Protein AF-A0A7S9H962-F1 (afdb_monomer_lite)

Foldseek 3Di:
DDPPQDFQDWDPFAWKAALVRHTDGDDIPPNQFLFKEKEWEAALPDPLCVPAVLVVVLVCCLLPVLPRYGYEYEHWPLDDDVRRDPSVQVVSCVVSVPSGMYTYFYADVPGNTTPNCVRVVADHPRWMWIAGSVRTTPDIGHDPDDDCLQWWFWKAFPPPRDIDTGHDDPQPLAQDQQLLLLVLLVQLCCCLQWFAALAKKWKKKKFAALQVLLVCQVDVVLVVVLVVLLCVLVQCVQQVQLVHDPVFKWKKKKWFFAQADLQLFGTTMITIIIGQHIWGQDPVRATDTGHGDFDDLVNQQVSQVVSVVVSQVVCVVVVQWDDDPPDIDGPDDCPPDDLLSQLNSCRSVQAQRDDPRGRPHFDFDQPDAAAPDPPPPPFSWHDDPRMIIGTPDMDGSPRSVSSSVVSSVSSGRNDDPVQWDADPVRWIKGAGPDADNNRTGITIGHPVSVVSSSSNSRGDPPNDRIAIDILSHQAHPNVLNRTNLSRHDDDDDDDPDPDPCVVDDPSRNVVPDDPQNVCCSSVVDHQQADPPPRGGMDRDDITRDSVVSVVVVVVVVVVSVVVSVVSVVPDDPDDDDDPDDDPDDPDDDDDDD

Sequence (593 aa):
MNEIERQAPELRVQKWIGKDGESIAPFKLSDIGPGPKILFAFQHWCQGCHLHGFPTLQKLHAALSSKDVGFAVIQTVFEGTHENTFEKLRVNQLKYELPIVFGHDEQPTGSPFPTFMEDYRTRGTPWFTVIDAGGSIVFSDFHLDAELEYGFLRVRCEDCHHERLVAFSCKRRGFCPSCGARRMVESAALLVDEVFPAEPIRQWVLSFPFQLRFLLARYPELMGKVLSIVYRILSTHLIKKAGFTKATAQSGSVTLIQRFGSALNLNVHYHMLFLDGIYTEDGHGKQRFHRVKAPTHDELNTLVHTLSHRIARCLEKRGVLERDAENTWLTLEEEEGDVLTQLQGASVTYRIATGPQQGRKVFTLQTLPGRENQADTNSRVANYAGFSLHAGVMAEAHQRDKLERLCRYISRPAISEKRLALTANGQIRYELKTPYRNGTTHVIFEPLDFIAKLAALVPKPRVNLTRFHGLFAPNSKHRVQVTPAKRGKKPDQSEGLDTGWCDKSPAERHRAMTWMQRLKRVFNIDIEVCEHCGGQVKVIASIEDPKVIELILNYLRQKAAKVDAAKQHELPPERAPPLTPSLFDPSQTCLFN

Structure (mmCIF, N/CA/C/O backbone):
data_AF-A0A7S9H962-F1
#
_entry.id   AF-A0A7S9H962-F1
#
loop_
_atom_site.group_PDB
_atom_site.id
_atom_site.type_symbol
_atom_site.label_atom_id
_atom_site.label_alt_id
_atom_site.label_comp_id
_atom_site.label_asym_id
_atom_site.label_entity_id
_atom_site.label_seq_id
_atom_site.pdbx_PDB_ins_code
_atom_site.Cartn_x
_atom_site.Cartn_y
_atom_site.Cartn_z
_atom_site.occupancy
_atom_site.B_iso_or_equiv
_atom_site.auth_seq_id
_atom_site.auth_comp_id
_atom_site.auth_asym_id
_atom_site.auth_atom_id
_atom_site.pdbx_PDB_model_num
ATOM 1 N N . MET A 1 1 ? -13.307 -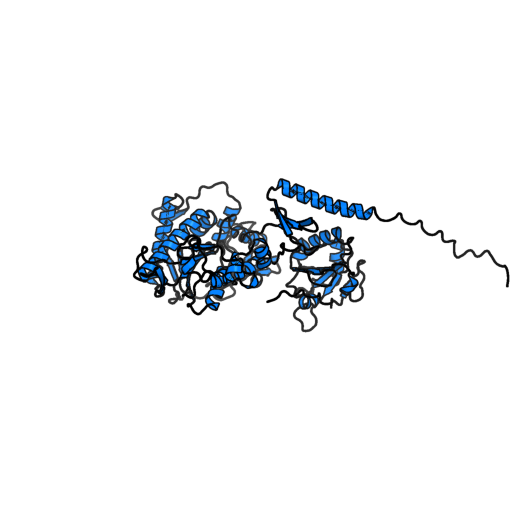18.268 -8.021 1.00 27.59 1 MET A N 1
ATOM 2 C CA . MET A 1 1 ? -13.499 -18.116 -9.475 1.00 27.59 1 MET A CA 1
ATOM 3 C C . MET A 1 1 ? -12.206 -18.595 -10.105 1.00 27.59 1 MET A C 1
ATOM 5 O O . MET A 1 1 ? -11.168 -18.034 -9.783 1.00 27.59 1 MET A O 1
ATOM 9 N N . ASN A 1 2 ? -12.277 -19.732 -10.791 1.00 24.64 2 ASN A N 1
ATOM 10 C CA . ASN A 1 2 ? -11.167 -20.635 -11.096 1.00 24.64 2 ASN A CA 1
ATOM 11 C C . ASN A 1 2 ? -10.160 -20.013 -12.079 1.00 24.64 2 ASN A C 1
ATOM 13 O O . ASN A 1 2 ? -10.564 -19.578 -13.155 1.00 24.64 2 ASN A O 1
ATOM 17 N N . GLU A 1 3 ? -8.870 -20.002 -11.731 1.00 37.34 3 GLU A N 1
ATOM 18 C CA . GLU A 1 3 ? -7.785 -19.905 -12.719 1.00 37.34 3 GLU A CA 1
ATOM 19 C C . GLU A 1 3 ? -7.685 -21.277 -13.391 1.00 37.34 3 GLU A C 1
ATOM 21 O O . GLU A 1 3 ? -7.011 -22.180 -12.911 1.00 37.34 3 GLU A O 1
ATOM 26 N N . ILE A 1 4 ? -8.491 -21.459 -14.434 1.00 37.78 4 ILE A N 1
ATOM 27 C CA . ILE A 1 4 ? -8.397 -22.591 -15.352 1.00 37.78 4 ILE A CA 1
ATOM 28 C C . ILE A 1 4 ? -7.075 -22.435 -16.111 1.00 37.78 4 ILE A C 1
ATOM 30 O O . ILE A 1 4 ? -6.820 -21.356 -16.652 1.00 37.78 4 ILE A O 1
ATOM 34 N N . GLU A 1 5 ? -6.271 -23.500 -16.137 1.00 47.91 5 GLU A N 1
ATOM 35 C CA . GLU A 1 5 ? -5.205 -23.747 -17.115 1.00 47.91 5 GLU A CA 1
ATOM 36 C C . GLU A 1 5 ? -5.690 -23.306 -18.501 1.00 47.91 5 GLU A C 1
ATOM 38 O O . GLU A 1 5 ? -6.543 -23.943 -19.120 1.00 47.91 5 GLU A O 1
ATOM 43 N N . ARG A 1 6 ? -5.246 -22.131 -18.956 1.00 66.81 6 ARG A N 1
ATOM 44 C CA . ARG A 1 6 ? -5.711 -21.575 -20.224 1.00 66.81 6 ARG A CA 1
ATOM 45 C C . ARG A 1 6 ? -4.773 -22.083 -21.307 1.00 66.81 6 ARG A C 1
ATOM 47 O O . ARG A 1 6 ? -3.603 -21.700 -21.324 1.00 66.81 6 ARG A O 1
ATOM 54 N N . GLN A 1 7 ? -5.298 -22.916 -22.201 1.00 85.44 7 GLN A N 1
ATOM 55 C CA . GLN A 1 7 ? -4.611 -23.283 -23.436 1.00 85.44 7 GLN A CA 1
ATOM 56 C C . GLN A 1 7 ? -4.156 -22.005 -24.152 1.00 85.44 7 GLN A C 1
ATOM 58 O O . GLN A 1 7 ? -4.934 -21.049 -24.272 1.00 85.44 7 GLN A O 1
ATOM 63 N N . ALA A 1 8 ? -2.903 -21.975 -24.595 1.00 88.31 8 ALA A N 1
ATOM 64 C CA . ALA A 1 8 ? -2.360 -20.867 -25.359 1.00 88.31 8 ALA A CA 1
ATOM 65 C C . ALA A 1 8 ? -3.130 -20.724 -26.686 1.00 88.31 8 ALA A C 1
ATOM 67 O O . ALA A 1 8 ? -3.196 -21.694 -27.445 1.00 88.31 8 ALA A O 1
ATOM 68 N N . PRO A 1 9 ? -3.735 -19.552 -26.969 1.00 91.25 9 PRO A N 1
ATOM 69 C CA . PRO A 1 9 ? -4.326 -19.281 -28.275 1.00 91.25 9 PRO A CA 1
ATOM 70 C C . PRO A 1 9 ? -3.270 -19.340 -29.383 1.00 91.25 9 PRO A C 1
ATOM 72 O O . PRO A 1 9 ? -2.087 -19.143 -29.126 1.00 91.25 9 PRO A O 1
ATOM 75 N N . GLU A 1 10 ? -3.694 -19.581 -30.620 1.00 93.44 10 GLU A N 1
ATOM 76 C CA . GLU A 1 10 ? -2.789 -19.533 -31.772 1.00 93.44 10 GLU A CA 1
ATOM 77 C C . GLU A 1 10 ? -2.324 -18.091 -32.063 1.00 93.44 10 GLU A C 1
ATOM 79 O O . GLU A 1 10 ? -3.045 -17.127 -31.795 1.00 93.44 10 GLU A O 1
ATOM 84 N N . LEU A 1 11 ? -1.126 -17.932 -32.634 1.00 94.50 11 LEU A N 1
ATOM 85 C CA . LEU A 1 11 ? -0.580 -16.629 -33.011 1.00 94.50 11 LEU A CA 1
ATOM 86 C C . LEU A 1 11 ? -1.253 -16.118 -34.294 1.00 94.50 11 LEU A C 1
ATOM 88 O O . LEU A 1 11 ? -1.067 -16.666 -35.377 1.00 94.50 11 LEU A O 1
ATOM 92 N N . ARG A 1 12 ? -2.008 -15.017 -34.189 1.00 94.12 12 ARG A N 1
ATOM 93 C CA . ARG A 1 12 ? -2.638 -14.336 -35.341 1.00 94.12 12 ARG A CA 1
ATOM 94 C C . ARG A 1 12 ? -1.750 -13.281 -36.011 1.00 94.12 12 ARG A C 1
ATOM 96 O O . ARG A 1 12 ? -2.194 -12.604 -36.943 1.00 94.12 12 ARG A O 1
ATOM 103 N N . VAL A 1 13 ? -0.507 -13.144 -35.553 1.00 94.00 13 VAL A N 1
ATOM 104 C CA . VAL A 1 13 ? 0.464 -12.156 -36.036 1.00 94.00 13 VAL A CA 1
ATOM 105 C C . VAL A 1 13 ? 0.812 -12.439 -37.501 1.00 94.00 13 VAL A C 1
ATOM 107 O O . VAL A 1 13 ? 1.260 -13.535 -37.831 1.00 94.00 13 VAL A O 1
ATOM 110 N N . GLN A 1 14 ? 0.610 -11.454 -38.380 1.00 89.75 14 GLN A N 1
ATOM 111 C CA . GLN A 1 14 ? 0.704 -11.650 -39.836 1.00 89.75 14 GLN A CA 1
ATOM 112 C C . GLN A 1 14 ? 2.112 -11.446 -40.403 1.00 89.75 14 GLN A C 1
ATOM 114 O O . GLN A 1 14 ? 2.479 -12.096 -41.376 1.00 89.75 14 GLN A O 1
ATOM 119 N N . LYS A 1 15 ? 2.898 -10.531 -39.827 1.00 95.62 15 LYS A N 1
ATOM 120 C CA . LYS A 1 15 ? 4.210 -10.139 -40.355 1.00 95.62 15 LYS A CA 1
ATOM 121 C C . LYS A 1 15 ? 5.311 -10.667 -39.442 1.00 95.62 15 LYS A C 1
ATOM 123 O O . LYS A 1 15 ? 5.272 -10.410 -38.241 1.00 95.62 15 LYS A O 1
ATOM 128 N N . TRP A 1 16 ? 6.295 -11.356 -40.009 1.00 97.44 16 TRP A N 1
ATOM 129 C CA . TRP A 1 16 ? 7.394 -11.971 -39.267 1.00 97.44 16 TRP A CA 1
ATOM 130 C C . TRP A 1 16 ? 8.715 -11.842 -40.016 1.00 97.44 16 TRP A C 1
ATOM 132 O O . TRP A 1 16 ? 8.738 -11.871 -41.247 1.00 97.44 16 TRP A O 1
ATOM 142 N N . ILE A 1 17 ? 9.808 -11.768 -39.259 1.00 97.25 17 ILE A N 1
ATOM 143 C CA . ILE A 1 17 ? 11.161 -12.005 -39.758 1.00 97.25 17 ILE A CA 1
ATOM 144 C C . ILE A 1 17 ? 11.738 -13.289 -39.155 1.00 97.25 17 ILE A C 1
ATOM 146 O O . ILE A 1 17 ? 11.508 -13.611 -37.982 1.00 97.25 17 ILE A O 1
ATOM 150 N N . GLY A 1 18 ? 12.485 -14.017 -39.979 1.00 94.81 18 GLY A N 1
ATOM 151 C CA . GLY A 1 18 ? 13.234 -15.212 -39.630 1.00 94.81 18 GLY A CA 1
ATOM 152 C C . GLY A 1 18 ? 14.472 -14.909 -38.791 1.00 94.81 18 GLY A C 1
ATOM 153 O O . GLY A 1 18 ? 14.772 -13.764 -38.448 1.00 94.81 18 GLY A O 1
ATOM 154 N N . LYS A 1 19 ? 15.220 -15.963 -38.456 1.00 92.88 19 LYS A N 1
ATOM 155 C CA . LYS A 1 19 ? 16.459 -15.871 -37.658 1.00 92.88 19 LYS A CA 1
ATOM 156 C C . LYS A 1 19 ? 17.565 -15.085 -38.375 1.00 92.88 19 LYS A C 1
ATOM 158 O O . LYS A 1 19 ? 18.393 -14.439 -37.739 1.00 92.88 19 LYS A O 1
ATOM 163 N N . ASP A 1 20 ? 17.563 -15.152 -39.698 1.00 91.19 20 ASP A N 1
ATOM 164 C CA . ASP A 1 20 ? 18.427 -14.422 -40.626 1.00 91.19 20 ASP A CA 1
ATOM 165 C C . ASP A 1 20 ? 17.989 -12.965 -40.839 1.00 91.19 20 ASP A C 1
ATOM 167 O O . ASP A 1 20 ? 18.795 -12.145 -41.278 1.00 91.19 20 ASP A O 1
ATOM 171 N N . GLY A 1 21 ? 16.765 -12.618 -40.434 1.00 89.88 21 GLY A N 1
ATOM 172 C CA . GLY A 1 21 ? 16.161 -11.302 -40.616 1.00 89.88 21 GLY A CA 1
ATOM 173 C C . GLY A 1 21 ? 15.324 -11.173 -41.888 1.00 89.88 21 GLY A C 1
ATOM 174 O O . GLY A 1 21 ? 14.755 -10.105 -42.107 1.00 89.88 21 GLY A O 1
ATOM 175 N N . GLU A 1 22 ? 15.222 -12.234 -42.690 1.00 94.62 22 GLU A N 1
ATOM 176 C CA . GLU A 1 22 ? 14.399 -12.255 -43.898 1.00 94.62 22 GLU A CA 1
ATOM 177 C C . GLU A 1 22 ? 12.917 -12.379 -43.550 1.00 94.62 22 GLU A C 1
ATOM 179 O O . GLU A 1 22 ? 12.545 -12.958 -42.530 1.00 94.62 22 GLU A O 1
ATOM 184 N N . SER A 1 23 ? 12.041 -11.832 -44.393 1.00 94.75 23 SER A N 1
ATOM 185 C CA . SER A 1 23 ? 10.596 -11.948 -44.168 1.00 94.75 23 SER A CA 1
ATOM 186 C C . SER A 1 23 ? 10.133 -13.392 -44.367 1.00 94.75 23 SER A C 1
ATOM 188 O O . SER A 1 23 ? 10.456 -14.016 -45.375 1.00 94.75 23 SER A O 1
ATOM 190 N N . ILE A 1 24 ? 9.339 -13.909 -43.429 1.00 95.38 24 ILE A N 1
ATOM 191 C CA . ILE A 1 24 ? 8.809 -15.280 -43.475 1.00 95.38 24 ILE A CA 1
ATOM 192 C C . ILE A 1 24 ? 7.278 -15.289 -43.496 1.00 95.38 24 ILE A C 1
ATOM 194 O O . ILE A 1 24 ? 6.625 -14.298 -43.161 1.00 95.38 24 ILE A O 1
ATOM 198 N N . ALA A 1 25 ? 6.703 -16.428 -43.889 1.00 91.50 25 ALA A N 1
ATOM 199 C CA . ALA A 1 25 ? 5.264 -16.661 -43.800 1.00 91.50 25 ALA A CA 1
ATOM 200 C C . ALA A 1 25 ? 4.766 -16.549 -42.340 1.00 91.50 25 ALA A C 1
ATOM 202 O O . ALA A 1 25 ? 5.568 -16.714 -41.416 1.00 91.50 25 ALA A O 1
ATOM 203 N N . PRO A 1 26 ? 3.460 -16.294 -42.113 1.00 90.06 26 PRO A N 1
ATOM 204 C CA . PRO A 1 26 ? 2.894 -16.193 -40.771 1.00 90.06 26 PRO A CA 1
ATOM 205 C C . PRO A 1 26 ? 3.288 -17.377 -39.885 1.00 90.06 26 PRO A C 1
ATOM 207 O O . PRO A 1 26 ? 2.985 -18.528 -40.201 1.00 90.06 26 PRO A O 1
ATOM 210 N N . PHE A 1 27 ? 3.981 -17.067 -38.793 1.00 90.88 27 PHE A N 1
ATOM 211 C CA . PHE A 1 27 ? 4.592 -18.049 -37.909 1.00 90.88 27 PHE A CA 1
ATOM 212 C C . PHE A 1 27 ? 3.599 -18.493 -36.833 1.00 90.88 27 PHE A C 1
ATOM 214 O O . PHE A 1 27 ? 3.033 -17.655 -36.124 1.00 90.88 27 PHE A O 1
ATOM 221 N N . LYS A 1 28 ? 3.380 -19.803 -36.709 1.00 92.25 28 LYS A N 1
ATOM 222 C CA . LYS A 1 28 ? 2.439 -20.386 -35.746 1.00 92.25 28 LYS A CA 1
ATOM 223 C C . LYS A 1 28 ? 3.136 -20.788 -34.457 1.00 92.25 28 LYS A C 1
ATOM 225 O O . LYS A 1 28 ? 4.340 -21.031 -34.405 1.00 92.25 28 LYS A O 1
ATOM 230 N N . LEU A 1 29 ? 2.347 -20.949 -33.404 1.00 90.88 29 LEU A N 1
ATOM 231 C CA . LEU A 1 29 ? 2.794 -21.446 -32.114 1.00 90.88 29 LEU A CA 1
ATOM 232 C C . LEU A 1 29 ? 3.379 -22.863 -32.223 1.00 90.88 29 LEU A C 1
ATOM 234 O O . LEU A 1 29 ? 4.330 -23.182 -31.511 1.00 90.88 29 LEU A O 1
ATOM 238 N N . SER A 1 30 ? 2.853 -23.699 -33.126 1.00 89.25 30 SER A N 1
ATOM 239 C CA . SER A 1 30 ? 3.404 -25.028 -33.430 1.00 89.25 30 SER A CA 1
ATOM 240 C C . SER A 1 30 ? 4.808 -24.977 -34.035 1.00 89.25 30 SER A C 1
ATOM 242 O O . SER A 1 30 ? 5.608 -25.878 -33.791 1.00 89.25 30 SER A O 1
ATOM 244 N N . ASP A 1 31 ? 5.124 -23.917 -34.781 1.00 90.25 31 ASP A N 1
ATOM 245 C CA . ASP A 1 31 ? 6.379 -23.784 -35.531 1.00 90.25 31 ASP A CA 1
ATOM 246 C C . ASP A 1 31 ? 7.561 -23.426 -34.612 1.00 90.25 31 ASP A C 1
ATOM 248 O O . ASP A 1 31 ? 8.723 -23.590 -34.980 1.00 90.25 31 ASP A O 1
ATOM 252 N N . ILE A 1 32 ? 7.268 -22.982 -33.383 1.00 90.25 32 ILE A N 1
ATOM 253 C CA . ILE A 1 32 ? 8.251 -22.715 -32.322 1.00 90.25 32 ILE A CA 1
ATOM 254 C C . ILE A 1 32 ? 8.955 -24.003 -31.863 1.00 90.25 32 ILE A C 1
ATOM 256 O O . ILE A 1 32 ? 10.098 -23.945 -31.407 1.00 90.25 32 ILE A O 1
ATOM 260 N N . GLY A 1 33 ? 8.277 -25.149 -31.972 1.00 87.12 33 GLY A N 1
ATOM 261 C CA . GLY A 1 33 ? 8.775 -26.457 -31.551 1.00 87.12 33 GLY A CA 1
ATOM 262 C C . GLY A 1 33 ? 7.811 -27.207 -30.621 1.00 87.12 33 GLY A C 1
ATOM 263 O O . GLY A 1 33 ? 6.872 -26.616 -30.075 1.00 87.12 33 GLY A O 1
ATOM 264 N N . PRO A 1 34 ? 8.016 -28.522 -30.429 1.00 85.38 34 PRO A N 1
ATOM 265 C CA . PRO A 1 34 ? 7.146 -29.358 -29.602 1.00 85.38 34 PRO A CA 1
ATOM 266 C C . PRO A 1 34 ? 7.336 -29.120 -28.094 1.00 85.38 34 PRO A C 1
ATOM 268 O O . PRO A 1 34 ? 6.396 -29.330 -27.331 1.00 85.38 34 PRO A O 1
ATOM 271 N N . GLY A 1 35 ? 8.509 -28.649 -27.662 1.00 87.12 35 GLY A N 1
ATOM 272 C CA . GLY A 1 35 ? 8.808 -28.374 -26.259 1.00 87.12 35 GLY A CA 1
ATOM 273 C C . GLY A 1 35 ? 8.158 -27.099 -25.689 1.00 87.12 35 GLY A C 1
ATOM 274 O O . GLY A 1 35 ? 7.306 -26.465 -26.334 1.00 87.12 35 GLY A O 1
ATOM 275 N N . PRO A 1 36 ? 8.537 -26.714 -24.452 1.00 92.19 36 PRO A N 1
ATOM 276 C CA . PRO A 1 36 ? 8.080 -25.482 -23.812 1.00 92.19 36 PRO A CA 1
ATOM 277 C C . PRO A 1 36 ? 8.426 -24.242 -24.640 1.00 92.19 36 PRO A C 1
ATOM 279 O O . PRO A 1 36 ? 9.426 -24.214 -25.356 1.00 92.19 36 PRO A O 1
ATOM 282 N N . LYS A 1 37 ? 7.610 -23.194 -24.533 1.00 94.50 37 LYS A N 1
ATOM 283 C CA . LYS A 1 37 ? 7.719 -21.993 -25.370 1.00 94.50 37 LYS A CA 1
ATOM 284 C C . LYS A 1 37 ? 7.780 -20.747 -24.507 1.00 94.50 37 LYS A C 1
ATOM 286 O O . LYS A 1 37 ? 7.000 -20.601 -23.566 1.00 94.50 37 LYS A O 1
ATOM 291 N N . ILE A 1 38 ? 8.676 -19.828 -24.848 1.00 94.56 38 ILE A N 1
ATOM 292 C CA . ILE A 1 38 ? 8.767 -18.513 -24.217 1.00 94.56 38 ILE A CA 1
ATOM 293 C C . ILE A 1 38 ? 8.495 -17.452 -25.277 1.00 94.56 38 ILE A C 1
ATOM 295 O O . ILE A 1 38 ? 9.260 -17.281 -26.227 1.00 94.56 38 ILE A O 1
ATOM 299 N N . LEU A 1 39 ? 7.393 -16.731 -25.093 1.00 96.56 39 LEU A N 1
ATOM 300 C CA . LEU A 1 39 ? 7.007 -15.600 -25.923 1.00 96.56 39 LEU A CA 1
ATOM 301 C C . LEU A 1 39 ? 7.345 -14.306 -25.189 1.00 96.56 39 LEU A C 1
ATOM 303 O O . LEU A 1 39 ? 6.951 -14.121 -24.033 1.00 96.56 39 LEU A O 1
ATOM 307 N N . PHE A 1 40 ? 8.044 -13.402 -25.866 1.00 96.38 40 PHE A N 1
ATOM 308 C CA . PHE A 1 40 ? 8.367 -12.080 -25.340 1.00 96.38 40 PHE A CA 1
ATOM 309 C C . PHE A 1 40 ? 7.694 -10.999 -26.182 1.00 96.38 40 PHE A C 1
ATOM 311 O O . PHE A 1 40 ? 8.046 -10.810 -27.344 1.00 96.38 40 PHE A O 1
ATOM 318 N N . ALA A 1 41 ? 6.733 -10.284 -25.598 1.00 96.19 41 ALA A N 1
ATOM 319 C CA . ALA A 1 41 ? 6.086 -9.154 -26.246 1.00 96.19 41 ALA A CA 1
ATOM 320 C C . ALA A 1 41 ? 6.739 -7.828 -25.839 1.00 96.19 41 ALA A C 1
ATOM 322 O O . ALA A 1 41 ? 6.982 -7.568 -24.654 1.00 96.19 41 ALA A O 1
ATOM 323 N N . PHE A 1 42 ? 7.020 -6.985 -26.831 1.00 95.94 42 PHE A N 1
ATOM 324 C CA . PHE A 1 42 ? 7.778 -5.751 -26.656 1.00 95.94 42 PHE A CA 1
ATOM 325 C C . PHE A 1 42 ? 7.282 -4.620 -27.574 1.00 95.94 42 PHE A C 1
ATOM 327 O O . PHE A 1 42 ? 6.482 -4.835 -28.479 1.00 95.94 42 PHE A O 1
ATOM 334 N N . GLN A 1 43 ? 7.770 -3.404 -27.343 1.00 87.25 43 GLN A N 1
ATOM 335 C CA . GLN A 1 43 ? 7.707 -2.296 -28.300 1.00 87.25 43 GLN A CA 1
ATOM 336 C C . GLN A 1 43 ? 9.115 -1.706 -28.440 1.00 87.25 43 GLN A C 1
ATOM 338 O O . GLN A 1 43 ? 9.818 -1.582 -27.436 1.00 87.25 43 GLN A O 1
ATOM 343 N N . HIS A 1 44 ? 9.532 -1.326 -29.649 1.00 93.75 44 HIS A N 1
ATOM 344 C CA . HIS A 1 44 ? 10.868 -0.778 -29.917 1.00 93.75 44 HIS A CA 1
ATOM 345 C C . HIS A 1 44 ? 11.183 0.492 -29.116 1.00 93.75 44 HIS A C 1
ATOM 347 O O . HIS A 1 44 ? 12.312 0.708 -28.697 1.00 93.75 44 HIS A O 1
ATOM 353 N N . TRP A 1 45 ? 10.195 1.346 -28.871 1.00 81.44 45 TRP A N 1
ATOM 354 C CA . TRP A 1 45 ? 10.411 2.548 -28.058 1.00 81.44 45 TRP A CA 1
ATOM 355 C C . TRP A 1 45 ? 10.303 2.300 -26.540 1.00 81.44 45 TRP A C 1
ATOM 357 O O . TRP A 1 45 ? 10.541 3.201 -25.735 1.00 81.44 45 TRP A O 1
ATOM 367 N N . CYS A 1 46 ? 9.943 1.084 -26.110 1.00 73.81 46 CYS A N 1
ATOM 368 C CA . CYS A 1 46 ? 9.688 0.801 -24.702 1.00 73.81 46 CYS A CA 1
ATOM 369 C C . CYS A 1 46 ? 10.999 0.629 -23.930 1.00 73.81 46 CYS A C 1
ATOM 371 O O . CYS A 1 46 ? 11.671 -0.403 -24.000 1.00 73.81 46 CYS A O 1
ATOM 373 N N . GLN A 1 47 ? 11.321 1.613 -23.091 1.00 60.72 47 GLN A N 1
ATOM 374 C CA . GLN A 1 47 ? 12.521 1.584 -22.258 1.00 60.72 47 GLN A CA 1
ATOM 375 C C . GLN A 1 47 ? 12.583 0.346 -21.344 1.00 60.72 47 GLN A C 1
ATOM 377 O O . GLN A 1 47 ? 13.650 -0.241 -21.190 1.00 60.72 47 GLN A O 1
ATOM 382 N N . GLY A 1 48 ? 11.452 -0.100 -20.782 1.00 52.06 48 GLY A N 1
ATOM 383 C CA . GLY A 1 48 ? 11.397 -1.308 -19.948 1.00 52.06 48 GLY A CA 1
ATOM 384 C C . GLY A 1 48 ? 11.757 -2.587 -20.714 1.00 52.06 48 GLY A C 1
ATOM 385 O O . GLY A 1 48 ? 12.435 -3.462 -20.172 1.00 52.06 48 GLY A O 1
ATOM 386 N N . CYS A 1 49 ? 11.385 -2.670 -21.996 1.00 74.00 49 CYS A N 1
ATOM 387 C CA . CYS A 1 49 ? 11.813 -3.764 -22.867 1.00 74.00 49 CYS A CA 1
ATOM 388 C C . CYS A 1 49 ? 13.329 -3.753 -23.038 1.00 74.00 49 CYS A C 1
ATOM 390 O O . CYS A 1 49 ? 13.956 -4.798 -22.940 1.00 74.00 49 CYS A O 1
ATOM 392 N N . HIS A 1 50 ? 13.933 -2.583 -23.226 1.00 83.00 50 HIS A N 1
ATOM 393 C CA . HIS A 1 50 ? 15.369 -2.467 -23.473 1.00 83.00 50 HIS A CA 1
ATOM 394 C C . HIS A 1 50 ? 16.247 -2.571 -22.219 1.00 83.00 50 HIS A C 1
ATOM 396 O O . HIS A 1 50 ? 17.371 -3.057 -22.328 1.00 83.00 50 HIS A O 1
ATOM 402 N N . LEU A 1 51 ? 15.752 -2.141 -21.052 1.00 58.28 51 LEU A N 1
ATOM 403 C CA . LEU A 1 51 ? 16.474 -2.207 -19.774 1.00 58.28 51 LEU A CA 1
ATOM 404 C C . LEU A 1 51 ? 16.355 -3.566 -19.077 1.00 58.28 51 LEU A C 1
ATOM 406 O O . LEU A 1 51 ? 17.294 -3.983 -18.405 1.00 58.28 51 LEU A O 1
ATOM 410 N N . HIS A 1 52 ? 15.208 -4.237 -19.210 1.00 67.56 52 HIS A N 1
ATOM 411 C CA . HIS A 1 52 ? 14.910 -5.453 -18.447 1.00 67.56 52 HIS A CA 1
ATOM 412 C C . HIS A 1 52 ? 14.472 -6.609 -19.345 1.00 67.56 52 HIS A C 1
ATOM 414 O O . HIS A 1 52 ? 15.035 -7.692 -19.249 1.00 67.56 52 HIS A O 1
ATOM 420 N N . GLY A 1 53 ? 13.524 -6.379 -20.259 1.00 75.38 53 GLY A N 1
ATOM 421 C CA . GLY A 1 53 ? 12.945 -7.437 -21.094 1.00 75.38 53 GLY A CA 1
ATOM 422 C C . GLY A 1 53 ? 13.965 -8.167 -21.975 1.00 75.38 53 GLY A C 1
ATOM 423 O O . GLY A 1 53 ? 14.190 -9.359 -21.799 1.00 75.38 53 GLY A O 1
ATOM 424 N N . PHE A 1 54 ? 14.629 -7.458 -22.886 1.00 89.19 54 PHE A N 1
ATOM 425 C CA . PHE A 1 54 ? 15.644 -8.024 -23.772 1.00 89.19 54 PHE A CA 1
ATOM 426 C C . PHE A 1 54 ? 16.847 -8.601 -23.011 1.00 89.19 54 PHE A C 1
ATOM 428 O O . PHE A 1 54 ? 17.213 -9.731 -23.322 1.00 89.19 54 PHE A O 1
ATOM 435 N N . PRO A 1 55 ? 17.421 -7.938 -21.984 1.00 82.75 55 PRO A N 1
ATOM 436 C CA . PRO A 1 55 ? 18.465 -8.557 -21.164 1.00 82.75 55 PRO A CA 1
ATOM 437 C C . PRO A 1 55 ? 18.028 -9.861 -20.477 1.00 82.75 55 PRO A C 1
ATOM 439 O O . PRO A 1 55 ? 18.794 -10.824 -20.445 1.00 82.75 55 PRO A O 1
ATOM 442 N N . THR A 1 56 ? 16.802 -9.931 -19.945 1.00 77.19 56 THR A N 1
ATOM 443 C CA . THR A 1 56 ? 16.243 -11.175 -19.386 1.00 77.19 56 THR A CA 1
ATOM 444 C C . THR A 1 56 ? 16.044 -12.225 -20.479 1.00 77.19 56 THR A C 1
ATOM 446 O O . THR A 1 56 ? 16.439 -13.374 -20.298 1.00 77.19 56 THR A O 1
ATOM 449 N N . LEU A 1 57 ? 15.521 -11.845 -21.648 1.00 90.50 57 LEU A N 1
ATOM 450 C CA . LEU A 1 57 ? 15.356 -12.755 -22.780 1.00 90.50 57 LEU A CA 1
ATOM 451 C C . LEU A 1 57 ? 16.697 -13.299 -23.292 1.00 90.50 57 LEU A C 1
ATOM 453 O O . LEU A 1 57 ? 16.780 -14.490 -23.556 1.00 90.50 57 LEU A O 1
ATOM 457 N N . GLN A 1 58 ? 17.750 -12.480 -23.387 1.00 90.38 58 GLN A N 1
ATOM 458 C CA . GLN A 1 58 ? 19.098 -12.927 -23.763 1.00 90.38 58 GLN A CA 1
ATOM 459 C C . GLN A 1 58 ? 19.620 -13.990 -22.792 1.00 90.38 58 GLN A C 1
ATOM 461 O O . GLN A 1 58 ? 20.108 -15.031 -23.228 1.00 90.38 58 GLN A O 1
ATOM 466 N N . LYS A 1 59 ? 19.459 -13.769 -21.479 1.00 79.62 59 LYS A N 1
ATOM 467 C CA . LYS A 1 59 ? 19.840 -14.751 -20.451 1.00 79.62 59 LYS A CA 1
ATOM 468 C C . LYS A 1 59 ? 19.062 -16.061 -20.599 1.00 79.62 59 LYS A C 1
ATOM 470 O O . LYS A 1 59 ? 19.659 -17.133 -20.536 1.00 79.62 59 LYS A O 1
ATOM 475 N N . LEU A 1 60 ? 17.747 -15.980 -20.813 1.00 82.75 60 LEU A N 1
ATOM 476 C CA . LEU A 1 60 ? 16.887 -17.153 -20.993 1.00 82.75 60 LEU A CA 1
ATOM 477 C C . LEU A 1 60 ? 17.228 -17.910 -22.278 1.00 82.75 60 LEU A C 1
ATOM 479 O O . LEU A 1 60 ? 17.396 -19.126 -22.245 1.00 82.75 60 LEU A O 1
ATOM 483 N N . HIS A 1 61 ? 17.370 -17.197 -23.393 1.00 91.06 61 HIS A N 1
ATOM 484 C CA . HIS A 1 61 ? 17.720 -17.768 -24.687 1.00 91.06 61 HIS A CA 1
ATOM 485 C C . HIS A 1 61 ? 19.082 -18.469 -24.630 1.00 91.06 61 HIS A C 1
ATOM 487 O O . HIS A 1 61 ? 19.190 -19.621 -25.048 1.00 91.06 61 HIS A O 1
ATOM 493 N N . ALA A 1 62 ? 20.100 -17.830 -24.044 1.00 81.62 62 ALA A N 1
ATOM 494 C CA . ALA A 1 62 ? 21.420 -18.433 -23.868 1.00 81.62 62 ALA A CA 1
ATOM 495 C C . ALA A 1 62 ? 21.355 -19.743 -23.061 1.00 81.62 62 ALA A C 1
ATOM 497 O O . ALA A 1 62 ? 21.918 -20.749 -23.479 1.00 81.62 62 ALA A O 1
ATOM 498 N N . ALA A 1 63 ? 20.605 -19.761 -21.955 1.00 74.62 63 ALA A N 1
ATOM 499 C CA . ALA A 1 63 ? 20.555 -20.909 -21.049 1.00 74.62 63 ALA A CA 1
ATOM 500 C C . ALA A 1 63 ? 19.634 -22.061 -21.506 1.00 74.62 63 ALA A C 1
ATOM 502 O O . ALA A 1 63 ? 19.748 -23.185 -20.991 1.00 74.62 63 ALA A O 1
ATOM 503 N N . LEU A 1 64 ? 18.663 -21.792 -22.390 1.00 83.12 64 LEU A N 1
ATOM 504 C CA . LEU A 1 64 ? 17.559 -22.717 -22.691 1.00 83.12 64 LEU A CA 1
ATOM 505 C C . LEU A 1 64 ? 17.396 -23.072 -24.174 1.00 83.12 64 LEU A C 1
ATOM 507 O O . LEU A 1 64 ? 16.777 -24.093 -24.459 1.00 83.12 64 LEU A O 1
ATOM 511 N N . SER A 1 65 ? 17.958 -22.308 -25.116 1.00 85.00 65 SER A N 1
ATOM 512 C CA . SER A 1 65 ? 17.827 -22.602 -26.559 1.00 85.00 65 SER A CA 1
ATOM 513 C C . SER A 1 65 ? 18.340 -23.998 -26.944 1.00 85.00 65 SER A C 1
ATOM 515 O O . SER A 1 65 ? 17.796 -24.635 -27.839 1.00 85.00 65 SER A O 1
ATOM 517 N N . SER A 1 66 ? 19.327 -24.528 -26.213 1.00 80.38 66 SER A N 1
ATOM 518 C CA . SER A 1 66 ? 19.860 -25.891 -26.381 1.00 80.38 66 SER A CA 1
ATOM 519 C C . SER A 1 66 ? 19.048 -26.991 -25.671 1.00 80.38 66 SER A C 1
ATOM 521 O O . SER A 1 66 ? 19.484 -28.143 -25.620 1.00 80.38 66 SER A O 1
ATOM 523 N N . LYS A 1 67 ? 17.932 -26.652 -25.013 1.00 80.94 67 LYS A N 1
ATOM 524 C CA . LYS A 1 67 ? 17.114 -27.544 -24.160 1.00 80.94 67 LYS A CA 1
ATOM 525 C C . LYS A 1 67 ? 15.704 -27.764 -24.718 1.00 80.94 67 LYS A C 1
ATOM 527 O O . LYS A 1 67 ? 14.786 -27.982 -23.938 1.00 80.94 67 LYS A O 1
ATOM 532 N N . ASP A 1 68 ? 15.543 -27.684 -26.039 1.00 85.62 68 ASP A N 1
ATOM 533 C CA . ASP A 1 68 ? 14.245 -27.826 -26.724 1.00 85.62 68 ASP A CA 1
ATOM 534 C C . ASP A 1 68 ? 13.178 -26.820 -26.236 1.00 85.62 68 ASP A C 1
ATOM 536 O O . ASP A 1 68 ? 11.977 -27.071 -26.276 1.00 85.62 68 ASP A O 1
ATOM 540 N N . VAL A 1 69 ? 13.620 -25.656 -25.742 1.00 91.06 69 VAL A N 1
ATOM 541 C CA . VAL A 1 69 ? 12.731 -24.533 -25.425 1.00 91.06 69 VAL A CA 1
ATOM 542 C C . VAL A 1 69 ? 12.700 -23.610 -26.628 1.00 91.06 69 VAL A C 1
ATOM 544 O O . VAL A 1 69 ? 13.730 -23.066 -27.032 1.00 91.06 69 VAL A O 1
ATOM 547 N N . GLY A 1 70 ? 11.516 -23.424 -27.195 1.00 94.06 70 GLY A N 1
ATOM 548 C CA . GLY A 1 70 ? 11.335 -22.545 -28.333 1.00 94.06 70 GLY A CA 1
ATOM 549 C C . GLY A 1 70 ? 11.053 -21.101 -27.916 1.00 94.06 70 GLY A C 1
ATOM 550 O O . GLY A 1 70 ? 10.456 -20.826 -26.872 1.00 94.06 70 GLY A O 1
ATOM 551 N N . PHE A 1 71 ? 11.490 -20.160 -28.749 1.00 96.50 71 PHE A N 1
ATOM 552 C CA . PHE A 1 71 ? 11.419 -18.730 -28.470 1.00 96.50 71 PHE A CA 1
ATOM 553 C C . PHE A 1 71 ? 10.820 -17.973 -29.647 1.00 96.50 71 PHE A C 1
ATOM 555 O O . PHE A 1 71 ? 11.182 -18.214 -30.798 1.00 96.50 71 PHE A O 1
ATOM 562 N N . ALA A 1 72 ? 9.964 -17.004 -29.340 1.00 97.06 72 ALA A N 1
ATOM 563 C CA . ALA A 1 72 ? 9.503 -16.021 -30.307 1.00 97.06 72 ALA A CA 1
ATOM 564 C C . ALA A 1 72 ? 9.356 -14.656 -29.638 1.00 97.06 72 ALA A C 1
ATOM 566 O O . ALA A 1 72 ? 8.972 -14.542 -28.470 1.00 97.06 72 ALA A O 1
ATOM 567 N N . VAL A 1 73 ? 9.664 -13.611 -30.395 1.00 97.62 73 VAL A N 1
ATOM 568 C CA . VAL A 1 73 ? 9.520 -12.226 -29.952 1.00 97.62 73 VAL A CA 1
ATOM 569 C C . VAL A 1 73 ? 8.413 -11.575 -30.761 1.00 97.62 73 VAL A C 1
ATOM 571 O O . VAL A 1 73 ? 8.329 -11.800 -31.960 1.00 97.62 73 VAL A O 1
ATOM 574 N N . ILE A 1 74 ? 7.550 -10.783 -30.132 1.00 98.06 74 ILE A N 1
ATOM 575 C CA . ILE A 1 74 ? 6.410 -10.150 -30.803 1.00 98.06 74 ILE A CA 1
ATOM 576 C C . ILE A 1 74 ? 6.399 -8.662 -30.464 1.00 98.06 74 ILE A C 1
ATOM 578 O O . ILE A 1 74 ? 6.243 -8.270 -29.310 1.00 98.06 74 ILE A O 1
ATOM 582 N N . GLN A 1 75 ? 6.556 -7.808 -31.467 1.00 97.56 75 GLN A N 1
ATOM 583 C CA . GLN A 1 75 ? 6.374 -6.374 -31.320 1.00 97.56 75 GLN A CA 1
ATOM 584 C C . GLN A 1 75 ? 4.879 -6.053 -31.342 1.00 97.56 75 GLN A C 1
ATOM 586 O O . GLN A 1 75 ? 4.272 -6.020 -32.409 1.00 97.56 75 GLN A O 1
ATOM 591 N N . THR A 1 76 ? 4.276 -5.830 -30.176 1.00 95.25 76 THR A N 1
ATOM 592 C CA . THR A 1 76 ? 2.845 -5.512 -30.058 1.00 95.25 76 THR A CA 1
ATOM 593 C C . THR A 1 76 ? 2.632 -4.005 -30.109 1.00 95.25 76 THR A C 1
ATOM 595 O O . THR A 1 76 ? 2.860 -3.299 -29.125 1.00 95.25 76 THR A O 1
ATOM 598 N N . VAL A 1 77 ? 2.184 -3.495 -31.251 1.00 91.69 77 VAL A N 1
ATOM 599 C CA . VAL A 1 77 ? 2.045 -2.061 -31.522 1.00 91.69 77 VAL A CA 1
ATOM 600 C C . VAL A 1 77 ? 0.660 -1.566 -31.113 1.00 91.69 77 VAL A C 1
ATOM 602 O O . VAL A 1 77 ? -0.243 -1.433 -31.934 1.00 91.69 77 VAL A O 1
ATOM 605 N N . PHE A 1 78 ? 0.479 -1.292 -29.820 1.00 84.00 78 PHE A N 1
ATOM 606 C CA . PHE A 1 78 ? -0.757 -0.688 -29.303 1.00 84.00 78 PHE A CA 1
ATOM 607 C C . PHE A 1 78 ? -0.689 0.845 -29.172 1.00 84.00 78 PHE A C 1
ATOM 609 O O . PHE A 1 78 ? -1.699 1.491 -28.909 1.00 84.00 78 PHE A O 1
ATOM 616 N N . GLU A 1 79 ? 0.494 1.426 -29.365 1.00 74.75 79 GLU A N 1
ATOM 617 C CA . GLU A 1 79 ? 0.756 2.867 -29.365 1.00 74.75 79 GLU A CA 1
ATOM 618 C C . GLU A 1 79 ? 2.052 3.174 -30.138 1.00 74.75 79 GLU A C 1
ATOM 620 O O . GLU A 1 79 ? 2.864 2.278 -30.382 1.00 74.75 79 GLU A O 1
ATOM 625 N N . GLY A 1 80 ? 2.247 4.433 -30.547 1.00 79.81 80 GLY A N 1
ATOM 626 C CA . GLY A 1 80 ? 3.496 4.879 -31.180 1.00 79.81 80 GLY A CA 1
ATOM 627 C C . GLY A 1 80 ? 3.831 4.164 -32.497 1.00 79.81 80 GLY A C 1
ATOM 628 O O . GLY A 1 80 ? 4.965 3.734 -32.684 1.00 79.81 80 GLY A O 1
ATOM 629 N N . THR A 1 81 ? 2.861 4.007 -33.404 1.00 85.00 81 THR A N 1
ATOM 630 C CA . THR A 1 81 ? 3.007 3.252 -34.672 1.00 85.00 81 THR A CA 1
ATOM 631 C C . THR A 1 81 ? 4.147 3.732 -35.575 1.00 85.00 81 THR A C 1
ATOM 633 O O . THR A 1 81 ? 4.728 2.933 -36.297 1.00 85.00 81 THR A O 1
ATOM 636 N N . HIS A 1 82 ? 4.500 5.018 -35.517 1.00 86.62 82 HIS A N 1
ATOM 637 C CA . HIS A 1 82 ? 5.604 5.598 -36.288 1.00 86.62 82 HIS A CA 1
ATOM 638 C C . HIS A 1 82 ? 6.994 5.220 -35.750 1.00 86.62 82 HIS A C 1
ATOM 640 O O . HIS A 1 82 ? 7.948 5.196 -36.518 1.00 86.62 82 HIS A O 1
ATOM 646 N N . GLU A 1 83 ? 7.114 4.910 -34.455 1.00 84.94 83 GLU A N 1
ATOM 647 C CA . GLU A 1 83 ? 8.373 4.466 -33.837 1.00 84.94 83 GLU A CA 1
ATOM 648 C C . GLU A 1 83 ? 8.496 2.943 -33.826 1.00 84.94 83 GLU A C 1
ATOM 650 O O . GLU A 1 83 ? 9.586 2.389 -33.957 1.00 84.94 83 GLU A O 1
ATOM 655 N N . ASN A 1 84 ? 7.371 2.249 -33.666 1.00 89.81 84 ASN A N 1
ATOM 656 C CA . ASN A 1 84 ? 7.301 0.797 -33.635 1.00 89.81 84 ASN A CA 1
ATOM 657 C C . ASN A 1 84 ? 6.980 0.271 -35.035 1.00 89.81 84 ASN A C 1
ATOM 659 O O . ASN A 1 84 ? 5.885 -0.232 -35.251 1.00 89.81 84 ASN A O 1
ATOM 663 N N . THR A 1 85 ? 7.903 0.424 -35.987 1.00 95.75 85 THR A N 1
ATOM 664 C CA . THR A 1 85 ? 7.718 -0.044 -37.373 1.00 95.75 85 THR A CA 1
ATOM 665 C C . THR A 1 85 ? 8.214 -1.479 -37.565 1.00 95.75 85 THR A C 1
ATOM 667 O O . THR A 1 85 ? 8.920 -2.026 -36.710 1.00 95.75 85 THR A O 1
ATOM 670 N N . PHE A 1 86 ? 7.855 -2.100 -38.692 1.00 95.81 86 PHE A N 1
ATOM 671 C CA . PHE A 1 86 ? 8.278 -3.463 -39.034 1.00 95.81 86 PHE A CA 1
ATOM 672 C C . PHE A 1 86 ? 9.808 -3.581 -39.146 1.00 95.81 86 PHE A C 1
ATOM 674 O O . PHE A 1 86 ? 10.409 -4.542 -38.673 1.00 95.81 86 PHE A O 1
ATOM 681 N N . GLU A 1 87 ? 10.474 -2.557 -39.677 1.00 94.50 87 GLU A N 1
ATOM 682 C CA . GLU A 1 87 ? 11.929 -2.522 -39.864 1.00 94.50 87 GLU A CA 1
ATOM 683 C C . GLU A 1 87 ? 12.676 -2.544 -38.521 1.00 94.50 87 GLU A C 1
ATOM 685 O O . GLU A 1 87 ? 13.810 -3.027 -38.426 1.00 94.50 87 GLU A O 1
ATOM 690 N N . LYS A 1 88 ? 12.035 -2.069 -37.442 1.00 95.50 88 LYS A N 1
ATOM 691 C CA . LYS A 1 88 ? 12.620 -2.093 -36.097 1.00 95.50 88 LYS A CA 1
ATOM 692 C C . LYS A 1 88 ? 12.770 -3.496 -35.537 1.00 95.50 88 LYS A C 1
ATOM 694 O O . LYS A 1 88 ? 13.609 -3.682 -34.654 1.00 95.50 88 LYS A O 1
ATOM 699 N N . LEU A 1 89 ? 12.038 -4.486 -36.050 1.00 95.88 89 LEU A N 1
ATOM 700 C CA . LEU A 1 89 ? 12.244 -5.877 -35.656 1.00 95.88 89 LEU A CA 1
ATOM 701 C C . LEU A 1 89 ? 13.705 -6.281 -35.862 1.00 95.88 89 LEU A C 1
ATOM 703 O O . LEU A 1 89 ? 14.360 -6.707 -34.911 1.00 95.88 89 LEU A O 1
ATOM 707 N N . ARG A 1 90 ? 14.246 -6.044 -37.065 1.00 95.88 90 ARG A N 1
ATOM 708 C CA . ARG A 1 90 ? 15.629 -6.400 -37.404 1.00 95.88 90 ARG A CA 1
ATOM 709 C C . ARG A 1 90 ? 16.646 -5.592 -36.605 1.00 95.88 90 ARG A C 1
ATOM 711 O O . ARG A 1 90 ? 17.645 -6.148 -36.156 1.00 95.88 90 ARG A O 1
ATOM 718 N N . VAL A 1 91 ? 16.373 -4.307 -36.360 1.00 95.38 91 VAL A N 1
ATOM 719 C CA . VAL A 1 91 ? 17.224 -3.457 -35.508 1.00 95.38 91 VAL A CA 1
ATOM 720 C C . VAL A 1 91 ? 17.371 -4.059 -34.109 1.00 95.38 91 VAL A C 1
ATOM 722 O O . VAL A 1 91 ? 18.485 -4.167 -33.602 1.00 95.38 91 VAL A O 1
ATOM 725 N N . ASN A 1 92 ? 16.267 -4.476 -33.484 1.00 94.69 92 ASN A N 1
ATOM 726 C CA . ASN A 1 92 ? 16.306 -5.059 -32.141 1.00 94.69 92 ASN A CA 1
ATOM 727 C C . ASN A 1 92 ? 16.901 -6.473 -32.140 1.00 94.69 92 ASN A C 1
ATOM 729 O O . ASN A 1 92 ? 17.674 -6.798 -31.243 1.00 94.69 92 ASN A O 1
ATOM 733 N N . GLN A 1 93 ? 16.588 -7.283 -33.152 1.00 96.06 93 GLN A N 1
ATOM 734 C CA . GLN A 1 93 ? 17.135 -8.631 -33.314 1.00 96.06 93 GLN A CA 1
ATOM 735 C C . GLN A 1 93 ? 18.671 -8.611 -33.385 1.00 96.06 93 GLN A C 1
ATOM 737 O O . GLN A 1 93 ? 19.324 -9.391 -32.694 1.00 96.06 93 GLN A O 1
ATOM 742 N N . LEU A 1 94 ? 19.241 -7.670 -34.150 1.00 95.19 94 LEU A N 1
ATOM 743 C CA . LEU A 1 94 ? 20.688 -7.456 -34.237 1.00 95.19 94 LEU A CA 1
ATOM 744 C C . LEU A 1 94 ? 21.263 -6.856 -32.951 1.00 95.19 94 LEU A C 1
ATOM 746 O O . LEU A 1 94 ? 22.256 -7.358 -32.439 1.00 95.19 94 LEU A O 1
ATOM 750 N N . LYS A 1 95 ? 20.625 -5.816 -32.394 1.00 94.44 95 LYS A N 1
ATOM 751 C CA . LYS A 1 95 ? 21.093 -5.129 -31.176 1.00 94.44 95 LYS A CA 1
ATOM 752 C C . LYS A 1 95 ? 21.264 -6.071 -29.983 1.00 94.44 95 LYS A C 1
ATOM 754 O O . LYS A 1 95 ? 22.142 -5.842 -29.156 1.00 94.44 95 LYS A O 1
ATOM 759 N N . TYR A 1 96 ? 20.395 -7.072 -29.866 1.00 93.62 96 TYR A N 1
ATOM 760 C CA . TYR A 1 96 ? 20.409 -8.032 -28.762 1.00 93.62 96 TYR A CA 1
ATOM 761 C C . TYR A 1 96 ? 20.940 -9.408 -29.161 1.00 93.62 96 TYR A C 1
ATOM 763 O O . TYR A 1 96 ? 20.889 -10.317 -28.337 1.00 93.62 96 TYR A O 1
ATOM 771 N N . GLU A 1 97 ? 21.454 -9.567 -30.383 1.00 94.00 97 GLU A N 1
ATOM 772 C CA . GLU A 1 97 ? 22.066 -10.817 -30.851 1.00 94.00 97 GLU A CA 1
ATOM 773 C C . GLU A 1 97 ? 21.155 -12.037 -30.610 1.00 94.00 97 GLU A C 1
ATOM 775 O O . GLU A 1 97 ? 21.572 -13.075 -30.098 1.00 94.00 97 GLU A O 1
ATOM 780 N N . LEU A 1 98 ? 19.866 -11.892 -30.936 1.00 93.00 98 LEU A N 1
ATOM 781 C CA . LEU A 1 98 ? 18.838 -12.912 -30.718 1.00 93.00 98 LEU A CA 1
ATOM 782 C C . LEU A 1 98 ? 18.451 -13.562 -32.059 1.00 93.00 98 LEU A C 1
ATOM 784 O O . LEU A 1 98 ? 17.538 -13.061 -32.718 1.00 93.00 98 LEU A O 1
ATOM 788 N N . PRO A 1 99 ? 19.092 -14.674 -32.481 1.00 89.88 99 PRO A N 1
ATOM 789 C CA . PRO A 1 99 ? 18.823 -15.352 -33.755 1.00 89.88 99 PRO A CA 1
ATOM 790 C C . PRO A 1 99 ? 17.547 -16.212 -33.683 1.00 89.88 99 PRO A C 1
ATOM 792 O O . PRO A 1 99 ? 17.558 -17.425 -33.897 1.00 89.88 99 PRO A O 1
ATOM 795 N N . ILE A 1 100 ? 16.432 -15.576 -33.341 1.00 94.94 100 ILE A N 1
ATOM 796 C CA . ILE A 1 100 ? 15.091 -16.158 -33.212 1.00 94.94 100 ILE A CA 1
ATOM 797 C C . ILE A 1 100 ? 14.103 -15.340 -34.037 1.00 94.94 100 ILE A C 1
ATOM 799 O O . ILE A 1 100 ? 14.436 -14.257 -34.511 1.00 94.94 100 ILE A O 1
ATOM 803 N N . VAL A 1 101 ? 12.890 -15.851 -34.217 1.00 96.69 101 VAL A N 1
ATOM 804 C CA . VAL A 1 101 ? 11.860 -15.169 -35.007 1.00 96.69 101 VAL A CA 1
ATOM 805 C C . VAL A 1 101 ? 11.281 -13.958 -34.273 1.00 96.69 101 VAL A C 1
ATOM 807 O O . VAL A 1 101 ? 11.081 -13.988 -33.053 1.00 96.69 101 VAL A O 1
ATOM 810 N N . PHE A 1 102 ? 11.011 -12.889 -35.023 1.00 98.06 102 PHE A N 1
ATOM 811 C CA . PHE A 1 102 ? 10.402 -11.658 -34.517 1.00 98.06 102 PHE A CA 1
ATOM 812 C C . PHE A 1 102 ? 9.133 -11.354 -35.319 1.00 98.06 102 PHE A C 1
ATOM 814 O O . PHE A 1 102 ? 9.182 -11.234 -36.540 1.00 98.06 102 PHE A O 1
ATOM 821 N N . GLY A 1 103 ? 8.001 -11.234 -34.636 1.00 97.50 103 GLY A N 1
ATOM 822 C CA . GLY A 1 103 ? 6.698 -10.913 -35.208 1.00 97.50 103 GLY A CA 1
ATOM 823 C C . GLY A 1 103 ? 6.343 -9.450 -34.997 1.00 97.50 103 GLY A C 1
ATOM 824 O O . GLY A 1 103 ? 6.742 -8.847 -34.004 1.00 97.50 103 GLY A O 1
ATOM 825 N N . HIS A 1 104 ? 5.579 -8.873 -35.916 1.00 97.56 104 HIS A N 1
ATOM 826 C CA . HIS A 1 104 ? 5.071 -7.505 -35.837 1.00 97.56 104 HIS A CA 1
ATOM 827 C C . HIS A 1 104 ? 3.550 -7.530 -35.834 1.00 97.56 104 HIS A C 1
ATOM 829 O O . HIS A 1 104 ? 2.921 -7.912 -36.823 1.00 97.56 104 HIS A O 1
ATOM 835 N N . ASP A 1 105 ? 2.973 -7.147 -34.702 1.00 96.12 105 ASP A N 1
ATOM 836 C CA . ASP A 1 105 ? 1.546 -7.242 -34.429 1.00 96.12 105 ASP A CA 1
ATOM 837 C C . ASP A 1 105 ? 0.954 -5.840 -34.266 1.00 96.12 105 ASP A C 1
ATOM 839 O O . ASP A 1 105 ? 1.177 -5.154 -33.266 1.00 96.12 105 ASP A O 1
ATOM 843 N N . GLU A 1 106 ? 0.218 -5.404 -35.283 1.00 91.31 106 GLU A N 1
ATOM 844 C CA . GLU A 1 106 ? -0.464 -4.109 -35.337 1.00 91.31 106 GLU A CA 1
ATOM 845 C C . GLU A 1 106 ? -1.942 -4.270 -34.977 1.00 91.31 106 GLU A C 1
ATOM 847 O O . GLU A 1 106 ? -2.519 -5.348 -35.119 1.00 91.31 106 GLU A O 1
ATOM 852 N N . GLN A 1 107 ? -2.575 -3.184 -34.530 1.00 87.25 107 GLN A N 1
ATOM 853 C CA . GLN A 1 107 ? -4.018 -3.162 -34.282 1.00 87.25 107 GLN A CA 1
ATOM 854 C C . GLN A 1 107 ? -4.797 -3.455 -35.580 1.00 87.25 107 GLN A C 1
ATOM 856 O O . GLN A 1 107 ? -4.684 -2.687 -36.542 1.00 87.25 107 GLN A O 1
ATOM 861 N N . PRO A 1 108 ? -5.626 -4.515 -35.626 1.00 85.25 108 PRO A N 1
ATOM 862 C CA . PRO A 1 108 ? -6.554 -4.720 -36.731 1.00 85.25 108 PRO A CA 1
ATOM 863 C C . PRO A 1 108 ? -7.575 -3.581 -36.815 1.00 85.25 108 PRO A C 1
ATOM 865 O O . PRO A 1 108 ? -7.959 -2.999 -35.798 1.00 85.25 108 PRO A O 1
ATOM 868 N N . THR A 1 109 ? -8.078 -3.290 -38.017 1.00 79.00 109 THR A N 1
ATOM 869 C CA . THR A 1 109 ? -9.102 -2.256 -38.220 1.00 79.00 109 THR A CA 1
ATOM 870 C C . THR A 1 109 ? -10.328 -2.524 -37.339 1.00 79.00 109 THR A C 1
ATOM 872 O O . THR A 1 109 ? -11.000 -3.540 -37.492 1.00 79.00 109 THR A O 1
ATOM 875 N N . GLY A 1 110 ? -10.622 -1.603 -36.415 1.00 73.12 110 GLY A N 1
ATOM 876 C CA . GLY A 1 110 ? -11.764 -1.699 -35.499 1.00 73.12 110 GLY A CA 1
ATOM 877 C C . GLY A 1 110 ? -11.486 -2.368 -34.145 1.00 73.12 110 GLY A C 1
ATOM 878 O O . GLY A 1 110 ? -12.397 -2.416 -33.321 1.00 73.12 110 GLY A O 1
ATOM 879 N N . SER A 1 111 ? -10.260 -2.834 -33.875 1.00 77.31 111 SER A N 1
ATOM 880 C CA . SER A 1 111 ? -9.857 -3.348 -32.557 1.00 77.31 111 SER A CA 1
ATOM 881 C C . SER A 1 111 ? -8.993 -2.330 -31.799 1.00 77.31 111 SER A C 1
ATOM 883 O O . SER A 1 111 ? -8.123 -1.705 -32.404 1.00 77.31 111 SER A O 1
ATOM 885 N N . PRO A 1 112 ? -9.182 -2.156 -30.476 1.00 74.56 112 PRO A N 1
ATOM 886 C CA . PRO A 1 112 ? -8.357 -1.252 -29.674 1.00 74.56 112 PRO A CA 1
ATOM 887 C C . PRO A 1 112 ? -6.950 -1.795 -29.372 1.00 74.56 112 PRO A C 1
ATOM 889 O O . PRO A 1 112 ? -6.120 -1.044 -28.862 1.00 74.56 112 PRO A O 1
ATOM 892 N N . PHE A 1 113 ? -6.673 -3.079 -29.636 1.00 85.25 113 PHE A N 1
ATOM 893 C CA . PHE A 1 113 ? -5.409 -3.728 -29.277 1.00 85.25 113 PHE A CA 1
ATOM 894 C C . PHE A 1 113 ? -4.881 -4.648 -30.395 1.00 85.25 113 PHE A C 1
ATOM 896 O O . PHE A 1 113 ? -5.675 -5.185 -31.170 1.00 85.25 113 PHE A O 1
ATOM 903 N N . PRO A 1 114 ? -3.551 -4.858 -30.474 1.00 90.19 114 PRO A N 1
ATOM 904 C CA . PRO A 1 114 ? -2.937 -5.908 -31.283 1.00 90.19 114 PRO A CA 1
ATOM 905 C C . PRO A 1 114 ? -3.470 -7.299 -30.934 1.00 90.19 114 PRO A C 1
ATOM 907 O O . PRO A 1 114 ? -3.903 -7.545 -29.801 1.00 90.19 114 PRO A O 1
ATOM 910 N N . THR A 1 115 ? -3.407 -8.219 -31.895 1.00 94.25 115 THR A N 1
ATOM 911 C CA . THR A 1 115 ? -4.033 -9.544 -31.783 1.00 94.25 115 THR A CA 1
ATOM 912 C C . THR A 1 115 ? -3.483 -10.368 -30.616 1.00 94.25 115 THR A C 1
ATOM 914 O O . THR A 1 115 ? -4.249 -10.950 -29.850 1.00 94.25 115 THR A O 1
ATOM 917 N N . PHE A 1 116 ? -2.170 -10.333 -30.392 1.00 92.56 116 PHE A N 1
ATOM 918 C CA . PHE A 1 116 ? -1.509 -11.016 -29.286 1.00 92.56 116 PHE A CA 1
ATOM 919 C C . PHE A 1 116 ? -1.977 -10.480 -27.930 1.00 92.56 116 PHE A C 1
ATOM 921 O O . PHE A 1 116 ? -2.238 -11.256 -27.010 1.00 92.56 116 PHE A O 1
ATOM 928 N N . MET A 1 117 ? -2.129 -9.157 -27.797 1.00 87.50 117 MET A N 1
ATOM 929 C CA . MET A 1 117 ? -2.607 -8.549 -26.551 1.00 87.50 117 MET A CA 1
ATOM 930 C C . MET A 1 117 ? -4.051 -8.941 -26.240 1.00 87.50 117 MET A C 1
ATOM 932 O O . MET A 1 117 ? -4.378 -9.195 -25.081 1.00 87.50 117 MET A O 1
ATOM 936 N N . GLU A 1 118 ? -4.905 -9.010 -27.260 1.00 86.62 118 GLU A N 1
ATOM 937 C CA . GLU A 1 118 ? -6.298 -9.438 -27.133 1.00 86.62 118 GLU A CA 1
ATOM 938 C C . GLU A 1 118 ? -6.396 -10.909 -26.691 1.00 86.62 118 GLU A C 1
ATOM 940 O O . GLU A 1 118 ? -7.029 -11.225 -25.674 1.00 86.62 118 GLU A O 1
ATOM 945 N N . ASP A 1 119 ? -5.707 -11.799 -27.403 1.00 89.50 119 ASP A N 1
ATOM 946 C CA . ASP A 1 119 ? -5.830 -13.246 -27.226 1.00 89.50 119 ASP A CA 1
ATOM 947 C C . ASP A 1 119 ? -5.210 -13.698 -25.889 1.00 89.50 119 ASP A C 1
ATOM 949 O O . ASP A 1 119 ? -5.855 -14.368 -25.060 1.00 89.50 119 ASP A O 1
ATOM 953 N N . TYR A 1 120 ? -3.984 -13.237 -25.618 1.00 85.88 120 TYR A N 1
ATOM 954 C CA . TYR A 1 120 ? -3.231 -13.549 -24.400 1.00 85.88 120 TYR A CA 1
ATOM 955 C C . TYR A 1 120 ? -3.589 -12.640 -23.218 1.00 85.88 120 TYR A C 1
ATOM 957 O O . TYR A 1 120 ? -3.143 -12.890 -22.097 1.00 85.88 120 TYR A O 1
ATOM 965 N N . ARG A 1 121 ? -4.449 -11.631 -23.426 1.00 82.44 121 ARG A N 1
ATOM 966 C CA . ARG A 1 121 ? -4.884 -10.654 -22.409 1.00 82.44 121 ARG A CA 1
ATOM 967 C C . ARG A 1 121 ? -3.711 -9.963 -21.708 1.00 82.44 121 ARG A C 1
ATOM 969 O O . ARG A 1 121 ? -3.759 -9.719 -20.495 1.00 82.44 121 ARG A O 1
ATOM 976 N N . THR A 1 122 ? -2.655 -9.670 -22.463 1.00 77.88 122 THR A N 1
ATOM 977 C CA . THR A 1 122 ? -1.488 -8.959 -21.937 1.00 77.88 122 THR A CA 1
ATOM 978 C C . THR A 1 122 ? -1.861 -7.509 -21.628 1.00 77.88 122 THR A C 1
ATOM 980 O O . THR A 1 122 ? -2.837 -6.966 -22.149 1.00 77.88 122 THR A O 1
ATOM 983 N N . ARG A 1 123 ? -1.130 -6.878 -20.704 1.00 65.69 123 ARG A N 1
ATOM 984 C CA . ARG A 1 123 ? -1.490 -5.542 -20.186 1.00 65.69 123 ARG A CA 1
ATOM 985 C C . ARG A 1 123 ? -0.539 -4.428 -20.618 1.00 65.69 123 ARG A C 1
ATOM 987 O O . ARG A 1 123 ? -0.683 -3.308 -20.141 1.00 65.69 123 ARG A O 1
ATOM 994 N N . GLY A 1 124 ? 0.423 -4.738 -21.481 1.00 71.50 124 GLY A N 1
ATOM 995 C CA . GLY A 1 124 ? 1.439 -3.815 -21.976 1.00 71.50 124 GLY A CA 1
ATOM 996 C C . GLY A 1 124 ? 2.734 -4.553 -22.299 1.00 71.50 124 GLY A C 1
ATOM 997 O O . GLY A 1 124 ? 2.732 -5.775 -22.431 1.00 71.50 124 GLY A O 1
ATOM 998 N N . THR A 1 125 ? 3.835 -3.810 -22.384 1.00 73.75 125 THR A N 1
ATOM 999 C CA . THR A 1 125 ? 5.179 -4.338 -22.663 1.00 73.75 125 THR A CA 1
ATOM 1000 C C . THR A 1 125 ? 6.223 -3.728 -21.715 1.00 73.75 125 THR A C 1
ATOM 1002 O O . THR A 1 125 ? 6.067 -2.554 -21.365 1.00 73.75 125 THR A O 1
ATOM 1005 N N . PRO A 1 126 ? 7.291 -4.449 -21.304 1.00 81.94 126 PRO A N 1
ATOM 1006 C CA . PRO A 1 126 ? 7.644 -5.827 -21.675 1.00 81.94 126 PRO A CA 1
ATOM 1007 C C . PRO A 1 126 ? 6.677 -6.855 -21.095 1.00 81.94 126 PRO A C 1
ATOM 1009 O O . PRO A 1 126 ? 6.155 -6.655 -20.006 1.00 81.94 126 PRO A O 1
ATOM 1012 N N . TRP A 1 127 ? 6.451 -7.962 -21.793 1.00 86.94 127 TRP A N 1
ATOM 1013 C CA . TRP A 1 127 ? 5.592 -9.031 -21.291 1.00 86.94 127 TRP A CA 1
ATOM 1014 C C . TRP A 1 127 ? 6.146 -10.400 -21.659 1.00 86.94 127 TRP A C 1
ATOM 1016 O O . TRP A 1 127 ? 6.478 -10.647 -22.815 1.00 86.94 127 TRP A O 1
ATOM 1026 N N . PHE A 1 128 ? 6.217 -11.300 -20.684 1.00 87.31 128 PHE A N 1
ATOM 1027 C CA . PHE A 1 128 ? 6.643 -12.681 -20.881 1.00 87.31 128 PHE A CA 1
ATOM 1028 C C . PHE A 1 128 ? 5.447 -13.611 -20.763 1.00 87.31 128 PHE A C 1
ATOM 1030 O O . PHE A 1 128 ? 4.688 -13.517 -19.802 1.00 87.31 128 PHE A O 1
ATOM 1037 N N . THR A 1 129 ? 5.310 -14.534 -21.710 1.00 88.88 129 THR A N 1
ATOM 1038 C CA . THR A 1 129 ? 4.386 -15.669 -21.626 1.00 88.88 129 THR A CA 1
ATOM 1039 C C . THR A 1 129 ? 5.189 -16.957 -21.736 1.00 88.88 129 THR A C 1
ATOM 1041 O O . THR A 1 129 ? 5.902 -17.148 -22.717 1.00 88.88 129 THR A O 1
ATOM 1044 N N . VAL A 1 130 ? 5.079 -17.832 -20.739 1.00 88.56 130 VAL A N 1
ATOM 1045 C CA . VAL A 1 130 ? 5.680 -19.169 -20.753 1.00 88.56 130 VAL A CA 1
ATOM 1046 C C . VAL A 1 130 ? 4.567 -20.187 -20.924 1.00 88.56 130 VAL A C 1
ATOM 1048 O O . VAL A 1 130 ? 3.567 -20.161 -20.202 1.00 88.56 130 VAL A O 1
ATOM 1051 N N . ILE A 1 131 ? 4.756 -21.063 -21.897 1.00 89.00 131 ILE A N 1
ATOM 1052 C CA . ILE A 1 131 ? 3.823 -22.109 -22.291 1.00 89.00 131 ILE A CA 1
ATOM 1053 C C . ILE A 1 131 ? 4.549 -23.436 -22.096 1.00 89.00 131 ILE A C 1
ATOM 1055 O O . ILE A 1 131 ? 5.701 -23.575 -22.513 1.00 89.00 131 ILE A O 1
ATOM 1059 N N . ASP A 1 132 ? 3.915 -24.398 -21.439 1.00 82.94 132 ASP A N 1
ATOM 1060 C CA . ASP A 1 132 ? 4.487 -25.737 -21.308 1.00 82.94 132 ASP A CA 1
ATOM 1061 C C . ASP A 1 132 ? 4.426 -26.525 -22.634 1.00 82.94 132 ASP A C 1
ATOM 1063 O O . ASP A 1 132 ? 3.909 -26.055 -23.651 1.00 82.94 132 ASP A O 1
ATOM 1067 N N . ALA A 1 133 ? 4.979 -27.740 -22.647 1.00 86.19 133 ALA A N 1
ATOM 1068 C CA . ALA A 1 133 ? 4.954 -28.601 -23.833 1.00 86.19 133 ALA A CA 1
ATOM 1069 C C . ALA A 1 133 ? 3.531 -29.072 -24.214 1.00 86.19 133 ALA A C 1
ATOM 1071 O O . ALA A 1 133 ? 3.285 -29.397 -25.372 1.00 86.19 133 ALA A O 1
ATOM 1072 N N . GLY A 1 134 ? 2.582 -29.073 -23.268 1.00 82.12 134 GLY A N 1
ATOM 1073 C CA . GLY A 1 134 ? 1.166 -29.377 -23.513 1.00 82.12 134 GLY A CA 1
ATOM 1074 C C . GLY A 1 134 ? 0.387 -28.214 -24.142 1.00 82.12 134 GLY A C 1
ATOM 1075 O O . GLY A 1 134 ? -0.760 -28.382 -24.559 1.00 82.12 134 GLY A O 1
ATOM 1076 N N . GLY A 1 135 ? 1.006 -27.035 -24.247 1.00 83.75 135 GLY A N 1
ATOM 1077 C CA . GLY A 1 135 ? 0.390 -25.836 -24.801 1.00 83.75 135 GLY A CA 1
ATOM 1078 C C . GLY A 1 135 ? -0.407 -25.018 -23.781 1.00 83.75 135 GLY A C 1
ATOM 1079 O O . GLY A 1 135 ? -1.118 -24.096 -24.181 1.00 83.75 135 GLY A O 1
ATOM 1080 N N . SER A 1 136 ? -0.282 -25.297 -22.482 1.00 82.75 136 SER A N 1
ATOM 1081 C CA . SER A 1 136 ? -0.913 -24.512 -21.418 1.00 82.75 136 SER A CA 1
ATOM 1082 C C . SER A 1 136 ? -0.041 -23.324 -21.022 1.00 82.75 136 SER A C 1
ATOM 1084 O O . SER A 1 136 ? 1.176 -23.442 -20.873 1.00 82.75 136 SER A O 1
ATOM 1086 N N . ILE A 1 137 ? -0.655 -22.154 -20.822 1.00 81.94 137 ILE A N 1
ATOM 1087 C CA . ILE A 1 137 ? 0.054 -20.978 -20.306 1.00 81.94 137 ILE A CA 1
ATOM 1088 C C . ILE A 1 137 ? 0.320 -21.182 -18.811 1.00 81.94 137 ILE A C 1
ATOM 1090 O O . ILE A 1 137 ? -0.596 -21.085 -17.994 1.00 81.94 137 ILE A O 1
ATOM 1094 N N . VAL A 1 138 ? 1.583 -21.407 -18.452 1.00 76.88 138 VAL A N 1
ATOM 1095 C CA . VAL A 1 138 ? 2.024 -21.611 -17.060 1.00 76.88 138 VAL A CA 1
ATOM 1096 C C . VAL A 1 138 ? 2.517 -20.323 -16.398 1.00 76.88 138 VAL A C 1
ATOM 1098 O O . VAL A 1 138 ? 2.554 -20.222 -15.173 1.00 76.88 138 VAL A O 1
ATOM 1101 N N . PHE A 1 139 ? 2.865 -19.305 -17.190 1.00 76.62 139 PHE A N 1
ATOM 1102 C CA . PHE A 1 139 ? 3.241 -17.982 -16.691 1.00 76.62 139 PHE A CA 1
ATOM 1103 C C . PHE A 1 139 ? 2.894 -16.889 -17.706 1.00 76.62 139 PHE A C 1
ATOM 1105 O O . PHE A 1 139 ? 3.084 -17.076 -18.905 1.00 76.62 139 PHE A O 1
ATOM 1112 N N . SER A 1 140 ? 2.411 -15.735 -17.239 1.00 78.56 140 SER A N 1
ATOM 1113 C CA . SER A 1 140 ? 2.122 -14.574 -18.093 1.00 78.56 140 SER A CA 1
ATOM 1114 C C . SER A 1 140 ? 2.132 -13.276 -17.272 1.00 78.56 140 SER A C 1
ATOM 1116 O O . SER A 1 140 ? 1.177 -13.007 -16.540 1.00 78.56 140 SER A O 1
ATOM 1118 N N . ASP A 1 141 ? 3.222 -12.499 -17.320 1.00 70.12 141 ASP A N 1
ATOM 1119 C CA . ASP A 1 141 ? 3.365 -11.230 -16.576 1.00 70.12 141 ASP A CA 1
ATOM 1120 C C . ASP A 1 141 ? 4.507 -10.350 -17.142 1.00 70.12 141 ASP A C 1
ATOM 1122 O O . ASP A 1 141 ? 5.270 -10.760 -18.017 1.00 70.12 141 ASP A O 1
ATOM 1126 N N . PHE A 1 142 ? 4.658 -9.132 -16.612 1.00 54.50 142 PHE A N 1
ATOM 1127 C CA . PHE A 1 142 ? 5.662 -8.142 -17.025 1.00 54.50 142 PHE A CA 1
ATOM 1128 C C . PHE A 1 142 ? 7.117 -8.524 -16.695 1.00 54.50 142 PHE A C 1
ATOM 1130 O O . PHE A 1 142 ? 8.041 -8.036 -17.342 1.00 54.50 142 PHE A O 1
ATOM 1137 N N . HIS A 1 143 ? 7.341 -9.346 -15.664 1.00 59.38 143 HIS A N 1
ATOM 1138 C CA . HIS A 1 143 ? 8.681 -9.635 -15.142 1.00 59.38 143 HIS A CA 1
ATOM 1139 C C . HIS A 1 143 ? 8.884 -11.130 -14.954 1.00 59.38 143 HIS A C 1
ATOM 1141 O O . HIS A 1 143 ? 8.228 -11.744 -14.117 1.00 59.38 143 HIS A O 1
ATOM 1147 N N . LEU A 1 144 ? 9.859 -11.677 -15.670 1.00 60.97 144 LEU A N 1
ATOM 1148 C CA . LEU A 1 144 ? 10.369 -13.025 -15.468 1.00 60.97 144 LEU A CA 1
ATOM 1149 C C . LEU A 1 144 ? 11.761 -12.932 -14.813 1.00 60.97 144 LEU A C 1
ATOM 1151 O O . LEU A 1 144 ? 12.739 -13.340 -15.413 1.00 60.97 144 LEU A O 1
ATOM 1155 N N . ASP A 1 145 ? 11.851 -12.288 -13.636 1.00 56.00 145 ASP A N 1
ATOM 1156 C CA . ASP A 1 145 ? 12.994 -12.352 -12.699 1.00 56.00 145 ASP A CA 1
ATOM 1157 C C . ASP A 1 145 ? 12.673 -11.638 -11.363 1.00 56.00 145 ASP A C 1
ATOM 1159 O O . ASP A 1 145 ? 12.057 -10.570 -11.342 1.00 56.00 145 ASP A O 1
ATOM 1163 N N . ALA A 1 146 ? 13.099 -12.219 -10.233 1.00 48.88 146 ALA A N 1
ATOM 1164 C CA . ALA A 1 146 ? 12.997 -11.640 -8.889 1.00 48.88 146 ALA A CA 1
ATOM 1165 C C . ALA A 1 146 ? 14.399 -11.578 -8.267 1.00 48.88 146 ALA A C 1
ATOM 1167 O O . ALA A 1 146 ? 14.964 -12.617 -7.941 1.00 48.88 146 ALA A O 1
ATOM 1168 N N . GLU A 1 147 ? 14.967 -10.377 -8.137 1.00 59.03 147 GLU A N 1
ATOM 1169 C CA . GLU A 1 147 ? 16.344 -10.138 -7.675 1.00 59.03 147 GLU A CA 1
ATOM 1170 C C . GLU A 1 147 ? 16.684 -10.931 -6.399 1.00 59.03 147 GLU A C 1
ATOM 1172 O O . GLU A 1 147 ? 16.223 -10.625 -5.297 1.00 59.03 147 GLU A O 1
ATOM 1177 N N . LEU A 1 148 ? 17.505 -11.971 -6.558 1.00 67.31 148 LEU A N 1
ATOM 1178 C CA . LEU A 1 148 ? 17.950 -12.860 -5.480 1.00 67.31 148 LEU A CA 1
ATOM 1179 C C . LEU A 1 148 ? 19.065 -12.231 -4.621 1.00 67.31 148 LEU A C 1
ATOM 1181 O O . LEU A 1 148 ? 19.406 -12.747 -3.560 1.00 67.31 148 LEU A O 1
ATOM 1185 N N . GLU A 1 149 ? 19.625 -11.102 -5.053 1.00 68.94 149 GLU A N 1
ATOM 1186 C CA . GLU A 1 149 ? 20.757 -10.423 -4.405 1.00 68.94 149 GLU A CA 1
ATOM 1187 C C . GLU A 1 149 ? 20.424 -9.910 -2.995 1.00 68.94 149 GLU A C 1
ATOM 1189 O O . GLU A 1 149 ? 21.308 -9.763 -2.155 1.00 68.94 149 GLU A O 1
ATOM 1194 N N . TYR A 1 150 ? 19.137 -9.709 -2.700 1.00 66.62 150 TYR A N 1
ATOM 1195 C CA . TYR A 1 150 ? 18.646 -9.251 -1.396 1.00 66.62 150 TYR A CA 1
ATOM 1196 C C . TYR A 1 150 ? 18.078 -10.380 -0.521 1.00 66.62 150 TYR A C 1
ATOM 1198 O O . TYR A 1 150 ? 17.358 -10.121 0.449 1.00 66.62 150 TYR A O 1
ATOM 1206 N N . GLY A 1 151 ? 18.411 -11.626 -0.863 1.00 72.44 151 GLY A N 1
ATOM 1207 C CA . GLY A 1 151 ? 18.079 -12.824 -0.106 1.00 72.44 151 GLY A CA 1
ATOM 1208 C C . GLY A 1 151 ? 16.879 -13.596 -0.650 1.00 72.44 151 GLY A C 1
ATOM 1209 O O . GLY A 1 151 ? 15.960 -13.058 -1.280 1.00 72.44 151 GLY A O 1
ATOM 1210 N N . PHE A 1 152 ? 16.897 -14.900 -0.391 1.00 76.38 152 PHE A N 1
ATOM 1211 C CA . PHE A 1 152 ? 15.921 -15.846 -0.913 1.00 76.38 152 PHE A CA 1
ATOM 1212 C C . PHE A 1 152 ? 15.767 -17.069 -0.017 1.00 76.38 152 PHE A C 1
ATOM 1214 O O . PHE A 1 152 ? 16.641 -17.437 0.767 1.00 76.38 152 PHE A O 1
ATOM 1221 N N . LEU A 1 153 ? 14.635 -17.742 -0.182 1.00 78.19 153 LEU A N 1
ATOM 1222 C CA . LEU A 1 153 ? 14.425 -19.086 0.326 1.00 78.19 153 LEU A CA 1
ATOM 1223 C C . LEU A 1 153 ? 14.861 -20.097 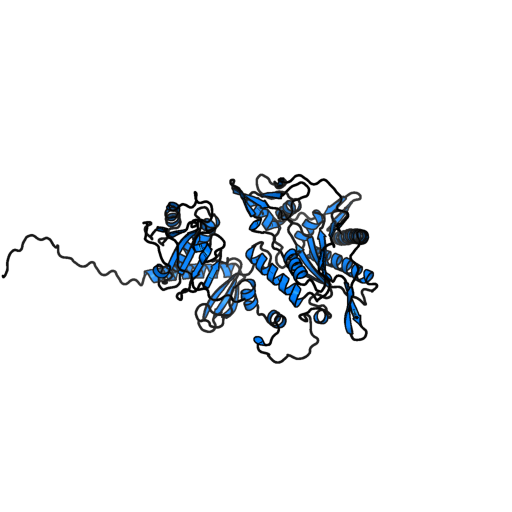-0.724 1.00 78.19 153 LEU A C 1
ATOM 1225 O O . LEU A 1 153 ? 14.586 -19.926 -1.911 1.00 78.19 153 LEU A O 1
ATOM 1229 N N . ARG A 1 154 ? 15.490 -21.174 -0.269 1.00 84.81 154 ARG A N 1
ATOM 1230 C CA . ARG A 1 154 ? 15.736 -22.364 -1.077 1.00 84.81 154 ARG A CA 1
ATOM 1231 C C . ARG A 1 154 ? 14.653 -23.380 -0.744 1.00 84.81 154 ARG A C 1
ATOM 1233 O O . ARG A 1 154 ? 14.485 -23.750 0.423 1.00 84.81 154 ARG A O 1
ATOM 1240 N N . VAL A 1 155 ? 13.911 -23.802 -1.758 1.00 83.81 155 VAL A N 1
ATOM 1241 C CA . VAL A 1 155 ? 12.882 -24.836 -1.645 1.00 83.81 155 VAL A CA 1
ATOM 1242 C C . VAL A 1 155 ? 13.298 -26.056 -2.453 1.00 83.81 155 VAL A C 1
ATOM 1244 O O . VAL A 1 155 ? 13.967 -25.912 -3.474 1.00 83.81 155 VAL A O 1
ATOM 1247 N N . ARG A 1 156 ? 12.942 -27.250 -1.979 1.00 90.00 156 ARG A N 1
ATOM 1248 C CA . ARG A 1 156 ? 13.297 -28.523 -2.608 1.00 90.00 156 ARG A CA 1
ATOM 1249 C C . ARG A 1 156 ? 12.093 -29.452 -2.643 1.00 90.00 156 ARG A C 1
ATOM 1251 O O . ARG A 1 156 ? 11.382 -29.558 -1.645 1.00 90.00 156 ARG A O 1
ATOM 1258 N N . CYS A 1 157 ? 11.890 -30.131 -3.765 1.00 89.00 157 CYS A N 1
ATOM 1259 C CA . CYS A 1 157 ? 10.923 -31.216 -3.867 1.00 89.00 157 CYS A CA 1
ATOM 1260 C C . CYS A 1 157 ? 11.369 -32.430 -3.039 1.00 89.00 157 CYS A C 1
ATOM 1262 O O . CYS A 1 157 ? 12.547 -32.794 -3.030 1.00 89.00 157 CYS A O 1
ATOM 1264 N N . GLU A 1 158 ? 10.438 -33.060 -2.333 1.00 92.56 158 GLU A N 1
ATOM 1265 C CA . GLU A 1 158 ? 10.733 -34.262 -1.554 1.00 92.56 158 GLU A CA 1
ATOM 1266 C C . GLU A 1 158 ? 10.930 -35.492 -2.451 1.00 92.56 158 GLU A C 1
ATOM 1268 O O . GLU A 1 158 ? 11.786 -36.312 -2.132 1.00 92.56 158 GLU A O 1
ATOM 1273 N N . ASP A 1 159 ? 10.270 -35.540 -3.613 1.00 90.94 159 ASP A N 1
ATOM 1274 C CA . ASP A 1 159 ? 10.308 -36.688 -4.527 1.00 90.94 159 ASP A CA 1
ATOM 1275 C C . ASP A 1 159 ? 11.468 -36.613 -5.531 1.00 90.94 159 ASP A C 1
ATOM 1277 O O . ASP A 1 159 ? 12.359 -37.457 -5.533 1.00 90.94 159 ASP A O 1
ATOM 1281 N N . CYS A 1 160 ? 11.496 -35.585 -6.388 1.00 90.69 160 CYS A N 1
ATOM 1282 C CA . CYS A 1 160 ? 12.514 -35.467 -7.444 1.00 90.69 160 CYS A CA 1
ATOM 1283 C C . CYS A 1 160 ? 13.758 -34.671 -7.024 1.00 90.69 160 CYS A C 1
ATOM 1285 O O . CYS A 1 160 ? 14.679 -34.494 -7.819 1.00 90.69 160 CYS A O 1
ATOM 1287 N N . HIS A 1 161 ? 13.768 -34.129 -5.803 1.00 90.19 161 HIS A N 1
ATOM 1288 C CA . HIS A 1 161 ? 14.836 -33.270 -5.279 1.00 90.19 161 HIS A CA 1
ATOM 1289 C C . HIS A 1 161 ? 15.151 -32.018 -6.109 1.00 90.19 161 HIS A C 1
ATOM 1291 O O . HIS A 1 161 ? 16.156 -31.360 -5.842 1.00 90.19 161 HIS A O 1
ATOM 1297 N N . HIS A 1 162 ? 14.279 -31.637 -7.050 1.00 83.38 162 HIS A N 1
ATOM 1298 C CA . HIS A 1 162 ? 14.391 -30.367 -7.762 1.00 83.38 162 HIS A CA 1
ATOM 1299 C C . HIS A 1 162 ? 14.381 -29.199 -6.784 1.00 83.38 162 HIS A C 1
ATOM 1301 O O . HIS A 1 162 ? 13.586 -29.171 -5.839 1.00 83.38 162 HIS A O 1
ATOM 1307 N N . GLU A 1 163 ? 15.253 -28.228 -7.027 1.00 83.56 163 GLU A N 1
ATOM 1308 C CA . GLU A 1 163 ? 15.429 -27.069 -6.168 1.00 83.56 163 GLU A CA 1
ATOM 1309 C C . GLU A 1 163 ? 15.076 -25.778 -6.885 1.00 83.56 163 GLU A C 1
ATOM 1311 O O . GLU A 1 163 ? 15.458 -25.554 -8.032 1.00 83.56 163 GLU A O 1
ATOM 1316 N N . ARG A 1 164 ? 14.410 -24.885 -6.156 1.00 79.62 164 ARG A N 1
ATOM 1317 C CA . ARG A 1 164 ? 14.024 -23.561 -6.634 1.00 79.62 164 ARG A CA 1
ATOM 1318 C C . ARG A 1 164 ? 14.382 -22.497 -5.607 1.00 79.62 164 ARG A C 1
ATOM 1320 O O . ARG A 1 164 ? 14.283 -22.712 -4.397 1.00 79.62 164 ARG A O 1
ATOM 1327 N N . LEU A 1 165 ? 14.793 -21.331 -6.096 1.00 81.44 165 LEU A N 1
ATOM 1328 C CA . LEU A 1 165 ? 15.032 -20.153 -5.267 1.00 81.44 165 LEU A CA 1
ATOM 1329 C C . LEU A 1 165 ? 13.821 -19.216 -5.320 1.00 81.44 165 LEU A C 1
ATOM 1331 O O . LEU A 1 165 ? 13.246 -18.983 -6.381 1.00 81.44 165 LEU A O 1
ATOM 1335 N N . VAL A 1 166 ? 13.427 -18.679 -4.166 1.00 73.44 166 VAL A N 1
ATOM 1336 C CA . VAL A 1 166 ? 12.258 -17.804 -4.007 1.00 73.44 166 VAL A CA 1
ATOM 1337 C C . VAL A 1 166 ? 12.692 -16.524 -3.299 1.00 73.44 166 VAL A C 1
ATOM 1339 O O . VAL A 1 166 ? 12.953 -16.540 -2.096 1.00 73.44 166 VAL A O 1
ATOM 1342 N N . ALA A 1 167 ? 12.764 -15.410 -4.030 1.00 74.19 167 ALA A N 1
ATOM 1343 C CA . ALA A 1 167 ? 13.198 -14.122 -3.486 1.00 74.19 167 ALA A CA 1
ATOM 1344 C C . ALA A 1 167 ? 12.306 -13.630 -2.331 1.00 74.19 167 ALA A C 1
ATOM 1346 O O . ALA A 1 167 ? 11.087 -13.856 -2.299 1.00 74.19 167 ALA A O 1
ATOM 1347 N N . PHE A 1 168 ? 12.892 -12.898 -1.380 1.00 70.81 168 PHE A N 1
ATOM 1348 C CA . PHE A 1 168 ? 12.110 -12.305 -0.300 1.00 70.81 168 PHE A CA 1
ATOM 1349 C C . PHE A 1 168 ? 11.191 -11.182 -0.790 1.00 70.81 168 PHE A C 1
ATOM 1351 O O . PHE A 1 168 ? 11.562 -10.277 -1.530 1.00 70.81 168 PHE A O 1
ATOM 1358 N N . SER A 1 169 ? 9.954 -11.168 -0.287 1.00 69.62 169 SER A N 1
ATOM 1359 C CA . SER A 1 169 ? 9.020 -10.076 -0.576 1.00 69.62 169 SER A CA 1
ATOM 1360 C C . SER A 1 169 ? 9.467 -8.759 0.079 1.00 69.62 169 SER A C 1
ATOM 1362 O O . SER A 1 169 ? 9.834 -8.758 1.253 1.00 69.62 169 SER A O 1
ATOM 1364 N N . CYS A 1 170 ? 9.205 -7.613 -0.556 1.00 70.69 170 CYS A N 1
ATOM 1365 C CA . CYS A 1 170 ? 9.456 -6.275 0.010 1.00 70.69 170 CYS A CA 1
ATOM 1366 C C . CYS A 1 170 ? 8.624 -5.899 1.266 1.00 70.69 170 CYS A C 1
ATOM 1368 O O . CYS A 1 170 ? 8.664 -4.754 1.708 1.00 70.69 170 CYS A O 1
ATOM 1370 N N . LYS A 1 171 ? 7.786 -6.801 1.808 1.00 69.94 171 LYS A N 1
ATOM 1371 C CA . LYS A 1 171 ? 6.941 -6.615 3.016 1.00 69.94 171 LYS A CA 1
ATOM 1372 C C . LYS A 1 171 ? 6.229 -5.247 3.124 1.00 69.94 171 LYS A C 1
ATOM 1374 O O . LYS A 1 171 ? 6.228 -4.622 4.178 1.00 69.94 171 LYS A O 1
ATOM 1379 N N . ARG A 1 172 ? 5.571 -4.794 2.048 1.00 70.94 172 ARG A N 1
ATOM 1380 C CA . ARG A 1 172 ? 4.836 -3.500 1.961 1.00 70.94 172 ARG A CA 1
ATOM 1381 C C . ARG A 1 172 ? 5.715 -2.247 1.999 1.00 70.94 172 ARG A C 1
ATOM 1383 O O . ARG A 1 172 ? 5.189 -1.156 2.183 1.00 70.94 172 ARG A O 1
ATOM 1390 N N . ARG A 1 173 ? 7.022 -2.394 1.784 1.00 78.31 173 ARG A N 1
ATOM 1391 C CA . ARG A 1 173 ? 7.953 -1.268 1.662 1.00 78.31 173 ARG A CA 1
ATOM 1392 C C . ARG A 1 173 ? 8.015 -0.691 0.246 1.00 78.31 173 ARG A C 1
ATOM 1394 O O . ARG A 1 173 ? 8.329 0.478 0.096 1.00 78.31 173 ARG A O 1
ATOM 1401 N N . GLY A 1 174 ? 7.692 -1.494 -0.768 1.00 74.69 174 GLY A N 1
ATOM 1402 C CA . GLY A 1 174 ? 7.642 -1.050 -2.162 1.00 74.69 174 GLY A CA 1
ATOM 1403 C C . GLY A 1 174 ? 6.333 -0.351 -2.540 1.00 74.69 174 GLY A C 1
ATOM 1404 O O . GLY A 1 174 ? 5.309 -0.496 -1.871 1.00 74.69 174 GLY A O 1
ATOM 1405 N N . PHE A 1 175 ? 6.373 0.353 -3.665 1.00 81.94 175 PHE A N 1
ATOM 1406 C CA . PHE A 1 175 ? 5.266 1.116 -4.254 1.00 81.94 175 PHE A CA 1
ATOM 1407 C C . PHE A 1 175 ? 4.682 0.462 -5.521 1.00 81.94 175 PHE A C 1
ATOM 1409 O O . PHE A 1 175 ? 3.833 1.064 -6.171 1.00 81.94 175 PHE A O 1
ATOM 1416 N N . CYS A 1 176 ? 5.105 -0.772 -5.840 1.00 80.06 176 CYS A N 1
ATOM 1417 C CA . CYS A 1 176 ? 4.623 -1.562 -6.979 1.00 80.06 176 CYS A CA 1
ATOM 1418 C C . CYS A 1 176 ? 3.078 -1.595 -7.025 1.00 80.06 176 CYS A C 1
ATOM 1420 O O . CYS A 1 176 ? 2.463 -2.136 -6.092 1.00 80.06 176 CYS A O 1
ATOM 1422 N N . PRO A 1 177 ? 2.451 -1.057 -8.090 1.00 78.56 177 PRO A N 1
ATOM 1423 C CA . PRO A 1 177 ? 0.998 -1.024 -8.238 1.00 78.56 177 PRO A CA 1
ATOM 1424 C C . PRO A 1 177 ? 0.363 -2.416 -8.201 1.00 78.56 177 PRO A C 1
ATOM 1426 O O . PRO A 1 177 ? -0.602 -2.612 -7.463 1.00 78.56 177 PRO A O 1
ATOM 1429 N N . SER A 1 178 ? 0.945 -3.406 -8.887 1.00 77.06 178 SER A N 1
ATOM 1430 C CA . SER A 1 178 ? 0.440 -4.788 -8.931 1.00 77.06 178 SER A CA 1
ATOM 1431 C C . SER A 1 178 ? 0.411 -5.446 -7.549 1.00 77.06 178 SER A C 1
ATOM 1433 O O . SER A 1 178 ? -0.642 -5.880 -7.071 1.00 77.06 178 SER A O 1
ATOM 1435 N N . CYS A 1 179 ? 1.546 -5.452 -6.842 1.00 76.25 179 CYS A N 1
ATOM 1436 C CA . CYS A 1 179 ? 1.625 -5.987 -5.480 1.00 76.25 179 CYS A CA 1
ATOM 1437 C C . CYS A 1 179 ? 0.740 -5.201 -4.502 1.00 76.25 179 CYS A C 1
ATOM 1439 O O . CYS A 1 179 ? 0.143 -5.777 -3.588 1.00 76.25 179 CYS A O 1
ATOM 1441 N N . GLY A 1 180 ? 0.676 -3.879 -4.664 1.00 80.75 180 GLY A N 1
ATOM 1442 C CA . GLY A 1 180 ? -0.152 -2.995 -3.856 1.00 80.75 180 GLY A CA 1
ATOM 1443 C C . GLY A 1 180 ? -1.642 -3.272 -4.027 1.00 80.75 180 GLY A C 1
ATOM 1444 O O . GLY A 1 180 ? -2.353 -3.377 -3.031 1.00 80.75 180 GLY A O 1
ATOM 1445 N N . ALA A 1 181 ? -2.103 -3.470 -5.263 1.00 82.88 181 ALA A N 1
ATOM 1446 C CA . ALA A 1 181 ? -3.491 -3.781 -5.583 1.00 82.88 181 ALA A CA 1
ATOM 1447 C C . ALA A 1 181 ? -3.918 -5.143 -5.019 1.00 82.88 181 ALA A C 1
ATOM 1449 O O . ALA A 1 181 ? -4.940 -5.217 -4.336 1.00 82.88 181 ALA A O 1
ATOM 1450 N N . ARG A 1 182 ? -3.108 -6.199 -5.204 1.00 81.88 182 ARG A N 1
ATOM 1451 C CA . ARG A 1 182 ? -3.389 -7.526 -4.618 1.00 81.88 182 ARG A CA 1
ATOM 1452 C C . ARG A 1 182 ? -3.483 -7.447 -3.092 1.00 81.88 182 ARG A C 1
ATOM 1454 O O . ARG A 1 182 ? -4.445 -7.916 -2.492 1.00 81.88 182 ARG A O 1
ATOM 1461 N N . ARG A 1 183 ? -2.542 -6.748 -2.446 1.00 83.00 183 ARG A N 1
ATOM 1462 C CA . ARG A 1 183 ? -2.563 -6.540 -0.986 1.00 83.00 183 ARG A CA 1
ATOM 1463 C C . ARG A 1 183 ? -3.727 -5.678 -0.505 1.00 83.00 183 ARG A C 1
ATOM 1465 O O . ARG A 1 183 ? -4.179 -5.890 0.620 1.00 83.00 183 ARG A O 1
ATOM 1472 N N . MET A 1 184 ? -4.170 -4.709 -1.301 1.00 88.94 184 MET A N 1
ATOM 1473 C CA . MET A 1 184 ? -5.324 -3.858 -1.004 1.00 88.94 184 MET A CA 1
ATOM 1474 C C . MET A 1 184 ? -6.602 -4.699 -0.977 1.00 88.94 184 MET A C 1
ATOM 1476 O O . MET A 1 184 ? -7.343 -4.635 0.001 1.00 88.94 184 MET A O 1
ATOM 1480 N N . VAL A 1 185 ? -6.826 -5.524 -2.007 1.00 85.81 185 VAL A N 1
ATOM 1481 C CA . VAL A 1 185 ? -7.983 -6.432 -2.081 1.00 85.81 185 VAL A CA 1
ATOM 1482 C C . VAL A 1 185 ? -7.956 -7.432 -0.926 1.00 85.81 185 VAL A C 1
ATOM 1484 O O . VAL A 1 185 ? -8.924 -7.518 -0.178 1.00 85.81 185 VAL A O 1
ATOM 1487 N N . GLU A 1 186 ? -6.821 -8.093 -0.693 1.00 84.81 186 GLU A N 1
ATOM 1488 C CA . GLU A 1 186 ? -6.674 -9.054 0.407 1.00 84.81 186 GLU A CA 1
ATOM 1489 C C . GLU A 1 186 ? -6.845 -8.412 1.790 1.00 84.81 186 GLU A C 1
ATOM 1491 O O . GLU A 1 186 ? -7.477 -8.986 2.674 1.00 84.81 186 GLU A O 1
ATOM 1496 N N . SER A 1 187 ? -6.320 -7.199 2.000 1.00 89.69 187 SER A N 1
ATOM 1497 C CA . SER A 1 187 ? -6.528 -6.490 3.268 1.00 89.69 187 SER A CA 1
ATOM 1498 C C . SER A 1 187 ? -7.987 -6.073 3.445 1.00 89.69 187 SER A C 1
ATOM 1500 O O . SER A 1 187 ? -8.476 -6.100 4.568 1.00 89.69 187 SER A O 1
ATOM 1502 N N . ALA A 1 188 ? -8.686 -5.690 2.373 1.00 92.06 188 ALA A N 1
ATOM 1503 C CA . ALA A 1 188 ? -10.100 -5.349 2.452 1.00 92.06 188 ALA A CA 1
ATOM 1504 C C . ALA A 1 188 ? -10.953 -6.571 2.802 1.00 92.06 188 ALA A C 1
ATOM 1506 O O . ALA A 1 188 ? -11.725 -6.486 3.754 1.00 92.06 188 ALA A O 1
ATOM 1507 N N . ALA A 1 189 ? -10.737 -7.699 2.120 1.00 87.94 189 ALA A N 1
ATOM 1508 C CA . ALA A 1 189 ? -11.409 -8.963 2.414 1.00 87.94 189 ALA A CA 1
ATOM 1509 C C . ALA A 1 189 ? -11.174 -9.390 3.872 1.00 87.94 189 ALA A C 1
ATOM 1511 O O . ALA A 1 189 ? -12.124 -9.553 4.628 1.00 87.94 189 ALA A O 1
ATOM 1512 N N . LEU A 1 190 ? -9.913 -9.419 4.327 1.00 88.88 190 LEU A N 1
ATOM 1513 C CA . LEU A 1 190 ? -9.575 -9.716 5.725 1.00 88.88 190 LEU A CA 1
ATOM 1514 C C . LEU A 1 190 ? -10.335 -8.818 6.712 1.00 88.88 190 LEU A C 1
ATOM 1516 O O . LEU A 1 190 ? -10.853 -9.285 7.726 1.00 88.88 190 LEU A O 1
ATOM 1520 N N . LEU A 1 191 ? -10.342 -7.506 6.467 1.00 94.06 191 LEU A N 1
ATOM 1521 C CA . LEU A 1 191 ? -10.949 -6.560 7.394 1.00 94.06 191 LEU A CA 1
ATOM 1522 C C . LEU A 1 191 ? -12.467 -6.691 7.434 1.00 94.06 191 LEU A C 1
ATOM 1524 O O . LEU A 1 191 ? -13.037 -6.661 8.520 1.00 94.06 191 LEU A O 1
ATOM 1528 N N . VAL A 1 192 ? -13.105 -6.836 6.279 1.00 92.94 192 VAL A N 1
ATOM 1529 C CA . VAL A 1 192 ? -14.555 -6.970 6.170 1.00 92.94 192 VAL A CA 1
ATOM 1530 C C . VAL A 1 192 ? -14.974 -8.321 6.733 1.00 92.94 192 VAL A C 1
ATOM 1532 O O . VAL A 1 192 ? -15.715 -8.358 7.712 1.00 92.94 192 VAL A O 1
ATOM 1535 N N . ASP A 1 193 ? -14.458 -9.415 6.188 1.00 87.81 193 ASP A N 1
ATOM 1536 C CA . ASP A 1 193 ? -14.979 -10.761 6.430 1.00 87.81 193 ASP A CA 1
ATOM 1537 C C . ASP A 1 193 ? -14.595 -11.308 7.803 1.00 87.81 193 ASP A C 1
ATOM 1539 O O . ASP A 1 193 ? -15.357 -12.056 8.411 1.00 87.81 193 ASP A O 1
ATOM 1543 N N . GLU A 1 194 ? -13.428 -10.922 8.326 1.00 88.75 194 GLU A N 1
ATOM 1544 C CA . GLU A 1 194 ? -12.885 -11.563 9.522 1.00 88.75 194 GLU A CA 1
ATOM 1545 C C . GLU A 1 194 ? -12.702 -10.648 10.731 1.00 88.75 194 GLU A C 1
ATOM 1547 O O . GLU A 1 194 ? -12.623 -11.149 11.856 1.00 88.75 194 GLU A O 1
ATOM 1552 N N . VAL A 1 195 ? -12.578 -9.332 10.541 1.00 92.50 195 VAL A N 1
ATOM 1553 C CA . VAL A 1 195 ? -12.249 -8.405 11.638 1.00 92.50 195 VAL A CA 1
ATOM 1554 C C . VAL A 1 195 ? -13.447 -7.564 12.048 1.00 92.50 195 VAL A C 1
ATOM 1556 O O . VAL A 1 195 ? -13.782 -7.539 13.231 1.00 92.50 195 VAL A O 1
ATOM 1559 N N . PHE A 1 196 ? -14.078 -6.853 11.119 1.00 95.81 196 PHE A N 1
ATOM 1560 C CA . PHE A 1 196 ? -15.156 -5.937 11.459 1.00 95.81 196 PHE A CA 1
ATOM 1561 C C . PHE A 1 196 ? -16.480 -6.686 11.641 1.00 95.81 196 PHE A C 1
ATOM 1563 O O . PHE A 1 196 ? -16.925 -7.351 10.701 1.00 95.81 196 PHE A O 1
ATOM 1570 N N . PRO A 1 197 ? -17.139 -6.553 12.811 1.00 94.31 197 PRO A N 1
ATOM 1571 C CA . PRO A 1 197 ? -18.487 -7.074 13.004 1.00 94.31 197 PRO A CA 1
ATOM 1572 C C . PRO A 1 197 ? -19.486 -6.393 12.064 1.00 94.31 197 PRO A C 1
ATOM 1574 O O . PRO A 1 197 ? -19.178 -5.383 11.423 1.00 94.31 197 PRO A O 1
ATOM 1577 N N . ALA A 1 198 ? -20.708 -6.921 12.018 1.00 94.31 198 ALA A N 1
ATOM 1578 C CA . ALA A 1 198 ? -21.845 -6.286 11.357 1.00 94.31 198 ALA A CA 1
ATOM 1579 C C . ALA A 1 198 ? -22.362 -5.083 12.173 1.00 94.31 198 ALA A C 1
ATOM 1581 O O . ALA A 1 198 ? -23.531 -5.021 12.526 1.00 94.31 198 ALA A O 1
ATOM 1582 N N . GLU A 1 199 ? -21.474 -4.137 12.482 1.00 96.19 199 GLU A N 1
ATOM 1583 C CA . GLU A 1 199 ? -21.773 -2.901 13.205 1.00 96.19 199 GLU A CA 1
ATOM 1584 C C . GLU A 1 199 ? -21.325 -1.677 12.400 1.00 96.19 199 GLU A C 1
ATOM 1586 O O . GLU A 1 199 ? -20.438 -1.794 11.546 1.00 96.19 199 GLU A O 1
ATOM 1591 N N . PRO A 1 200 ? -21.885 -0.483 12.662 1.00 97.06 200 PRO A N 1
ATOM 1592 C CA . PRO A 1 200 ? -21.463 0.730 11.978 1.00 97.06 200 PRO A CA 1
ATOM 1593 C C . PRO A 1 200 ? -19.982 1.062 12.229 1.00 97.06 200 PRO A C 1
ATOM 1595 O O . PRO A 1 200 ? -19.504 1.069 13.367 1.00 97.06 200 PRO A O 1
ATOM 1598 N N . ILE A 1 201 ? -19.258 1.393 11.158 1.00 97.94 201 ILE A N 1
ATOM 1599 C CA . ILE A 1 201 ? -17.835 1.754 11.180 1.00 97.94 201 ILE A CA 1
ATOM 1600 C C . ILE A 1 201 ? -17.659 3.175 10.647 1.00 97.94 201 ILE A C 1
ATOM 1602 O O . ILE A 1 201 ? -18.076 3.494 9.530 1.00 97.94 201 ILE A O 1
ATOM 1606 N N . ARG A 1 202 ? -16.978 4.031 11.413 1.00 97.38 202 ARG A N 1
ATOM 1607 C CA . ARG A 1 202 ? -16.648 5.406 11.022 1.00 97.38 202 ARG A CA 1
ATOM 1608 C C . ARG A 1 202 ? -15.172 5.543 10.684 1.00 97.38 202 ARG A C 1
ATOM 1610 O O . ARG A 1 202 ? -14.295 5.104 11.430 1.00 97.38 202 ARG A O 1
ATOM 1617 N N . GLN A 1 203 ? -14.899 6.220 9.574 1.00 97.56 203 GLN A N 1
ATOM 1618 C CA . GLN A 1 203 ? -13.555 6.640 9.218 1.00 97.56 203 GLN A CA 1
ATOM 1619 C C . GLN A 1 203 ? -13.202 7.948 9.920 1.00 97.56 203 GLN A C 1
ATOM 1621 O O . GLN A 1 203 ? -13.848 8.974 9.713 1.00 97.56 203 GLN A O 1
ATOM 1626 N N . TRP A 1 204 ? -12.105 7.911 10.661 1.00 97.56 204 TRP A N 1
ATOM 1627 C CA . TRP A 1 204 ? -11.422 9.068 11.210 1.00 97.56 204 TRP A CA 1
ATOM 1628 C C . TRP A 1 204 ? -10.100 9.258 10.472 1.00 97.56 204 TRP A C 1
ATOM 1630 O O . TRP A 1 204 ? -9.317 8.315 10.349 1.00 97.56 204 TRP A O 1
ATOM 1640 N N . VAL A 1 205 ? -9.845 10.462 9.969 1.00 97.12 205 VAL A N 1
ATOM 1641 C CA . VAL A 1 205 ? -8.587 10.804 9.295 1.00 97.12 205 VAL A CA 1
ATOM 1642 C C . VAL A 1 205 ? -7.904 11.910 10.077 1.00 97.12 205 VAL A C 1
ATOM 1644 O O . VAL A 1 205 ? -8.476 12.985 10.219 1.00 97.12 205 VAL A O 1
ATOM 1647 N N . LEU A 1 206 ? -6.700 11.642 10.585 1.00 97.44 206 LEU A N 1
ATOM 1648 C CA . LEU A 1 206 ? -5.874 12.627 11.283 1.00 97.44 206 LEU A CA 1
ATOM 1649 C C . LEU A 1 206 ? -4.620 12.924 10.463 1.00 97.44 206 LEU A C 1
ATOM 1651 O O . LEU A 1 206 ? -3.794 12.034 10.249 1.00 97.44 206 LEU A O 1
ATOM 1655 N N . SER A 1 207 ? -4.474 14.178 10.050 1.00 93.94 207 SER A N 1
ATOM 1656 C CA . SER A 1 207 ? -3.258 14.709 9.429 1.00 93.94 207 SER A CA 1
ATOM 1657 C C . SER A 1 207 ? -2.514 15.618 10.405 1.00 93.94 207 SER A C 1
ATOM 1659 O O . SER A 1 207 ? -3.133 16.280 11.237 1.00 93.94 207 SER A O 1
ATOM 1661 N N . PHE A 1 208 ? -1.189 15.654 10.283 1.00 94.00 208 PHE A N 1
ATOM 1662 C CA . PHE A 1 208 ? -0.288 16.397 11.172 1.00 94.00 208 PHE A CA 1
ATOM 1663 C C . PHE A 1 208 ? 0.288 17.649 10.483 1.00 94.00 208 PHE A C 1
ATOM 1665 O O . PHE A 1 208 ? 0.260 17.702 9.252 1.00 94.00 208 PHE A O 1
ATOM 1672 N N . PRO A 1 209 ? 0.869 18.613 11.216 1.00 90.62 209 PRO A N 1
ATOM 1673 C CA . PRO A 1 209 ? 1.737 19.654 10.654 1.00 90.62 209 PRO A CA 1
ATOM 1674 C C . PRO A 1 209 ? 2.948 19.061 9.922 1.00 90.62 209 PRO A C 1
ATOM 1676 O O . PRO A 1 209 ? 3.358 17.937 10.219 1.00 90.62 209 PRO A O 1
ATOM 1679 N N . PHE A 1 210 ? 3.546 19.804 8.984 1.00 86.38 210 PHE A N 1
ATOM 1680 C CA . PHE A 1 210 ? 4.668 19.315 8.168 1.00 86.38 210 PHE A CA 1
ATOM 1681 C C . PHE A 1 210 ? 5.841 18.804 9.011 1.00 86.38 210 PHE A C 1
ATOM 1683 O O . PHE A 1 210 ? 6.322 17.696 8.784 1.00 86.38 210 PHE A O 1
ATOM 1690 N N . GLN A 1 211 ? 6.223 19.557 10.037 1.00 86.25 211 GLN A N 1
ATOM 1691 C CA . GLN A 1 211 ? 7.295 19.227 10.972 1.00 86.25 211 GLN A CA 1
ATOM 1692 C C . GLN A 1 211 ? 7.053 17.852 11.614 1.00 86.25 211 GLN A C 1
ATOM 1694 O O . GLN A 1 211 ? 7.905 16.966 11.569 1.00 86.25 211 GLN A O 1
ATOM 1699 N N . LEU A 1 212 ? 5.838 17.608 12.114 1.00 90.56 212 LEU A N 1
ATOM 1700 C CA . LEU A 1 212 ? 5.492 16.319 12.711 1.00 90.56 212 LEU A CA 1
ATOM 1701 C C . LEU A 1 212 ? 5.421 15.188 11.680 1.00 90.56 212 LEU A C 1
ATOM 1703 O O . LEU A 1 212 ? 5.794 14.065 12.001 1.00 90.56 212 LEU A O 1
ATOM 1707 N N . ARG A 1 213 ? 4.990 15.439 10.436 1.00 92.50 213 ARG A N 1
ATOM 1708 C CA . ARG A 1 213 ? 5.020 14.403 9.382 1.00 92.50 213 ARG A CA 1
ATOM 1709 C C . ARG A 1 213 ? 6.441 13.915 9.128 1.00 92.50 213 ARG A C 1
ATOM 1711 O O . ARG A 1 213 ? 6.642 12.709 9.006 1.00 92.50 213 ARG A O 1
ATOM 1718 N N . PHE A 1 214 ? 7.396 14.842 9.062 1.00 89.94 214 PHE A N 1
ATOM 1719 C CA . PHE A 1 214 ? 8.813 14.533 8.902 1.00 89.94 214 PHE A CA 1
ATOM 1720 C C . PHE A 1 214 ? 9.339 13.721 10.090 1.00 89.94 214 PHE A C 1
ATOM 1722 O O . PHE A 1 214 ? 9.862 12.622 9.906 1.00 89.94 214 PHE A O 1
ATOM 1729 N N . LEU A 1 215 ? 9.078 14.189 11.314 1.00 90.06 215 LEU A N 1
ATOM 1730 C CA . LEU A 1 215 ? 9.485 13.499 12.535 1.00 90.06 215 LEU A CA 1
ATOM 1731 C C . LEU A 1 215 ? 8.943 12.059 12.600 1.00 90.06 215 LEU A C 1
ATOM 1733 O O . LEU A 1 215 ? 9.693 11.108 12.809 1.00 90.06 215 LEU A O 1
ATOM 1737 N N . LEU A 1 216 ? 7.642 11.872 12.363 1.00 91.94 216 LEU A N 1
ATOM 1738 C CA . LEU A 1 216 ? 7.007 10.550 12.404 1.00 91.94 216 LEU A CA 1
ATOM 1739 C C . LEU A 1 216 ? 7.471 9.632 11.263 1.00 91.94 216 LEU A C 1
ATOM 1741 O O . LEU A 1 216 ? 7.395 8.409 11.390 1.00 91.94 216 LEU A O 1
ATOM 1745 N N . ALA A 1 217 ? 7.938 10.195 10.145 1.00 90.12 217 ALA A N 1
ATOM 1746 C CA . ALA A 1 217 ? 8.517 9.418 9.058 1.00 90.12 217 ALA A CA 1
ATOM 1747 C C . ALA A 1 217 ? 9.900 8.856 9.418 1.00 90.12 217 ALA A C 1
ATOM 1749 O O . ALA A 1 217 ? 10.174 7.709 9.038 1.00 90.12 217 ALA A O 1
ATOM 1750 N N . ARG A 1 218 ? 10.711 9.641 10.151 1.00 86.00 218 ARG A N 1
ATOM 1751 C CA . ARG A 1 218 ? 12.084 9.319 10.583 1.00 86.00 218 ARG A CA 1
ATOM 1752 C C . ARG A 1 218 ? 12.132 8.388 11.797 1.00 86.00 218 ARG A C 1
ATOM 1754 O O . ARG A 1 218 ? 12.980 7.489 11.823 1.00 86.00 218 ARG A O 1
ATOM 1761 N N . TYR A 1 219 ? 11.193 8.553 12.732 1.00 87.88 219 TYR A N 1
ATOM 1762 C CA . TYR A 1 219 ? 11.153 7.878 14.037 1.00 87.88 219 TYR A CA 1
ATOM 1763 C C . TYR A 1 219 ? 9.873 7.030 14.212 1.00 87.88 219 TYR A C 1
ATOM 1765 O O . TYR A 1 219 ? 8.855 7.498 14.747 1.00 87.88 219 TYR A O 1
ATOM 1773 N N . PRO A 1 220 ? 9.865 5.766 13.739 1.00 86.81 220 PRO A N 1
ATOM 1774 C CA . PRO A 1 220 ? 8.694 4.887 13.802 1.00 86.81 220 PRO A CA 1
ATOM 1775 C C . PRO A 1 220 ? 8.164 4.619 15.219 1.00 86.81 220 PRO A C 1
ATOM 1777 O O . PRO A 1 220 ? 6.971 4.362 15.407 1.00 86.81 220 PRO A O 1
ATOM 1780 N N . GLU A 1 221 ? 9.027 4.675 16.226 1.00 89.19 221 GLU A N 1
ATOM 1781 C CA . GLU A 1 221 ? 8.677 4.555 17.636 1.00 89.19 221 GLU A CA 1
ATOM 1782 C C . GLU A 1 221 ? 7.828 5.739 18.109 1.00 89.19 221 GLU A C 1
ATOM 1784 O O . GLU A 1 221 ? 6.815 5.527 18.785 1.00 89.19 221 GLU A O 1
ATOM 1789 N N . LEU A 1 222 ? 8.153 6.967 17.683 1.00 91.44 222 LEU A N 1
ATOM 1790 C CA . LEU A 1 222 ? 7.326 8.148 17.942 1.00 91.44 222 LEU A CA 1
ATOM 1791 C C . LEU A 1 222 ? 5.985 8.029 17.228 1.00 91.44 222 LEU A C 1
ATOM 1793 O O . LEU A 1 222 ? 4.946 8.275 17.839 1.00 91.44 222 LEU A O 1
ATOM 1797 N N . MET A 1 223 ? 5.983 7.550 15.983 1.00 92.94 223 MET A N 1
ATOM 1798 C CA . MET A 1 223 ? 4.756 7.285 15.230 1.00 92.94 223 MET A CA 1
ATOM 1799 C C . MET A 1 223 ? 3.818 6.326 15.979 1.00 92.94 223 MET A C 1
ATOM 1801 O O . MET A 1 223 ? 2.622 6.588 16.096 1.00 92.94 223 MET A O 1
ATOM 1805 N N . GLY A 1 224 ? 4.343 5.242 16.556 1.00 91.69 224 GLY A N 1
ATOM 1806 C CA . GLY A 1 224 ? 3.554 4.333 17.392 1.00 91.69 224 GLY A CA 1
ATOM 1807 C C . GLY A 1 224 ? 3.027 4.989 18.674 1.00 91.69 224 GLY A C 1
ATOM 1808 O O . GLY A 1 224 ? 1.866 4.797 19.038 1.00 91.69 224 GLY A O 1
ATOM 1809 N N . LYS A 1 225 ? 3.851 5.791 19.357 1.00 94.69 225 LYS A N 1
ATOM 1810 C CA . LYS A 1 225 ? 3.464 6.473 20.606 1.00 94.69 225 LYS A CA 1
ATOM 1811 C C . LYS A 1 225 ? 2.406 7.552 20.376 1.00 94.69 225 LYS A C 1
ATOM 1813 O O . LYS A 1 225 ? 1.438 7.611 21.136 1.00 94.69 225 LYS A O 1
ATOM 1818 N N . VAL A 1 226 ? 2.543 8.345 19.314 1.00 96.38 226 VAL A N 1
ATOM 1819 C CA . VAL A 1 226 ? 1.541 9.331 18.890 1.00 96.38 226 VAL A CA 1
ATOM 1820 C C . VAL A 1 226 ? 0.223 8.631 18.580 1.00 96.38 226 VAL A C 1
ATOM 1822 O O . VAL A 1 226 ? -0.813 9.026 19.112 1.00 96.38 226 VAL A O 1
ATOM 1825 N N . LEU A 1 227 ? 0.245 7.531 17.825 1.00 96.88 227 LEU A N 1
ATOM 1826 C CA . LEU A 1 227 ? -0.965 6.764 17.538 1.00 96.88 227 LEU A CA 1
ATOM 1827 C C . LEU A 1 227 ? -1.655 6.227 18.804 1.00 96.88 227 LEU A C 1
ATOM 1829 O O . LEU A 1 227 ? -2.880 6.292 18.895 1.00 96.88 227 LEU A O 1
ATOM 1833 N N . SER A 1 228 ? -0.907 5.785 19.818 1.00 96.38 228 SER A N 1
ATOM 1834 C CA . SER A 1 228 ? -1.487 5.389 21.112 1.00 96.38 228 SER A CA 1
ATOM 1835 C C . SER A 1 228 ? -2.198 6.546 21.826 1.00 96.38 228 SER A C 1
ATOM 1837 O O . SER A 1 228 ? -3.246 6.341 22.444 1.00 96.38 228 SER A O 1
ATOM 1839 N N . ILE A 1 229 ? -1.666 7.773 21.739 1.00 97.75 229 ILE A N 1
ATOM 1840 C CA . ILE A 1 229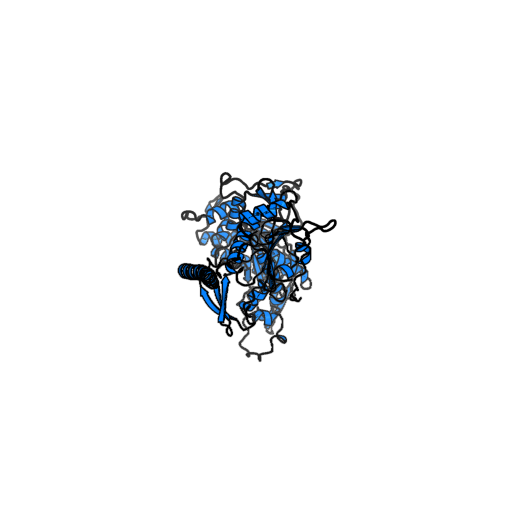 ? -2.325 8.977 22.274 1.00 97.75 229 ILE A CA 1
ATOM 1841 C C . ILE A 1 229 ? -3.624 9.246 21.516 1.00 97.75 229 ILE A C 1
ATOM 1843 O O . ILE A 1 229 ? -4.665 9.434 22.152 1.00 97.75 229 ILE A O 1
ATOM 1847 N N . VAL A 1 230 ? -3.566 9.215 20.181 1.00 98.06 230 VAL A N 1
ATOM 1848 C CA . VAL A 1 230 ? -4.716 9.436 19.295 1.00 98.06 230 VAL A CA 1
ATOM 1849 C C . VAL A 1 230 ? -5.823 8.431 19.599 1.00 98.06 230 VAL A C 1
ATOM 1851 O O . VAL A 1 230 ? -6.948 8.829 19.902 1.00 98.06 230 VAL A O 1
ATOM 1854 N N . TYR A 1 231 ? -5.492 7.136 19.612 1.00 97.81 231 TYR A N 1
ATOM 1855 C CA . TYR A 1 231 ? -6.436 6.074 19.944 1.00 97.81 231 TYR A CA 1
ATOM 1856 C C . TYR A 1 231 ? -7.069 6.299 21.318 1.00 97.81 231 TYR A C 1
ATOM 1858 O O . TYR A 1 231 ? -8.291 6.247 21.450 1.00 97.81 231 TYR A O 1
ATOM 1866 N N . ARG A 1 232 ? -6.261 6.609 22.342 1.00 97.38 232 ARG A N 1
ATOM 1867 C CA . ARG A 1 232 ? -6.769 6.828 23.700 1.00 97.38 232 ARG A CA 1
ATOM 1868 C C . ARG A 1 232 ? -7.748 7.996 23.753 1.00 97.38 232 ARG A C 1
ATOM 1870 O O . ARG A 1 232 ? -8.748 7.880 24.453 1.00 97.38 232 ARG A O 1
ATOM 1877 N N . ILE A 1 233 ? -7.487 9.103 23.060 1.00 98.06 233 ILE A N 1
ATOM 1878 C CA . ILE A 1 233 ? -8.388 10.266 23.036 1.00 98.06 233 ILE A CA 1
ATOM 1879 C C . ILE A 1 233 ? -9.703 9.913 22.338 1.00 98.06 233 ILE A C 1
ATOM 1881 O O . ILE A 1 233 ? -10.758 10.075 22.950 1.00 98.06 233 ILE A O 1
ATOM 1885 N N . LEU A 1 234 ? -9.646 9.364 21.120 1.00 97.88 234 LEU A N 1
ATOM 1886 C CA . LEU A 1 234 ? -10.846 9.032 20.343 1.00 97.88 234 LEU A CA 1
ATOM 1887 C C . LEU A 1 234 ? -11.689 7.947 21.025 1.00 97.88 234 LEU A C 1
ATOM 1889 O O . LEU A 1 234 ? -12.895 8.108 21.174 1.00 97.88 234 LEU A O 1
ATOM 1893 N N . SER A 1 235 ? -11.058 6.890 21.544 1.00 97.62 235 SER A N 1
ATOM 1894 C CA . SER A 1 235 ? -11.751 5.855 22.319 1.00 97.62 235 SER A CA 1
ATOM 1895 C C . SER A 1 235 ? -12.413 6.432 23.575 1.00 97.62 235 SER A C 1
ATOM 1897 O O . SER A 1 235 ? -13.555 6.093 23.868 1.00 97.62 235 SER A O 1
ATOM 1899 N N . THR A 1 236 ? -11.744 7.347 24.293 1.00 97.69 236 THR A N 1
ATOM 1900 C CA . THR A 1 236 ? -12.346 8.021 25.462 1.00 97.69 236 THR A CA 1
ATOM 1901 C C . THR A 1 236 ? -13.564 8.843 25.066 1.00 97.69 236 THR A C 1
ATOM 1903 O O . THR A 1 236 ? -14.551 8.839 25.793 1.00 97.69 236 THR A O 1
ATOM 1906 N N . HIS A 1 237 ? -13.487 9.560 23.945 1.00 97.31 237 HIS A N 1
ATOM 1907 C CA . HIS A 1 237 ? -14.596 10.360 23.443 1.00 97.31 237 HIS A CA 1
ATOM 1908 C C . HIS A 1 237 ? -15.809 9.487 23.122 1.00 97.31 237 HIS A C 1
ATOM 1910 O O . HIS A 1 237 ? -16.887 9.770 23.631 1.00 97.31 237 HIS A O 1
ATOM 1916 N N . LEU A 1 238 ? -15.621 8.391 22.378 1.00 97.56 238 LEU A N 1
ATOM 1917 C CA . LEU A 1 238 ? -16.703 7.455 22.053 1.00 97.56 238 LEU A CA 1
ATOM 1918 C C . LEU A 1 238 ? -17.338 6.855 23.318 1.00 97.56 238 LEU A C 1
ATOM 1920 O O . LEU A 1 238 ? -18.557 6.842 23.441 1.00 97.56 238 LEU A O 1
ATOM 1924 N N . ILE A 1 239 ? -16.521 6.430 24.288 1.00 97.38 239 ILE A N 1
ATOM 1925 C CA . ILE A 1 239 ? -16.997 5.866 25.563 1.00 97.38 239 ILE A CA 1
ATOM 1926 C C . ILE A 1 239 ? -17.813 6.889 26.364 1.00 97.38 239 ILE A C 1
ATOM 1928 O O . ILE A 1 239 ? -18.922 6.586 26.796 1.00 97.38 239 ILE A O 1
ATOM 1932 N N . LYS A 1 240 ? -17.297 8.116 26.524 1.00 96.81 240 LYS A N 1
ATOM 1933 C CA . LYS A 1 240 ? -18.005 9.184 27.245 1.00 96.81 240 LYS A CA 1
ATOM 1934 C C . LYS A 1 240 ? -19.297 9.585 26.543 1.00 96.81 240 LYS A C 1
ATOM 1936 O O . LYS A 1 240 ? -20.306 9.789 27.203 1.00 96.81 240 LYS A O 1
ATOM 1941 N N . LYS A 1 241 ? -19.272 9.672 25.212 1.00 96.19 241 LYS A N 1
ATOM 1942 C CA . LYS A 1 241 ? -20.443 10.020 24.402 1.00 96.19 241 LYS A CA 1
ATOM 1943 C C . LYS A 1 241 ? -21.543 8.962 24.477 1.00 96.19 241 LYS A C 1
ATOM 1945 O O . LYS A 1 241 ? -22.713 9.303 24.360 1.00 96.19 241 LYS A O 1
ATOM 1950 N N . ALA A 1 242 ? -21.174 7.703 24.705 1.00 96.00 242 ALA A N 1
ATOM 1951 C CA . ALA A 1 242 ? -22.113 6.621 24.978 1.00 96.00 242 ALA A CA 1
ATOM 1952 C C . ALA A 1 242 ? -22.654 6.623 26.425 1.00 96.00 242 ALA A C 1
ATOM 1954 O O . ALA A 1 242 ? -23.534 5.827 26.725 1.00 96.00 242 ALA A O 1
ATOM 1955 N N . GLY A 1 243 ? -22.144 7.480 27.320 1.00 96.19 243 GLY A N 1
ATOM 1956 C CA . GLY A 1 243 ? -22.556 7.530 28.728 1.00 96.19 243 GLY A CA 1
ATOM 1957 C C . GLY A 1 243 ? -21.856 6.514 29.639 1.00 96.19 243 GLY A C 1
ATOM 1958 O O . GLY A 1 243 ? -22.300 6.303 30.762 1.00 96.19 243 GLY A O 1
ATOM 1959 N N . PHE A 1 244 ? -20.758 5.897 29.189 1.00 96.00 244 PHE A N 1
ATOM 1960 C CA . PHE A 1 244 ? -20.042 4.858 29.939 1.00 96.00 244 PHE A CA 1
ATOM 1961 C C . PHE A 1 244 ? -18.661 5.314 30.426 1.00 96.00 244 PHE A C 1
ATOM 1963 O O . PHE A 1 244 ? -18.149 6.384 30.081 1.00 96.00 244 PHE A O 1
ATOM 1970 N N . THR A 1 245 ? -18.017 4.461 31.224 1.00 94.25 245 THR A N 1
ATOM 1971 C CA . THR A 1 245 ? -16.641 4.647 31.697 1.00 94.25 245 THR A CA 1
ATOM 1972 C C . THR A 1 245 ? -15.693 3.670 31.005 1.00 94.25 245 THR A C 1
ATOM 1974 O O . THR A 1 245 ? -16.094 2.638 30.477 1.00 94.25 245 THR A O 1
ATOM 1977 N N . LYS A 1 246 ? -14.386 3.954 31.029 1.00 90.94 246 LYS A N 1
ATOM 1978 C CA . LYS A 1 246 ? -13.379 3.054 30.434 1.00 90.94 246 LYS A CA 1
ATOM 1979 C C . LYS A 1 246 ? -13.281 1.686 31.106 1.00 90.94 246 LYS A C 1
ATOM 1981 O O . LYS A 1 246 ? -12.708 0.780 30.517 1.00 90.94 246 LYS A O 1
ATOM 1986 N N . ALA A 1 247 ? -13.762 1.576 32.342 1.00 89.06 247 ALA A N 1
ATOM 1987 C CA . ALA A 1 247 ? -13.782 0.319 33.075 1.00 89.06 247 ALA A CA 1
ATOM 1988 C C . ALA A 1 247 ? -14.899 -0.611 32.577 1.00 89.06 247 ALA A C 1
ATOM 1990 O O . ALA A 1 247 ? -14.765 -1.822 32.676 1.00 89.06 247 ALA A O 1
ATOM 1991 N N . THR A 1 248 ? -15.977 -0.044 32.028 1.00 90.81 248 THR A N 1
ATOM 1992 C CA . THR A 1 248 ? -17.213 -0.763 31.676 1.00 90.81 248 THR A CA 1
ATOM 1993 C C . THR A 1 248 ? -17.448 -0.869 30.169 1.00 90.81 248 THR A C 1
ATOM 1995 O O . THR A 1 248 ? -18.245 -1.691 29.726 1.00 90.81 248 THR A O 1
ATOM 1998 N N . ALA A 1 249 ? -16.747 -0.060 29.369 1.00 94.50 249 ALA A N 1
ATOM 1999 C CA . ALA A 1 249 ? -16.922 0.012 27.926 1.00 94.50 249 ALA A CA 1
ATOM 2000 C C . ALA A 1 249 ? -15.594 -0.012 27.167 1.00 94.50 249 ALA A C 1
ATOM 2002 O O . ALA A 1 249 ? -14.591 0.577 27.580 1.00 94.50 249 ALA A O 1
ATOM 2003 N N . GLN A 1 250 ? -15.617 -0.637 25.991 1.00 93.88 250 GLN A N 1
ATOM 2004 C CA . GLN A 1 250 ? -14.471 -0.751 25.098 1.00 93.88 250 GLN A CA 1
ATOM 2005 C C . GLN A 1 250 ? -14.830 -0.304 23.681 1.00 93.88 250 GLN A C 1
ATOM 2007 O O . GLN A 1 250 ? -15.929 -0.526 23.186 1.00 93.88 250 GLN A O 1
ATOM 2012 N N . SER A 1 251 ? -13.869 0.315 23.000 1.00 95.62 251 SER A N 1
ATOM 2013 C CA . SER A 1 251 ? -13.949 0.607 21.567 1.00 95.62 251 SER A CA 1
ATOM 2014 C C . SER A 1 251 ? -12.852 -0.168 20.835 1.00 95.62 251 SER A C 1
ATOM 2016 O O . SER A 1 251 ? -11.987 -0.796 21.453 1.00 95.62 251 SER A O 1
ATOM 2018 N N . GLY A 1 252 ? -12.874 -0.141 19.510 1.00 96.44 252 GLY A N 1
ATOM 2019 C CA . GLY A 1 252 ? -11.896 -0.816 18.671 1.00 96.44 252 GLY A CA 1
ATOM 2020 C C . GLY A 1 252 ? -11.647 -0.030 17.401 1.00 96.44 252 GLY A C 1
ATOM 2021 O O . GLY A 1 252 ? -12.572 0.559 16.837 1.00 96.44 252 GLY A O 1
ATOM 2022 N N . SER A 1 253 ? -10.394 -0.029 16.947 1.00 97.56 253 SER A N 1
ATOM 2023 C CA . SER A 1 253 ? -10.064 0.532 15.642 1.00 97.56 253 SER A CA 1
ATOM 2024 C C . SER A 1 253 ? -8.989 -0.240 14.897 1.00 97.56 253 SER A C 1
ATOM 2026 O O . SER A 1 253 ? -8.129 -0.898 15.489 1.00 97.56 253 SER A O 1
ATOM 2028 N N . VAL A 1 254 ? -9.039 -0.129 13.572 1.00 98.06 254 VAL A N 1
ATOM 2029 C CA . VAL A 1 254 ? -7.942 -0.516 12.688 1.00 98.06 254 VAL A CA 1
ATOM 2030 C C . VAL A 1 254 ? -7.409 0.737 12.013 1.00 98.06 254 VAL A C 1
ATOM 2032 O O . VAL A 1 254 ? -8.135 1.438 11.311 1.00 98.06 254 VAL A O 1
ATOM 2035 N N . THR A 1 255 ? -6.131 1.021 12.228 1.00 97.88 255 THR A N 1
ATOM 2036 C CA . THR A 1 255 ? -5.433 2.167 11.654 1.00 97.88 255 THR A CA 1
ATOM 2037 C C . THR A 1 255 ? -4.537 1.716 10.515 1.00 97.88 255 THR A C 1
ATOM 2039 O O . THR A 1 255 ? -3.690 0.843 10.707 1.00 97.88 255 THR A O 1
ATOM 2042 N N . LEU A 1 256 ? -4.668 2.349 9.354 1.00 95.94 256 LEU A N 1
ATOM 2043 C CA . LEU A 1 256 ? -3.683 2.306 8.284 1.00 95.94 256 LEU A CA 1
ATOM 2044 C C . LEU A 1 256 ? -2.953 3.646 8.247 1.00 95.94 256 LEU A C 1
ATOM 2046 O O . LEU A 1 256 ? -3.545 4.703 8.024 1.00 95.94 256 LEU A O 1
ATOM 2050 N N . ILE A 1 257 ? -1.654 3.588 8.508 1.00 95.12 257 ILE A N 1
ATOM 2051 C CA . ILE A 1 257 ? -0.765 4.738 8.475 1.00 95.12 257 ILE A CA 1
ATOM 2052 C C . ILE A 1 257 ? -0.345 4.942 7.023 1.00 95.12 257 ILE A C 1
ATOM 2054 O O . ILE A 1 257 ? 0.456 4.175 6.485 1.00 95.12 257 ILE A O 1
ATOM 2058 N N . GLN A 1 258 ? -0.906 5.963 6.385 1.00 93.31 258 GLN A N 1
ATOM 2059 C CA . GLN A 1 258 ? -0.502 6.359 5.042 1.00 93.31 258 GLN A CA 1
ATOM 2060 C C . GLN A 1 258 ? 0.740 7.242 5.133 1.00 93.31 258 GLN A C 1
ATOM 2062 O O . GLN A 1 258 ? 0.895 8.005 6.083 1.00 93.31 258 GLN A O 1
ATOM 2067 N N . ARG A 1 259 ? 1.636 7.108 4.150 1.00 92.81 259 ARG A N 1
ATOM 2068 C CA . ARG A 1 259 ? 2.885 7.881 4.052 1.00 92.81 259 ARG A CA 1
ATOM 2069 C C . ARG A 1 259 ? 2.932 8.789 2.825 1.00 92.81 259 ARG A C 1
ATOM 2071 O O . ARG A 1 259 ? 3.949 9.425 2.605 1.00 92.81 259 ARG A O 1
ATOM 2078 N N . PHE A 1 260 ? 1.871 8.876 2.030 1.00 93.00 260 PHE A N 1
ATOM 2079 C CA . PHE A 1 260 ? 1.879 9.605 0.760 1.00 93.00 260 PHE A CA 1
ATOM 2080 C C . PHE A 1 260 ? 0.648 10.497 0.603 1.00 93.00 260 PHE A C 1
ATOM 2082 O O . PHE A 1 260 ? -0.448 10.152 1.042 1.00 93.00 260 PHE A O 1
ATOM 2089 N N . GLY A 1 261 ? 0.833 11.656 -0.025 1.00 90.44 261 GLY A N 1
ATOM 2090 C CA . GLY A 1 261 ? -0.247 12.527 -0.480 1.00 90.44 261 GLY A CA 1
ATOM 2091 C C . GLY A 1 261 ? -0.663 12.243 -1.924 1.00 90.44 261 GLY A C 1
ATOM 2092 O O . GLY A 1 261 ? -0.096 11.388 -2.604 1.00 90.44 261 GLY A O 1
ATOM 2093 N N . SER A 1 262 ? -1.656 12.991 -2.416 1.00 87.31 262 SER A N 1
ATOM 2094 C CA . SER A 1 262 ? -2.124 12.876 -3.808 1.00 87.31 262 SER A CA 1
ATOM 2095 C C . SER A 1 262 ? -1.005 13.164 -4.817 1.00 87.31 262 SER A C 1
ATOM 2097 O O . SER A 1 262 ? -0.951 12.511 -5.852 1.00 87.31 262 SER A O 1
ATOM 2099 N N . ALA A 1 263 ? -0.092 14.075 -4.473 1.00 88.88 263 ALA A N 1
ATOM 2100 C CA . ALA A 1 263 ? 1.068 14.481 -5.265 1.00 88.88 263 ALA A CA 1
ATOM 2101 C C . ALA A 1 263 ? 2.329 13.622 -5.023 1.00 88.88 263 ALA A C 1
ATOM 2103 O O . ALA A 1 263 ? 3.430 14.077 -5.311 1.00 88.88 263 ALA A O 1
ATOM 2104 N N . LEU A 1 264 ? 2.199 12.429 -4.423 1.00 90.94 264 LEU A N 1
ATOM 2105 C CA . LEU A 1 264 ? 3.326 11.547 -4.051 1.00 90.94 264 LEU A CA 1
ATOM 2106 C C . LEU A 1 264 ? 4.349 12.177 -3.090 1.00 90.94 264 LEU A C 1
ATOM 2108 O O . LEU A 1 264 ? 5.452 11.669 -2.912 1.00 90.94 264 LEU A O 1
ATOM 2112 N N . ASN A 1 265 ? 3.980 13.267 -2.424 1.00 91.62 265 ASN A N 1
ATOM 2113 C CA . ASN A 1 265 ? 4.767 13.842 -1.347 1.00 91.62 265 ASN A CA 1
ATOM 2114 C C . ASN A 1 265 ? 4.651 12.984 -0.083 1.00 91.62 265 ASN A C 1
ATOM 2116 O O . ASN A 1 265 ? 3.591 12.412 0.192 1.00 91.62 265 ASN A O 1
ATOM 2120 N N . LEU A 1 266 ? 5.714 12.944 0.717 1.00 93.31 266 LEU A N 1
ATOM 2121 C CA . LEU A 1 266 ? 5.702 12.285 2.013 1.00 93.31 266 LEU A CA 1
ATOM 2122 C C . LEU A 1 266 ? 4.672 12.967 2.915 1.00 93.31 266 LEU A C 1
ATOM 2124 O O . LEU A 1 266 ? 4.769 14.145 3.258 1.00 93.31 266 LEU A O 1
ATOM 2128 N N . ASN A 1 267 ? 3.651 12.206 3.279 1.00 93.62 267 ASN A N 1
ATOM 2129 C CA . ASN A 1 267 ? 2.546 12.672 4.093 1.00 93.62 267 ASN A CA 1
ATOM 2130 C C . ASN A 1 267 ? 2.148 11.570 5.067 1.00 93.62 267 ASN A C 1
ATOM 2132 O O . ASN A 1 267 ? 1.292 10.740 4.755 1.00 93.62 267 ASN A O 1
ATOM 2136 N N . VAL A 1 268 ? 2.788 11.542 6.236 1.00 94.81 268 VAL A N 1
ATOM 2137 C CA . VAL A 1 268 ? 2.392 10.631 7.312 1.00 94.81 268 VAL A CA 1
ATOM 2138 C C . VAL A 1 268 ? 1.065 11.105 7.888 1.00 94.81 268 VAL A C 1
ATOM 2140 O O . VAL A 1 268 ? 0.984 12.204 8.424 1.00 94.81 268 VAL A O 1
ATOM 2143 N N . HIS A 1 269 ? 0.025 10.288 7.775 1.00 96.31 269 HIS A N 1
ATOM 2144 C CA . HIS A 1 269 ? -1.292 10.566 8.345 1.00 96.31 269 HIS A CA 1
ATOM 2145 C C . HIS A 1 269 ? -2.022 9.261 8.670 1.00 96.31 269 HIS A C 1
ATOM 2147 O O . HIS A 1 269 ? -1.689 8.187 8.159 1.00 96.31 269 HIS A O 1
ATOM 2153 N N . TYR A 1 270 ? -2.998 9.333 9.571 1.00 97.81 270 TYR A N 1
ATOM 2154 C CA . TYR A 1 270 ? -3.690 8.152 10.079 1.00 97.81 270 TYR A CA 1
ATOM 2155 C C . TYR A 1 270 ? -5.089 8.063 9.495 1.00 97.81 270 TYR A C 1
ATOM 2157 O O . TYR A 1 270 ? -5.942 8.888 9.811 1.00 97.81 270 TYR A O 1
ATOM 2165 N N . HIS A 1 271 ? -5.338 7.019 8.709 1.00 97.75 271 HIS A N 1
ATOM 2166 C CA . HIS A 1 271 ? -6.688 6.567 8.404 1.00 97.75 271 HIS A CA 1
ATOM 2167 C C . HIS A 1 271 ? -7.092 5.520 9.432 1.00 97.75 271 HIS A C 1
ATOM 2169 O O . HIS A 1 271 ? -6.456 4.476 9.538 1.00 97.75 271 HIS A O 1
ATOM 2175 N N . MET A 1 272 ? -8.140 5.787 10.196 1.00 98.12 272 MET A N 1
ATOM 2176 C CA . MET A 1 272 ? -8.580 4.936 11.293 1.00 98.12 272 MET A CA 1
ATOM 2177 C C . MET A 1 272 ? -10.034 4.551 11.074 1.00 98.12 272 MET A C 1
ATOM 2179 O O . MET A 1 272 ? -10.893 5.416 10.951 1.00 98.12 272 MET A O 1
ATOM 2183 N N . LEU A 1 273 ? -10.313 3.257 11.033 1.00 98.31 273 LEU A N 1
ATOM 2184 C CA . LEU A 1 273 ? -11.669 2.727 11.035 1.00 98.31 273 LEU A CA 1
ATOM 2185 C C . LEU A 1 273 ? -12.031 2.351 12.463 1.00 98.31 273 LEU A C 1
ATOM 2187 O O . LEU A 1 273 ? -11.514 1.365 12.985 1.00 98.31 273 LEU A O 1
ATOM 2191 N N . PHE A 1 274 ? -12.860 3.173 13.095 1.00 97.81 274 PHE A N 1
ATOM 2192 C CA . PHE A 1 274 ? -13.385 2.942 14.437 1.00 97.81 274 PHE A CA 1
ATOM 2193 C C . PHE A 1 274 ? -14.783 2.340 14.357 1.00 97.81 274 PHE A C 1
ATOM 2195 O O . PHE A 1 274 ? -15.557 2.692 13.467 1.00 97.81 274 PHE A O 1
ATOM 2202 N N . LEU A 1 275 ? -15.127 1.509 15.339 1.00 96.94 275 LEU A N 1
ATOM 2203 C CA . LEU A 1 275 ? -16.531 1.272 15.670 1.00 96.94 275 LEU A CA 1
ATOM 2204 C C . LEU A 1 275 ? -17.217 2.622 15.916 1.00 96.94 275 LEU A C 1
ATOM 2206 O O . LEU A 1 275 ? -16.702 3.438 16.682 1.00 96.94 275 LEU A O 1
ATOM 2210 N N . ASP A 1 276 ? -18.367 2.863 15.287 1.00 96.38 276 ASP A N 1
ATOM 2211 C CA . ASP A 1 276 ? -19.165 4.077 15.513 1.00 96.38 276 ASP A CA 1
ATOM 2212 C C . ASP A 1 276 ? -20.022 3.946 16.785 1.00 96.38 276 ASP A C 1
ATOM 2214 O O . ASP A 1 276 ? -21.238 4.141 16.807 1.00 96.38 276 ASP A O 1
ATOM 2218 N N . GLY A 1 277 ? -19.356 3.523 17.855 1.00 95.94 277 GLY A N 1
ATOM 2219 C CA . GLY A 1 277 ? -19.946 3.097 19.110 1.00 95.94 277 GLY A CA 1
ATOM 2220 C C . GLY A 1 277 ? -18.937 2.363 19.985 1.00 95.94 277 GLY A C 1
ATOM 2221 O O . GLY A 1 277 ? -17.721 2.390 19.748 1.00 95.94 277 GLY A O 1
ATOM 2222 N N . ILE A 1 278 ? -19.460 1.714 21.018 1.00 96.88 278 ILE A N 1
ATOM 2223 C CA . ILE A 1 278 ? -18.691 0.953 22.004 1.00 96.88 278 ILE A CA 1
ATOM 2224 C C . ILE A 1 278 ? -19.360 -0.389 22.282 1.00 96.88 278 ILE A C 1
ATOM 2226 O O . ILE A 1 278 ? -20.539 -0.564 21.996 1.00 96.88 278 ILE A O 1
ATOM 2230 N N . TYR A 1 279 ? -18.613 -1.327 22.849 1.00 96.00 279 TYR A N 1
ATOM 2231 C CA . TYR A 1 279 ? -19.165 -2.533 23.450 1.00 96.00 279 TYR A CA 1
ATOM 2232 C C . TYR A 1 279 ? -19.099 -2.439 24.970 1.00 96.00 279 TYR A C 1
ATOM 2234 O O . TYR A 1 279 ? -18.108 -1.945 25.514 1.00 96.00 279 TYR A O 1
ATOM 2242 N N . THR A 1 280 ? -20.132 -2.939 25.637 1.00 94.75 280 THR A N 1
ATOM 2243 C CA . THR A 1 280 ? -20.125 -3.234 27.074 1.00 94.75 280 THR A CA 1
ATOM 2244 C C . THR A 1 280 ? -20.370 -4.715 27.288 1.00 94.75 280 THR A C 1
ATOM 2246 O O . THR A 1 280 ? -21.040 -5.359 26.482 1.00 94.75 280 THR A O 1
ATOM 2249 N N . GLU A 1 281 ? -19.889 -5.234 28.403 1.00 89.00 281 GLU A N 1
ATOM 2250 C CA . GLU A 1 281 ? -20.228 -6.575 28.865 1.00 89.00 281 GLU A CA 1
ATOM 2251 C C . GLU A 1 281 ? -21.514 -6.506 29.698 1.00 89.00 281 GLU A C 1
ATOM 2253 O O . GLU A 1 281 ? -21.650 -5.629 30.552 1.00 89.00 281 GLU A O 1
ATOM 2258 N N . ASP A 1 282 ? -22.492 -7.359 29.394 1.00 81.44 282 ASP A N 1
ATOM 2259 C CA . ASP A 1 282 ? -23.693 -7.500 30.219 1.00 81.44 282 ASP A CA 1
ATOM 2260 C C . ASP A 1 282 ? -23.438 -8.392 31.449 1.00 81.44 282 ASP A C 1
ATOM 2262 O O . ASP A 1 282 ? -22.367 -8.978 31.606 1.00 81.44 282 ASP A O 1
ATOM 2266 N N . GLY A 1 283 ? -24.431 -8.504 32.339 1.00 74.12 283 GLY A N 1
ATOM 2267 C CA . GLY A 1 283 ? -24.329 -9.322 33.555 1.00 74.12 283 GLY A CA 1
ATOM 2268 C C . GLY A 1 283 ? -24.109 -10.823 33.308 1.00 74.12 283 GLY A C 1
ATOM 2269 O O . GLY A 1 283 ? -23.811 -11.547 34.252 1.00 74.12 283 GLY A O 1
ATOM 2270 N N . HIS A 1 284 ? -24.223 -11.287 32.058 1.00 75.50 284 HIS A N 1
ATOM 2271 C CA . HIS A 1 284 ? -23.999 -12.671 31.638 1.00 75.50 284 HIS A CA 1
ATOM 2272 C C . HIS A 1 284 ? -22.703 -12.845 30.820 1.00 75.50 284 HIS A C 1
ATOM 2274 O O . HIS A 1 284 ? -22.473 -13.915 30.256 1.00 75.50 284 HIS A O 1
ATOM 2280 N N . GLY A 1 285 ? -21.850 -11.817 30.736 1.00 76.06 285 GLY A N 1
ATOM 2281 C CA . GLY A 1 285 ? -20.566 -11.875 30.033 1.00 76.06 285 GLY A CA 1
ATOM 2282 C C . GLY A 1 285 ? -20.650 -11.690 28.511 1.00 76.06 285 GLY A C 1
ATOM 2283 O O . GLY A 1 285 ? -19.655 -11.865 27.798 1.00 76.06 285 GLY A O 1
ATOM 2284 N N . LYS A 1 286 ? -21.827 -11.348 27.969 1.00 83.25 286 LYS A N 1
ATOM 2285 C CA . LYS A 1 286 ? -22.028 -11.140 26.531 1.00 83.25 286 LYS A CA 1
ATOM 2286 C C . LYS A 1 286 ? -21.756 -9.684 26.157 1.00 83.25 286 LYS A C 1
ATOM 2288 O O . LYS A 1 286 ? -22.127 -8.742 26.852 1.00 83.25 286 LYS A O 1
ATOM 2293 N N . GLN A 1 287 ? -21.096 -9.497 25.016 1.00 89.12 287 GLN A N 1
ATOM 2294 C CA . GLN A 1 287 ? -20.760 -8.172 24.496 1.00 89.12 287 GLN A CA 1
ATOM 2295 C C . GLN A 1 287 ? -21.975 -7.559 23.792 1.00 89.12 287 GLN A C 1
ATOM 2297 O O . GLN A 1 287 ? -22.499 -8.131 22.834 1.00 89.12 287 GLN A O 1
ATOM 2302 N N . ARG A 1 288 ? -22.400 -6.375 24.237 1.00 92.62 288 ARG A N 1
ATOM 2303 C CA . ARG A 1 288 ? -23.495 -5.593 23.651 1.00 92.62 288 ARG A CA 1
ATOM 2304 C C . ARG A 1 288 ? -22.963 -4.308 23.034 1.00 92.62 288 ARG A C 1
ATOM 2306 O O . ARG A 1 288 ? -22.265 -3.549 23.703 1.00 92.62 288 ARG A O 1
ATOM 2313 N N . PHE A 1 289 ? -23.320 -4.054 21.778 1.00 95.56 289 PHE A N 1
ATOM 2314 C CA . PHE A 1 289 ? -22.953 -2.826 21.082 1.00 95.56 289 PHE A CA 1
ATOM 2315 C C . PHE A 1 289 ? -23.890 -1.666 21.449 1.00 95.56 289 PHE A C 1
ATOM 2317 O O . PHE A 1 289 ? -25.113 -1.813 21.457 1.00 95.56 289 PHE A O 1
ATOM 2324 N N . HIS A 1 290 ? -23.306 -0.498 21.712 1.00 95.94 290 HIS A N 1
ATOM 2325 C CA . HIS A 1 290 ? -23.997 0.768 21.938 1.00 95.94 290 HIS A CA 1
ATOM 2326 C C . HIS A 1 290 ? -23.513 1.789 20.918 1.00 95.94 290 HIS A C 1
ATOM 2328 O O . HIS A 1 290 ? -22.352 2.214 20.927 1.00 95.94 290 HIS A O 1
ATOM 2334 N N . ARG A 1 291 ? -24.420 2.187 20.029 1.00 95.69 291 ARG A N 1
ATOM 2335 C CA . ARG A 1 291 ? -24.154 3.178 18.988 1.00 95.69 291 ARG A CA 1
ATOM 2336 C C . ARG A 1 291 ? -24.047 4.579 19.587 1.00 95.69 291 ARG A C 1
ATOM 2338 O O . ARG A 1 291 ? -24.822 4.940 20.469 1.00 95.69 291 ARG A O 1
ATOM 2345 N N . VAL A 1 292 ? -23.147 5.400 19.045 1.00 95.62 292 VAL A N 1
ATOM 2346 C CA . VAL A 1 292 ? -23.083 6.833 19.374 1.00 95.62 292 VAL A CA 1
ATOM 2347 C C . VAL A 1 292 ? -23.549 7.698 18.210 1.00 95.62 292 VAL A C 1
ATOM 2349 O O . VAL A 1 292 ? -23.459 7.319 17.042 1.00 95.62 292 VAL A O 1
ATOM 2352 N N . LYS A 1 293 ? -24.038 8.903 18.524 1.00 93.50 293 LYS A N 1
ATOM 2353 C CA . LYS A 1 293 ? -24.297 9.923 17.501 1.00 93.50 293 LYS A CA 1
ATOM 2354 C C . LYS A 1 293 ? -22.979 10.356 16.860 1.00 93.50 293 LYS A C 1
ATOM 2356 O O . LYS A 1 293 ? -21.944 10.420 17.526 1.00 93.50 293 LYS A O 1
ATOM 2361 N N . ALA A 1 294 ? -23.042 10.725 15.584 1.00 93.00 294 ALA A N 1
ATOM 2362 C CA . ALA A 1 294 ? -21.892 11.271 14.881 1.00 93.00 294 ALA A CA 1
ATOM 2363 C C . ALA A 1 294 ? -21.289 12.486 15.619 1.00 93.00 294 ALA A C 1
ATOM 2365 O O . ALA A 1 294 ? -22.030 13.227 16.275 1.00 93.00 294 ALA A O 1
ATOM 2366 N N . PRO A 1 295 ? -19.964 12.698 15.531 1.00 94.06 295 PRO A N 1
ATOM 2367 C CA . PRO A 1 295 ? -19.329 13.858 16.140 1.00 94.06 295 PRO A CA 1
ATOM 2368 C C . PRO A 1 295 ? -19.805 15.160 15.479 1.00 94.06 295 PRO A C 1
ATOM 2370 O O . PRO A 1 295 ? -19.895 15.236 14.248 1.00 94.06 295 PRO A O 1
ATOM 2373 N N . THR A 1 296 ? -20.109 16.165 16.295 1.00 93.38 296 THR A N 1
ATOM 2374 C CA . THR A 1 296 ? -20.392 17.537 15.862 1.00 93.38 296 THR A CA 1
ATOM 2375 C C . THR A 1 296 ? -19.093 18.258 15.504 1.00 93.38 296 THR A C 1
ATOM 2377 O O . THR A 1 296 ? -17.998 17.807 15.847 1.00 93.38 296 THR A O 1
ATOM 2380 N N . HIS A 1 297 ? -19.197 19.388 14.805 1.00 90.69 297 HIS A N 1
ATOM 2381 C CA . HIS A 1 297 ? -18.029 20.205 14.476 1.00 90.69 297 HIS A CA 1
ATOM 2382 C C . HIS A 1 297 ? -17.292 20.689 15.743 1.00 90.69 297 HIS A C 1
ATOM 2384 O O . HIS A 1 297 ? -16.071 20.566 15.823 1.00 90.69 297 HIS A O 1
ATOM 2390 N N . ASP A 1 298 ? -18.025 21.109 16.777 1.00 92.44 298 ASP A N 1
ATOM 2391 C CA . ASP A 1 298 ? -17.446 21.570 18.049 1.00 92.44 298 ASP A CA 1
ATOM 2392 C C . ASP A 1 298 ? -16.727 20.457 18.818 1.00 92.44 298 ASP A C 1
ATOM 2394 O O . ASP A 1 298 ? -15.650 20.663 19.388 1.00 92.44 298 ASP A O 1
ATOM 2398 N N . GLU A 1 299 ? -17.277 19.238 18.794 1.00 95.19 299 GLU A N 1
ATOM 2399 C CA . GLU A 1 299 ? -16.600 18.069 19.352 1.00 95.19 299 GLU A CA 1
ATOM 2400 C C . GLU A 1 299 ? -15.299 17.785 18.594 1.00 95.19 299 GLU A C 1
ATOM 2402 O O . GLU A 1 299 ? -14.273 17.525 19.222 1.00 95.19 299 GLU A O 1
ATOM 2407 N N . LEU A 1 300 ? -15.301 17.874 17.258 1.00 95.31 300 LEU A N 1
ATOM 2408 C CA . LEU A 1 300 ? -14.085 17.707 16.458 1.00 95.31 300 LEU A CA 1
ATOM 2409 C C . LEU A 1 300 ? -13.041 18.789 16.765 1.00 95.31 300 LEU A C 1
ATOM 2411 O O . LEU A 1 300 ? -11.868 18.443 16.917 1.00 95.31 300 LEU A O 1
ATOM 2415 N N . ASN A 1 301 ? -13.452 20.052 16.923 1.00 93.38 301 ASN A N 1
ATOM 2416 C CA . ASN A 1 301 ? -12.575 21.161 17.320 1.00 93.38 301 ASN A CA 1
ATOM 2417 C C . ASN A 1 301 ? -11.933 20.908 18.691 1.00 93.38 301 ASN A C 1
ATOM 2419 O O . ASN A 1 301 ? -10.712 20.986 18.852 1.00 93.38 301 ASN A O 1
ATOM 2423 N N . THR A 1 302 ? -12.737 20.484 19.665 1.00 96.25 302 THR A N 1
ATOM 2424 C CA . THR A 1 302 ? -12.261 20.129 21.010 1.00 96.25 302 THR A CA 1
ATOM 2425 C C . THR A 1 302 ? -11.278 18.953 20.966 1.00 96.25 302 THR A C 1
ATOM 2427 O O . THR A 1 302 ? -10.242 18.952 21.645 1.00 96.25 302 THR A O 1
ATOM 2430 N N . LEU A 1 303 ? -11.569 17.938 20.146 1.00 97.44 303 LEU A N 1
ATOM 2431 C CA . LEU A 1 303 ? -10.718 16.761 19.995 1.00 97.44 303 LEU A CA 1
ATOM 2432 C C . LEU A 1 303 ? -9.385 17.106 19.338 1.00 97.44 303 LEU A C 1
ATOM 2434 O O . LEU A 1 303 ? -8.351 16.679 19.851 1.00 97.44 303 LEU A O 1
ATOM 2438 N N . VAL A 1 304 ? -9.379 17.875 18.245 1.00 95.62 304 VAL A N 1
ATOM 2439 C CA . VAL A 1 304 ? -8.135 18.251 17.556 1.00 95.62 304 VAL A CA 1
ATOM 2440 C C . VAL A 1 304 ? -7.263 19.159 18.428 1.00 95.62 304 VAL A C 1
ATOM 2442 O O . VAL A 1 304 ? -6.053 18.939 18.495 1.00 95.62 304 VAL A O 1
ATOM 2445 N N . HIS A 1 305 ? -7.865 20.074 19.196 1.00 94.44 305 HIS A N 1
ATOM 2446 C CA . HIS A 1 305 ? -7.158 20.874 20.199 1.00 94.44 305 HIS A CA 1
ATOM 2447 C C . HIS A 1 305 ? -6.497 19.978 21.262 1.00 94.44 305 HIS A C 1
ATOM 2449 O O . HIS A 1 305 ? -5.296 20.072 21.529 1.00 94.44 305 HIS A O 1
ATOM 2455 N N . THR A 1 306 ? -7.256 19.025 21.814 1.00 97.19 306 THR A N 1
ATOM 2456 C CA . THR A 1 306 ? -6.746 18.069 22.811 1.00 97.19 306 THR A CA 1
ATOM 2457 C C . THR A 1 306 ? -5.632 17.183 22.247 1.00 97.19 306 THR A C 1
ATOM 2459 O O . THR A 1 306 ? -4.654 16.898 22.944 1.00 97.19 306 THR A O 1
ATOM 2462 N N . LEU A 1 307 ? -5.774 16.728 20.999 1.00 96.44 307 LEU A N 1
ATOM 2463 C CA . LEU A 1 307 ? -4.776 15.927 20.289 1.00 96.44 307 LEU A CA 1
ATOM 2464 C C . LEU A 1 307 ? -3.476 16.708 20.130 1.00 96.44 307 LEU A C 1
ATOM 2466 O O . LEU A 1 307 ? -2.437 16.215 20.563 1.00 96.44 307 LEU A O 1
ATOM 2470 N N . SER A 1 308 ? -3.554 17.923 19.582 1.00 94.25 308 SER A N 1
ATOM 2471 C CA . SER A 1 308 ? -2.404 18.811 19.398 1.00 94.25 308 SER A CA 1
ATOM 2472 C C . SER A 1 308 ? -1.646 19.016 20.712 1.00 94.25 308 SER A C 1
ATOM 2474 O O . SER A 1 308 ? -0.468 18.668 20.811 1.00 94.25 308 SER A O 1
ATOM 2476 N N . HIS A 1 309 ? -2.348 19.428 21.773 1.00 93.56 309 HIS A N 1
ATOM 2477 C CA . HIS A 1 309 ? -1.733 19.687 23.074 1.00 93.56 309 HIS A CA 1
ATOM 2478 C C . HIS A 1 309 ? -1.096 18.435 23.703 1.00 93.56 309 HIS A C 1
ATOM 2480 O O . HIS A 1 309 ? 0.015 18.484 24.234 1.00 93.56 309 HIS A O 1
ATOM 2486 N N . ARG A 1 310 ? -1.780 17.279 23.674 1.00 95.56 310 ARG A N 1
ATOM 2487 C CA . ARG A 1 310 ? -1.243 16.044 24.277 1.00 95.56 310 ARG A CA 1
ATOM 2488 C C . ARG A 1 310 ? -0.081 15.454 23.487 1.00 95.56 310 ARG A C 1
ATOM 2490 O O . ARG A 1 310 ? 0.786 14.832 24.099 1.00 95.56 310 ARG A O 1
ATOM 2497 N N . ILE A 1 311 ? -0.081 15.611 22.165 1.00 94.38 311 ILE A N 1
ATOM 2498 C CA . ILE A 1 311 ? 1.023 15.176 21.309 1.00 94.38 311 ILE A CA 1
ATOM 2499 C C . ILE A 1 311 ? 2.234 16.073 21.554 1.00 94.38 311 ILE A C 1
ATOM 2501 O O . ILE A 1 311 ? 3.287 15.536 21.878 1.00 94.38 311 ILE A O 1
ATOM 2505 N N . ALA A 1 312 ? 2.072 17.399 21.511 1.00 90.38 312 ALA A N 1
ATOM 2506 C CA . ALA A 1 312 ? 3.152 18.349 21.780 1.00 90.38 312 ALA A CA 1
ATOM 2507 C C . ALA A 1 312 ? 3.806 18.089 23.148 1.00 90.38 312 ALA A C 1
ATOM 2509 O O . ALA A 1 312 ? 4.995 17.792 23.214 1.00 90.38 312 ALA A O 1
ATOM 2510 N N . ARG A 1 313 ? 3.001 17.986 24.218 1.00 91.12 313 ARG A N 1
ATOM 2511 C CA . ARG A 1 313 ? 3.493 17.652 25.567 1.00 91.12 313 ARG A CA 1
ATOM 2512 C C . ARG A 1 313 ? 4.232 16.309 25.637 1.00 91.12 313 ARG A C 1
ATOM 2514 O O . ARG A 1 313 ? 5.122 16.127 26.462 1.00 91.12 313 ARG A O 1
ATOM 2521 N N . CYS A 1 314 ? 3.833 15.320 24.834 1.00 91.94 314 CYS A N 1
ATOM 2522 C CA . CYS A 1 314 ? 4.529 14.032 24.784 1.00 91.94 314 CYS A CA 1
ATOM 2523 C C . CYS A 1 314 ? 5.897 14.144 24.103 1.00 91.94 314 CYS A C 1
ATOM 2525 O O . CYS A 1 314 ? 6.803 13.399 24.472 1.00 91.94 314 CYS A O 1
ATOM 2527 N N . LEU A 1 315 ? 6.021 15.011 23.099 1.00 89.56 315 LEU A N 1
ATOM 2528 C CA . LEU A 1 315 ? 7.264 15.229 22.364 1.00 89.56 315 LEU A CA 1
ATOM 2529 C C . LEU A 1 315 ? 8.239 16.098 23.170 1.00 89.56 315 LEU A C 1
ATOM 2531 O O . LEU A 1 315 ? 9.407 15.734 23.260 1.00 89.56 315 LEU A O 1
ATOM 2535 N N . GLU A 1 316 ? 7.744 17.131 23.859 1.00 87.75 316 GLU A N 1
ATOM 2536 C CA . GLU A 1 316 ? 8.519 17.955 24.808 1.00 87.75 316 GLU A CA 1
ATOM 2537 C C . GLU A 1 316 ? 9.155 17.106 25.907 1.00 87.75 316 GLU A C 1
ATOM 2539 O O . GLU A 1 316 ? 10.359 17.142 26.124 1.00 87.75 316 GLU A O 1
ATOM 2544 N N . LYS A 1 317 ? 8.364 16.242 26.557 1.00 87.56 317 LYS A N 1
ATOM 2545 C CA . LYS A 1 317 ? 8.867 15.332 27.600 1.00 87.56 317 LYS A CA 1
ATOM 2546 C C . LYS A 1 317 ? 9.944 14.358 27.120 1.00 87.56 317 LYS A C 1
ATOM 2548 O O . LYS A 1 317 ? 10.560 13.693 27.945 1.00 87.56 317 LYS A O 1
ATOM 2553 N N . ARG A 1 318 ? 10.090 14.189 25.809 1.00 85.69 318 ARG A N 1
ATOM 2554 C CA . ARG A 1 318 ? 11.096 13.323 25.190 1.00 85.69 318 ARG A CA 1
ATOM 2555 C C . ARG A 1 318 ? 12.295 14.111 24.660 1.00 85.69 318 ARG A C 1
ATOM 2557 O O . ARG A 1 318 ? 13.174 13.478 24.097 1.00 85.69 318 ARG A O 1
ATOM 2564 N N . GLY A 1 319 ? 12.307 15.440 24.799 1.00 82.00 319 GLY A N 1
ATOM 2565 C CA . GLY A 1 319 ? 13.372 16.312 24.297 1.00 82.00 319 GLY A CA 1
ATOM 2566 C C . GLY A 1 319 ? 13.373 16.519 22.779 1.00 82.00 319 GLY A C 1
ATOM 2567 O O . GLY A 1 319 ? 14.332 17.050 22.244 1.00 82.00 319 GLY A O 1
ATOM 2568 N N . VAL A 1 320 ? 12.315 16.101 22.071 1.00 79.81 320 VAL A N 1
ATOM 2569 C CA . VAL A 1 320 ? 12.249 16.132 20.590 1.00 79.81 320 VAL A CA 1
ATOM 2570 C C . VAL A 1 320 ? 11.590 17.417 20.059 1.00 79.81 320 VAL A C 1
ATOM 2572 O O . VAL A 1 320 ? 11.567 17.689 18.859 1.00 79.81 320 VAL A O 1
ATOM 2575 N N . LEU A 1 321 ? 10.961 18.174 20.953 1.00 75.44 321 LEU A N 1
ATOM 2576 C CA . LEU A 1 321 ? 10.252 19.406 20.644 1.00 75.44 321 LEU A CA 1
ATOM 2577 C C . LEU A 1 321 ? 10.580 20.426 21.727 1.00 75.44 321 LEU A C 1
ATOM 2579 O O . LEU A 1 321 ? 10.322 20.162 22.902 1.00 75.44 321 LEU A O 1
ATOM 2583 N N . GLU A 1 322 ? 11.069 21.589 21.323 1.00 63.44 322 GLU A N 1
ATOM 2584 C CA . GLU A 1 322 ? 11.214 22.748 22.195 1.00 63.44 322 GLU A CA 1
ATOM 2585 C C . GLU A 1 322 ? 10.143 23.782 21.838 1.00 63.44 322 GLU A C 1
ATOM 2587 O O . GLU A 1 322 ? 9.784 23.972 20.670 1.00 63.44 322 GLU A O 1
ATOM 2592 N N . ARG A 1 323 ? 9.581 24.418 22.869 1.00 56.28 323 ARG A N 1
ATOM 2593 C CA . ARG A 1 323 ? 8.685 25.561 22.703 1.00 56.28 323 ARG A CA 1
ATOM 2594 C C . ARG A 1 323 ? 9.414 26.814 23.138 1.00 56.28 323 ARG A C 1
ATOM 2596 O O . ARG A 1 323 ? 9.816 26.899 24.294 1.00 56.28 323 ARG A O 1
ATOM 2603 N N . ASP A 1 324 ? 9.473 27.781 22.245 1.00 43.09 324 ASP A N 1
ATOM 2604 C CA . ASP A 1 324 ? 9.733 29.171 22.588 1.00 43.09 324 ASP A CA 1
ATOM 2605 C C . ASP A 1 324 ? 8.415 29.938 22.673 1.00 43.09 324 ASP A C 1
ATOM 2607 O O . ASP A 1 324 ? 7.376 29.471 22.191 1.00 43.09 324 ASP A O 1
ATOM 2611 N N . ALA A 1 325 ? 8.454 31.103 23.315 1.00 43.12 325 ALA A N 1
ATOM 2612 C CA . ALA A 1 325 ? 7.314 31.964 23.597 1.00 43.12 325 ALA A CA 1
ATOM 2613 C C . ALA A 1 325 ? 6.490 32.303 22.339 1.00 43.12 325 ALA A C 1
ATOM 2615 O O . ALA A 1 325 ? 5.289 32.544 22.455 1.00 43.12 325 ALA A O 1
ATOM 2616 N N . GLU A 1 326 ? 7.099 32.241 21.147 1.00 45.12 326 GLU A N 1
ATOM 2617 C CA . GLU A 1 326 ? 6.444 32.555 19.872 1.00 45.12 326 GLU A CA 1
ATOM 2618 C C . GLU A 1 326 ? 6.453 31.409 18.840 1.00 45.12 326 GLU A C 1
ATOM 2620 O O . GLU A 1 326 ? 5.594 31.389 17.957 1.00 45.12 326 GLU A O 1
ATOM 2625 N N . ASN A 1 327 ? 7.357 30.419 18.935 1.00 45.16 327 ASN A N 1
ATOM 2626 C CA . ASN A 1 327 ? 7.527 29.378 17.911 1.00 45.16 327 ASN A CA 1
ATOM 2627 C C . ASN A 1 327 ? 7.808 27.979 18.489 1.00 45.16 327 ASN A C 1
ATOM 2629 O O . ASN A 1 327 ? 8.448 27.808 19.520 1.00 45.16 327 ASN A O 1
ATOM 2633 N N . THR A 1 328 ? 7.333 26.939 17.798 1.00 50.41 328 THR A N 1
ATOM 2634 C CA . THR A 1 328 ? 7.641 25.532 18.113 1.00 50.41 328 THR A CA 1
ATOM 2635 C C . THR A 1 328 ? 8.605 24.981 17.063 1.00 50.41 328 THR A C 1
ATOM 2637 O O . THR A 1 328 ? 8.213 24.840 15.901 1.00 50.41 328 THR A O 1
ATOM 2640 N N . TRP A 1 329 ? 9.836 24.637 17.448 1.00 48.53 329 TRP A N 1
ATOM 2641 C CA . TRP A 1 329 ? 10.814 24.001 16.557 1.00 48.53 329 TRP A CA 1
ATOM 2642 C C . TRP A 1 329 ? 11.124 22.563 16.979 1.00 48.53 329 TRP A C 1
ATOM 2644 O O . TRP A 1 329 ? 10.915 22.151 18.121 1.00 48.53 329 TRP A O 1
ATOM 2654 N N . LEU A 1 330 ? 11.571 21.760 16.011 1.00 58.81 330 LEU A N 1
ATOM 2655 C CA . LEU A 1 330 ? 12.058 20.409 16.272 1.00 58.81 330 LEU A CA 1
ATOM 2656 C C . LEU A 1 330 ? 13.528 20.491 16.675 1.00 58.81 330 LEU A C 1
ATOM 2658 O O . LEU A 1 330 ? 14.342 20.966 15.887 1.00 58.81 330 LEU A O 1
ATOM 2662 N N . THR A 1 331 ? 13.863 19.974 17.850 1.00 51.00 331 THR A N 1
ATOM 2663 C CA . THR A 1 331 ? 15.239 19.663 18.237 1.00 51.00 331 THR A CA 1
ATOM 2664 C C . THR A 1 331 ? 15.618 18.333 17.602 1.00 51.00 331 THR A C 1
ATOM 2666 O O . THR A 1 331 ? 15.299 17.257 18.108 1.00 51.00 331 THR A O 1
ATOM 2669 N N . LEU A 1 332 ? 16.221 18.393 16.419 1.00 54.31 332 LEU A N 1
ATOM 2670 C CA . LEU A 1 332 ? 16.844 17.232 15.795 1.00 54.31 332 LEU A CA 1
ATOM 2671 C C . LEU A 1 332 ? 18.350 17.427 15.894 1.00 54.31 332 LEU A C 1
ATOM 2673 O O . LEU A 1 332 ? 18.863 18.389 15.334 1.00 54.31 332 LEU A O 1
ATOM 2677 N N . GLU A 1 333 ? 19.041 16.528 16.593 1.00 45.81 333 GLU A N 1
ATOM 2678 C CA . GLU A 1 333 ? 20.498 16.451 16.512 1.00 45.81 333 GLU A CA 1
ATOM 2679 C C . GLU A 1 333 ? 20.882 16.175 15.048 1.00 45.81 333 GLU A C 1
ATOM 2681 O O . GLU A 1 333 ? 20.349 15.258 14.404 1.00 45.81 333 GLU A O 1
ATOM 2686 N N . GLU A 1 334 ? 21.752 17.022 14.496 1.00 45.88 334 GLU A N 1
ATOM 2687 C CA . GLU A 1 334 ? 22.332 16.864 13.164 1.00 45.88 334 GLU A CA 1
ATOM 2688 C C . GLU A 1 334 ? 23.340 15.707 13.188 1.00 45.88 334 GLU A C 1
ATOM 2690 O O . GLU A 1 334 ? 24.549 15.901 13.168 1.00 45.88 334 GLU A O 1
ATOM 2695 N N . GLU A 1 335 ? 22.851 14.468 13.245 1.00 47.19 335 GLU A N 1
ATOM 2696 C CA . GLU A 1 335 ? 23.648 13.343 12.752 1.00 47.19 335 GLU A CA 1
ATOM 2697 C C . GLU A 1 335 ? 23.904 13.585 11.257 1.00 47.19 335 GLU A C 1
ATOM 2699 O O . GLU A 1 335 ? 22.938 13.815 10.515 1.00 47.19 335 GLU A O 1
ATOM 2704 N N . GLU A 1 336 ? 25.176 13.554 10.832 1.00 44.03 336 GLU A N 1
ATOM 2705 C CA . GLU A 1 336 ? 25.608 13.694 9.433 1.00 44.03 336 GLU A CA 1
ATOM 2706 C C . GLU A 1 336 ? 24.620 12.987 8.490 1.00 44.03 336 GLU A C 1
ATOM 2708 O O . GLU A 1 336 ? 24.338 11.791 8.607 1.00 44.03 336 GLU A O 1
ATOM 2713 N N . GLY A 1 337 ? 23.988 13.789 7.629 1.00 52.25 337 GLY A N 1
ATOM 2714 C CA . GLY A 1 337 ? 22.678 13.486 7.068 1.00 52.25 337 GLY A CA 1
ATOM 2715 C C . GLY A 1 337 ? 22.634 12.217 6.220 1.00 52.25 337 GLY A C 1
ATOM 2716 O O . GLY A 1 337 ? 23.100 12.203 5.085 1.00 52.25 337 GLY A O 1
ATOM 2717 N N . ASP A 1 338 ? 21.950 11.186 6.724 1.00 71.62 338 ASP A N 1
ATOM 2718 C CA . ASP A 1 338 ? 21.450 10.078 5.903 1.00 71.62 338 ASP A CA 1
ATOM 2719 C C . ASP A 1 338 ? 20.707 10.659 4.685 1.00 71.62 338 ASP A C 1
ATOM 2721 O O . ASP A 1 338 ? 19.766 11.443 4.847 1.00 71.62 338 ASP A O 1
ATOM 2725 N N . VAL A 1 339 ? 21.109 10.274 3.467 1.00 81.75 339 VAL A N 1
ATOM 2726 C CA . VAL A 1 339 ? 20.507 10.710 2.190 1.00 81.75 339 VAL A CA 1
ATOM 2727 C C . VAL A 1 339 ? 18.982 10.614 2.248 1.00 81.75 339 VAL A C 1
ATOM 2729 O O . VAL A 1 339 ? 18.267 11.515 1.803 1.00 81.75 339 VAL A O 1
ATOM 2732 N N . LEU A 1 340 ? 18.451 9.560 2.874 1.00 82.56 340 LEU A N 1
ATOM 2733 C CA . LEU A 1 340 ? 17.012 9.381 3.023 1.00 82.56 340 LEU A CA 1
ATOM 2734 C C . LEU A 1 340 ? 16.358 10.507 3.842 1.00 82.56 340 LEU A C 1
ATOM 2736 O O . LEU A 1 340 ? 15.234 10.903 3.537 1.00 82.56 340 LEU A O 1
ATOM 2740 N N . THR A 1 341 ? 17.040 11.055 4.846 1.00 82.44 341 THR A N 1
ATOM 2741 C CA . THR A 1 341 ? 16.556 12.181 5.658 1.00 82.44 341 THR A CA 1
ATOM 2742 C C . THR A 1 341 ? 16.376 13.435 4.803 1.00 82.44 341 THR A C 1
ATOM 2744 O O . THR A 1 341 ? 15.323 14.075 4.868 1.00 82.44 341 THR A O 1
ATOM 2747 N N . GLN A 1 342 ? 17.340 13.747 3.935 1.00 83.75 342 GLN A N 1
ATOM 2748 C CA . GLN A 1 342 ? 17.236 14.866 2.994 1.00 83.75 342 GLN A CA 1
ATOM 2749 C C . GLN A 1 342 ? 16.064 14.670 2.022 1.00 83.75 342 GLN A C 1
ATOM 2751 O O . GLN A 1 342 ? 15.238 15.574 1.846 1.00 83.75 342 GLN A O 1
ATOM 2756 N N . LEU A 1 343 ? 15.928 13.463 1.455 1.00 89.12 343 LEU A N 1
ATOM 2757 C CA . LEU A 1 343 ? 14.806 13.117 0.578 1.00 89.12 343 LEU A CA 1
ATOM 2758 C C . LEU A 1 343 ? 13.459 13.294 1.292 1.00 89.12 343 LEU A C 1
ATOM 2760 O O . LEU A 1 343 ? 12.514 13.854 0.728 1.00 89.12 343 LEU A O 1
ATOM 2764 N N . GLN A 1 344 ? 13.358 12.852 2.546 1.00 89.56 344 GLN A N 1
ATOM 2765 C CA . GLN A 1 344 ? 12.149 12.988 3.356 1.00 89.56 344 GLN A CA 1
ATOM 2766 C C . GLN A 1 344 ? 11.816 14.459 3.649 1.00 89.56 344 GLN A C 1
ATOM 2768 O O . GLN A 1 344 ? 10.653 14.845 3.509 1.00 89.56 344 GLN A O 1
ATOM 2773 N N . GLY A 1 345 ? 12.806 15.289 3.990 1.00 86.12 345 GLY A N 1
ATOM 2774 C CA . GLY A 1 345 ? 12.612 16.713 4.288 1.00 86.12 345 GLY A CA 1
ATOM 2775 C C . GLY A 1 345 ? 12.113 17.501 3.075 1.00 86.12 345 GLY A C 1
ATOM 2776 O O . GLY A 1 345 ? 11.105 18.216 3.146 1.00 86.12 345 GLY A O 1
ATOM 2777 N N . ALA A 1 346 ? 12.747 17.287 1.919 1.00 87.75 346 ALA A N 1
ATOM 2778 C CA . ALA A 1 346 ? 12.299 17.856 0.652 1.00 87.75 346 ALA A CA 1
ATOM 2779 C C . ALA A 1 346 ? 10.909 17.326 0.256 1.00 87.75 346 ALA A C 1
ATOM 2781 O O . ALA A 1 346 ? 10.033 18.080 -0.176 1.00 87.75 346 ALA A O 1
ATOM 2782 N N . SER A 1 347 ? 10.649 16.029 0.454 1.00 91.00 347 SER A N 1
ATOM 2783 C CA . SER A 1 347 ? 9.367 15.419 0.099 1.00 91.00 347 SER A CA 1
ATOM 2784 C C . SER A 1 347 ? 8.196 15.985 0.904 1.00 91.00 347 SER A C 1
ATOM 2786 O O . SER A 1 347 ? 7.187 16.359 0.304 1.00 91.00 347 SER A O 1
ATOM 2788 N N . VAL A 1 348 ? 8.339 16.133 2.226 1.00 88.81 348 VAL A N 1
ATOM 2789 C CA . VAL A 1 348 ? 7.294 16.679 3.115 1.00 88.81 348 VAL A CA 1
ATOM 2790 C C . VAL A 1 348 ? 6.919 18.117 2.757 1.00 88.81 348 VAL A C 1
ATOM 2792 O O . VAL A 1 348 ? 5.747 18.483 2.838 1.00 88.81 348 VAL A O 1
ATOM 2795 N N . THR A 1 349 ? 7.893 18.919 2.327 1.00 85.31 349 THR A N 1
ATOM 2796 C CA . THR A 1 349 ? 7.720 20.345 2.001 1.00 85.31 349 THR A CA 1
ATOM 2797 C C . THR A 1 349 ? 7.414 20.610 0.524 1.00 85.31 349 THR A C 1
ATOM 2799 O O . THR A 1 349 ? 7.388 21.763 0.098 1.00 85.31 349 THR A O 1
ATOM 2802 N N . TYR A 1 350 ? 7.137 19.560 -0.261 1.00 85.38 350 TYR A N 1
ATOM 2803 C CA . TYR A 1 350 ? 6.902 19.642 -1.710 1.00 85.38 350 TYR A CA 1
ATOM 2804 C C . TYR A 1 350 ? 8.069 20.267 -2.491 1.00 85.38 350 TYR A C 1
ATOM 2806 O O . TYR A 1 350 ? 7.862 20.865 -3.547 1.00 85.38 350 TYR A O 1
ATOM 2814 N N . ARG A 1 351 ? 9.298 20.104 -1.997 1.00 86.62 351 ARG A N 1
ATOM 2815 C CA . ARG A 1 351 ? 10.522 20.545 -2.666 1.00 86.62 351 ARG A CA 1
ATOM 2816 C C . ARG A 1 351 ? 11.207 19.401 -3.412 1.00 86.62 351 ARG A C 1
ATOM 2818 O O . ARG A 1 351 ? 10.958 18.221 -3.132 1.00 86.62 351 ARG A O 1
ATOM 2825 N N . ILE A 1 352 ? 12.019 19.772 -4.390 1.00 84.56 352 ILE A N 1
ATOM 2826 C CA . ILE A 1 352 ? 12.895 18.886 -5.152 1.00 84.56 352 ILE A CA 1
ATOM 2827 C C . ILE A 1 352 ? 14.109 18.542 -4.286 1.00 84.56 352 ILE A C 1
ATOM 2829 O O . ILE A 1 352 ? 14.662 19.416 -3.616 1.00 84.56 352 ILE A O 1
ATOM 2833 N N . ALA A 1 353 ? 14.467 17.261 -4.238 1.00 82.44 353 ALA A N 1
ATOM 2834 C CA . ALA A 1 353 ? 15.477 16.757 -3.311 1.00 82.44 353 ALA A CA 1
ATOM 2835 C C . ALA A 1 353 ? 16.877 16.659 -3.930 1.00 82.44 353 ALA A C 1
ATOM 2837 O O . ALA A 1 353 ? 17.860 16.746 -3.200 1.00 82.44 353 ALA A O 1
ATOM 2838 N N . THR A 1 354 ? 16.952 16.477 -5.247 1.00 82.19 354 THR A N 1
ATOM 2839 C CA . THR A 1 354 ? 18.165 16.116 -5.988 1.00 82.19 354 THR A CA 1
ATOM 2840 C C . THR A 1 354 ? 18.273 16.926 -7.277 1.00 82.19 354 THR A C 1
ATOM 2842 O O . THR A 1 354 ? 17.279 17.465 -7.751 1.00 82.19 354 THR A O 1
ATOM 2845 N N . GLY A 1 355 ? 19.470 16.993 -7.861 1.00 81.44 355 GLY A N 1
ATOM 2846 C CA . GLY A 1 355 ? 19.685 17.606 -9.173 1.00 81.44 355 GLY A CA 1
ATOM 2847 C C . GLY A 1 355 ? 19.705 19.145 -9.178 1.00 81.44 355 GLY A C 1
ATOM 2848 O O . GLY A 1 355 ? 19.635 19.782 -8.125 1.00 81.44 355 GLY A O 1
ATOM 2849 N N . PRO A 1 356 ? 19.801 19.771 -10.366 1.00 80.69 356 PRO A N 1
ATOM 2850 C CA . PRO A 1 356 ? 20.013 21.218 -10.508 1.00 80.69 356 PRO A CA 1
ATOM 2851 C C . PRO A 1 356 ? 18.888 22.089 -9.930 1.00 80.69 356 PRO A C 1
ATOM 2853 O O . PRO A 1 356 ? 19.092 23.260 -9.619 1.00 80.69 356 PRO A O 1
ATOM 2856 N N . GLN A 1 357 ? 17.684 21.526 -9.793 1.00 81.62 357 GLN A N 1
ATOM 2857 C CA . GLN A 1 357 ? 16.495 22.214 -9.283 1.00 81.62 357 GLN A CA 1
ATOM 2858 C C . GLN A 1 357 ? 16.289 22.002 -7.770 1.00 81.62 357 GLN A C 1
ATOM 2860 O O . GLN A 1 357 ? 15.229 22.353 -7.240 1.00 81.62 357 GLN A O 1
ATOM 2865 N N . GLN A 1 358 ? 17.274 21.431 -7.064 1.00 85.06 358 GLN A N 1
ATOM 2866 C CA . GLN A 1 358 ? 17.191 21.129 -5.636 1.00 85.06 358 GLN A CA 1
ATOM 2867 C C . GLN A 1 358 ? 16.684 22.324 -4.815 1.00 85.06 358 GLN A C 1
ATOM 2869 O O . GLN A 1 358 ? 17.062 23.479 -5.005 1.00 85.06 358 GLN A O 1
ATOM 2874 N N . GLY A 1 359 ? 15.774 22.034 -3.886 1.00 82.38 359 GLY A N 1
ATOM 2875 C CA . GLY A 1 359 ? 15.149 23.025 -3.022 1.00 82.38 359 GLY A CA 1
ATOM 2876 C C . GLY A 1 359 ? 13.981 23.773 -3.665 1.00 82.38 359 GLY A C 1
ATOM 2877 O O . GLY A 1 359 ? 13.162 24.315 -2.926 1.00 82.38 359 GLY A O 1
ATOM 2878 N N . ARG A 1 360 ? 13.805 23.787 -4.990 1.00 84.62 360 ARG A N 1
ATOM 2879 C CA . ARG A 1 360 ? 12.638 24.440 -5.614 1.00 84.62 360 ARG A CA 1
ATOM 2880 C C . ARG A 1 360 ? 11.357 23.646 -5.364 1.00 84.62 360 ARG A C 1
ATOM 2882 O O . ARG A 1 360 ? 11.397 22.449 -5.084 1.00 84.62 360 ARG A O 1
ATOM 2889 N N . LYS A 1 361 ? 10.199 24.314 -5.424 1.00 86.00 361 LYS A N 1
ATOM 2890 C CA . LYS A 1 361 ? 8.900 23.626 -5.361 1.00 86.00 361 LYS A CA 1
ATOM 2891 C C . LYS A 1 361 ? 8.699 22.798 -6.625 1.00 86.00 361 LYS A C 1
ATOM 2893 O O . LYS A 1 361 ? 9.057 23.240 -7.712 1.00 86.00 361 LYS A O 1
ATOM 2898 N N . VAL A 1 362 ? 8.096 21.623 -6.470 1.00 84.50 362 VAL A N 1
ATOM 2899 C CA . VAL A 1 362 ? 7.745 20.775 -7.614 1.00 84.50 362 VAL A CA 1
ATOM 2900 C C . VAL A 1 362 ? 6.773 21.519 -8.533 1.00 84.50 362 VAL A C 1
ATOM 2902 O O . VAL A 1 362 ? 5.838 22.166 -8.055 1.00 84.50 362 VAL A O 1
ATOM 2905 N N . PHE A 1 363 ? 6.993 21.412 -9.842 1.00 85.88 363 PHE A N 1
ATOM 2906 C CA . PHE A 1 363 ? 6.155 22.051 -10.847 1.00 85.88 363 PHE A CA 1
ATOM 2907 C C . PHE A 1 363 ? 4.753 21.426 -10.883 1.00 85.88 363 PHE A C 1
ATOM 2909 O O . PHE A 1 363 ? 4.586 20.204 -10.896 1.00 85.88 363 PHE A O 1
ATOM 2916 N N . THR A 1 364 ? 3.727 22.275 -10.911 1.00 89.38 364 THR A N 1
ATOM 2917 C CA . THR A 1 364 ? 2.322 21.859 -10.908 1.00 89.38 364 THR A CA 1
ATOM 2918 C C . THR A 1 364 ? 1.564 22.499 -12.058 1.00 89.38 364 THR A C 1
ATOM 2920 O O . THR A 1 364 ? 1.657 23.711 -12.236 1.00 89.38 364 THR A O 1
ATOM 2923 N N . LEU A 1 365 ? 0.749 21.722 -12.771 1.00 84.38 365 LEU A N 1
ATOM 2924 C CA . LEU A 1 365 ? -0.137 22.239 -13.814 1.00 84.38 365 LEU A CA 1
ATOM 2925 C C . LEU A 1 365 ? -1.506 22.580 -13.225 1.00 84.38 365 LEU A C 1
ATOM 2927 O O . LEU A 1 365 ? -2.145 21.731 -12.595 1.00 84.38 365 LEU A O 1
ATOM 2931 N N . GLN A 1 366 ? -1.954 23.813 -13.450 1.00 88.81 366 GLN A N 1
ATOM 2932 C CA . GLN A 1 366 ? -3.297 24.285 -13.119 1.00 88.81 366 GLN A CA 1
ATOM 2933 C C . GLN A 1 366 ? -4.136 24.297 -14.393 1.00 88.81 366 GLN A C 1
ATOM 2935 O O . GLN A 1 366 ? -3.993 25.189 -15.219 1.00 88.81 366 GLN A O 1
ATOM 2940 N N . THR A 1 367 ? -4.966 23.272 -14.585 1.00 86.44 367 THR A N 1
ATOM 2941 C CA . THR A 1 367 ? -5.803 23.143 -15.793 1.00 86.44 367 THR A CA 1
ATOM 2942 C C . THR A 1 367 ? -7.275 23.430 -15.520 1.00 86.44 367 THR A C 1
ATOM 2944 O O . THR A 1 367 ? -8.096 23.320 -16.422 1.00 86.44 367 THR A O 1
ATOM 2947 N N . LEU A 1 368 ? -7.627 23.731 -14.271 1.00 83.62 368 LEU A N 1
ATOM 2948 C CA . LEU A 1 368 ? -8.971 24.124 -13.872 1.00 83.62 368 LEU A CA 1
ATOM 2949 C C . LEU A 1 368 ? -8.915 25.515 -13.238 1.00 83.62 368 LEU A C 1
ATOM 2951 O O . LEU A 1 368 ? -7.906 25.846 -12.615 1.00 83.62 368 LEU A O 1
ATOM 2955 N N . PRO A 1 369 ? -9.982 26.320 -13.347 1.00 78.75 369 PRO A N 1
ATOM 2956 C CA . PRO A 1 369 ? -10.073 27.556 -12.586 1.00 78.75 369 PRO A CA 1
ATOM 2957 C C . PRO A 1 369 ? -10.078 27.244 -11.083 1.00 78.75 369 PRO A C 1
ATOM 2959 O O . PRO A 1 369 ? -10.677 26.261 -10.631 1.00 78.75 369 PRO A O 1
ATOM 2962 N N . GLY A 1 370 ? -9.390 28.079 -10.302 1.00 74.62 370 GLY A N 1
ATOM 2963 C CA . GLY A 1 370 ? -9.406 27.977 -8.848 1.00 74.62 370 GLY A CA 1
ATOM 2964 C C . GLY A 1 370 ? -10.815 28.210 -8.303 1.00 74.62 370 GLY A C 1
ATOM 2965 O O . GLY A 1 370 ? -11.520 29.106 -8.756 1.00 74.62 370 GLY A O 1
ATOM 2966 N N . ARG A 1 371 ? -11.238 27.404 -7.326 1.00 68.81 371 ARG A N 1
ATOM 2967 C CA . ARG A 1 371 ? -12.488 27.649 -6.594 1.00 68.81 371 ARG A CA 1
ATOM 2968 C C . ARG A 1 371 ? -12.201 28.616 -5.446 1.00 68.81 371 ARG A C 1
ATOM 2970 O O . ARG A 1 371 ? -11.339 28.322 -4.616 1.00 68.81 371 ARG A O 1
ATOM 2977 N N . GLU A 1 372 ? -12.915 29.740 -5.395 1.00 55.38 372 GLU A N 1
ATOM 2978 C CA . GLU A 1 372 ? -12.850 30.684 -4.273 1.00 55.38 372 GLU A CA 1
ATOM 2979 C C . GLU A 1 372 ? -13.256 30.011 -2.951 1.00 55.38 372 GLU A C 1
ATOM 2981 O O . GLU A 1 372 ? -13.991 29.020 -2.936 1.00 55.38 372 GLU A O 1
ATOM 2986 N N . ASN A 1 373 ? -12.735 30.533 -1.833 1.00 50.41 373 ASN A N 1
ATOM 2987 C CA . ASN A 1 373 ? -12.922 30.014 -0.474 1.00 50.41 373 ASN A CA 1
ATOM 2988 C C . ASN A 1 373 ? -14.384 30.137 0.002 1.00 50.41 373 ASN A C 1
ATOM 2990 O O . ASN A 1 373 ? -14.682 30.881 0.932 1.00 50.41 373 ASN A O 1
ATOM 2994 N N . GLN A 1 374 ? -15.308 29.366 -0.564 1.00 47.62 374 GLN A N 1
ATOM 2995 C CA . GLN A 1 374 ? -16.536 29.047 0.151 1.00 47.62 374 GLN A CA 1
ATOM 2996 C C . GLN A 1 374 ? -16.178 28.029 1.233 1.00 47.62 374 GLN A C 1
ATOM 2998 O O . GLN A 1 374 ? -15.734 26.911 0.953 1.00 47.62 374 GLN A O 1
ATOM 3003 N N . ALA A 1 375 ? -16.276 28.465 2.490 1.00 47.62 375 ALA A N 1
ATOM 3004 C CA . ALA A 1 375 ? -16.131 27.592 3.638 1.00 47.62 375 ALA A CA 1
ATOM 3005 C C . ALA A 1 375 ? -17.163 26.470 3.500 1.00 47.62 375 ALA A C 1
ATOM 3007 O O . ALA A 1 375 ? -18.366 26.712 3.504 1.00 47.62 375 ALA A O 1
ATOM 3008 N N . ASP A 1 376 ? -16.676 25.247 3.327 1.00 50.91 376 ASP A N 1
ATOM 3009 C CA . ASP A 1 376 ? -17.498 24.052 3.190 1.00 50.91 376 ASP A CA 1
ATOM 3010 C C . ASP A 1 376 ? -18.086 23.734 4.579 1.00 50.91 376 ASP A C 1
ATOM 3012 O O . ASP A 1 376 ? -17.553 22.917 5.338 1.00 50.91 376 ASP A O 1
ATOM 3016 N N . THR A 1 377 ? -19.136 24.471 4.959 1.00 46.72 377 THR A N 1
ATOM 3017 C CA . THR A 1 377 ? -19.798 24.459 6.279 1.00 46.72 377 THR A CA 1
ATOM 3018 C C . THR A 1 377 ? -20.383 23.092 6.638 1.00 46.72 377 THR A C 1
ATOM 3020 O O . THR A 1 377 ? -20.635 22.815 7.807 1.00 46.72 377 THR A O 1
ATOM 3023 N N . ASN A 1 378 ? -20.522 22.198 5.653 1.00 46.66 378 ASN A N 1
ATOM 3024 C CA . ASN A 1 378 ? -20.968 20.814 5.822 1.00 46.66 378 ASN A CA 1
ATOM 3025 C C . ASN A 1 378 ? -19.833 19.796 6.022 1.00 46.66 378 ASN A C 1
ATOM 3027 O O . ASN A 1 378 ? -20.092 18.605 6.234 1.00 46.66 378 ASN A O 1
ATOM 3031 N N . SER A 1 379 ? -18.567 20.215 5.966 1.00 60.22 379 SER A N 1
ATOM 3032 C CA . SER A 1 379 ? -17.454 19.293 6.166 1.00 60.22 379 SER A CA 1
ATOM 3033 C C . SER A 1 379 ? -17.266 19.009 7.664 1.00 60.22 379 SER A C 1
ATOM 3035 O O . SER A 1 379 ? -16.977 19.892 8.467 1.00 60.22 379 SER A O 1
ATOM 3037 N N . ARG A 1 380 ? -17.429 17.743 8.080 1.00 75.25 380 ARG A N 1
ATOM 3038 C CA . ARG A 1 380 ? -17.079 17.269 9.438 1.00 75.25 380 ARG A CA 1
ATOM 3039 C C . ARG A 1 380 ? -15.558 17.204 9.604 1.00 75.25 380 ARG A C 1
ATOM 3041 O O . ARG A 1 380 ? -14.985 16.120 9.762 1.00 75.25 380 ARG A O 1
ATOM 3048 N N . VAL A 1 381 ? -14.930 18.369 9.497 1.00 84.06 381 VAL A N 1
ATOM 3049 C CA . VAL A 1 381 ? -13.492 18.616 9.534 1.00 84.06 381 VAL A CA 1
ATOM 3050 C C . VAL A 1 381 ? -13.219 19.711 10.544 1.00 84.06 381 VAL A C 1
ATOM 3052 O O . VAL A 1 381 ? -13.837 20.768 10.491 1.00 84.06 381 VAL A O 1
ATOM 3055 N N . ALA A 1 382 ? -12.263 19.462 11.427 1.00 81.69 382 ALA A N 1
ATOM 3056 C CA . ALA A 1 382 ? -11.708 20.462 12.326 1.00 81.69 382 ALA A CA 1
ATOM 3057 C C . ALA A 1 382 ? -10.222 20.650 12.024 1.00 81.69 382 ALA A C 1
ATOM 3059 O O . ALA A 1 382 ? -9.507 19.665 11.808 1.00 81.69 382 ALA A O 1
ATOM 3060 N N . ASN A 1 383 ? -9.754 21.898 12.028 1.00 88.19 383 ASN A N 1
ATOM 3061 C CA . ASN A 1 383 ? -8.350 22.239 11.816 1.00 88.19 383 ASN A CA 1
ATOM 3062 C C . ASN A 1 383 ? -7.832 23.057 12.999 1.00 88.19 383 ASN A C 1
ATOM 3064 O O . ASN A 1 383 ? -8.479 24.012 13.414 1.00 88.19 383 ASN A O 1
ATOM 3068 N N . TYR A 1 384 ? -6.663 22.701 13.528 1.00 82.31 384 TYR A N 1
ATOM 3069 C CA . TYR A 1 384 ? -6.033 23.438 14.625 1.00 82.31 384 TYR A CA 1
ATOM 3070 C C . TYR A 1 384 ? -4.517 23.252 14.600 1.00 82.31 384 TYR A C 1
ATOM 3072 O O . TYR A 1 384 ? -4.046 22.117 14.557 1.00 82.31 384 TYR A O 1
ATOM 3080 N N . ALA A 1 385 ? -3.751 24.349 14.628 1.00 80.62 385 ALA A N 1
ATOM 3081 C CA . ALA A 1 385 ? -2.282 24.342 14.661 1.00 80.62 385 ALA A CA 1
ATOM 3082 C C . ALA A 1 385 ? -1.633 23.395 13.623 1.00 80.62 385 ALA A C 1
ATOM 3084 O O . ALA A 1 385 ? -0.721 22.641 13.944 1.00 80.62 385 ALA A O 1
ATOM 3085 N N . GLY A 1 386 ? -2.158 23.366 12.389 1.00 83.62 386 GLY A N 1
ATOM 3086 C CA . GLY A 1 386 ? -1.684 22.494 11.301 1.00 83.62 386 GLY A CA 1
ATOM 3087 C C . GLY A 1 386 ? -2.135 21.025 11.374 1.00 83.62 386 GLY A C 1
ATOM 3088 O O . GLY A 1 386 ? -1.851 20.254 10.454 1.00 83.62 386 GLY A O 1
ATOM 3089 N N . PHE A 1 387 ? -2.857 20.624 12.423 1.00 91.19 387 PHE A N 1
ATOM 3090 C CA . PHE A 1 387 ? -3.577 19.353 12.471 1.00 91.19 387 PHE A CA 1
ATOM 3091 C C . PHE A 1 387 ? -4.918 19.472 11.750 1.00 91.19 387 PHE A C 1
ATOM 3093 O O . PHE A 1 387 ? -5.566 20.516 11.799 1.00 91.19 387 PHE A O 1
ATOM 3100 N N . SER A 1 388 ? -5.360 18.372 11.142 1.00 93.44 388 SER A N 1
ATOM 3101 C CA . SER A 1 388 ? -6.694 18.251 10.551 1.00 93.44 388 SER A CA 1
ATOM 3102 C C . SER A 1 388 ? -7.319 16.920 10.950 1.00 93.44 388 SER A C 1
ATOM 3104 O O . SER A 1 388 ? -6.695 15.873 10.753 1.00 93.44 388 SER A O 1
ATOM 3106 N N . LEU A 1 389 ? -8.526 16.954 11.519 1.00 95.88 389 LEU A N 1
ATOM 3107 C CA . LEU A 1 389 ? -9.293 15.778 11.928 1.00 95.88 389 LEU A CA 1
ATOM 3108 C C . LEU A 1 389 ? -10.618 15.724 11.162 1.00 95.88 389 LEU A C 1
ATOM 3110 O O . LEU A 1 389 ? -11.461 16.603 11.316 1.00 95.88 389 LEU A O 1
ATOM 3114 N N . HIS A 1 390 ? -10.816 14.668 10.375 1.00 94.19 390 HIS A N 1
ATOM 3115 C CA . HIS A 1 390 ? -12.026 14.439 9.584 1.00 94.19 390 HIS A CA 1
ATOM 3116 C C . HIS A 1 390 ? -12.763 13.181 10.061 1.00 94.19 390 HIS A C 1
ATOM 3118 O O . HIS A 1 390 ? -12.144 12.124 10.182 1.00 94.19 390 HIS A O 1
ATOM 3124 N N . ALA A 1 391 ? -14.086 13.259 10.243 1.00 94.81 391 ALA A N 1
ATOM 3125 C CA . ALA A 1 391 ? -14.928 12.130 10.678 1.00 94.81 391 ALA A CA 1
ATOM 3126 C C . ALA A 1 391 ? -16.245 11.975 9.877 1.00 94.81 391 ALA A C 1
ATOM 3128 O O . ALA A 1 391 ? -17.227 11.389 10.346 1.00 94.81 391 ALA A O 1
ATOM 3129 N N . GLY A 1 392 ? -16.285 12.528 8.659 1.00 89.88 392 GLY A N 1
ATOM 3130 C CA . GLY A 1 392 ? -17.484 12.590 7.812 1.00 89.88 392 GLY A CA 1
ATOM 3131 C C . GLY A 1 392 ? -17.944 11.269 7.186 1.00 89.88 392 GLY A C 1
ATOM 3132 O O . GLY A 1 392 ? -19.132 11.109 6.928 1.00 89.88 392 GLY A O 1
ATOM 3133 N N . VAL A 1 393 ? -17.047 10.302 6.974 1.00 93.56 393 VAL A N 1
ATOM 3134 C CA . VAL A 1 393 ? -17.358 9.059 6.243 1.00 93.56 393 VAL A CA 1
ATOM 3135 C C . VAL A 1 393 ? -17.671 7.918 7.214 1.00 93.56 393 VAL A C 1
ATOM 3137 O O . VAL A 1 393 ? -16.918 7.665 8.152 1.00 93.56 393 VAL A O 1
ATOM 3140 N N . MET A 1 394 ? -18.772 7.204 6.976 1.00 95.12 394 MET A N 1
ATOM 3141 C CA . MET A 1 394 ? -19.230 6.068 7.786 1.00 95.12 394 MET A CA 1
ATOM 3142 C C . MET A 1 394 ? -19.924 5.023 6.908 1.00 95.12 394 MET A C 1
ATOM 3144 O O . MET A 1 394 ? -20.600 5.388 5.943 1.00 95.12 394 MET A O 1
ATOM 3148 N N . ALA A 1 395 ? -19.785 3.746 7.257 1.00 97.06 395 ALA A N 1
ATOM 3149 C CA . ALA A 1 395 ? -20.579 2.641 6.731 1.00 97.06 395 ALA A CA 1
ATOM 3150 C C . ALA A 1 395 ? -21.516 2.106 7.825 1.00 97.06 395 ALA A C 1
ATOM 3152 O O . ALA A 1 395 ? -21.071 1.880 8.948 1.00 97.06 395 ALA A O 1
ATOM 3153 N N . GLU A 1 396 ? -22.799 1.936 7.503 1.00 96.81 396 GLU A N 1
ATOM 3154 C CA . GLU A 1 396 ? -23.772 1.284 8.392 1.00 96.81 396 GLU A CA 1
ATOM 3155 C C . GLU A 1 396 ? -23.531 -0.231 8.472 1.00 96.81 396 GLU A C 1
ATOM 3157 O O . GLU A 1 396 ? -22.901 -0.808 7.586 1.00 96.81 396 GLU A O 1
ATOM 3162 N N . ALA A 1 397 ? -24.099 -0.883 9.492 1.00 95.31 397 ALA A N 1
ATOM 3163 C CA . ALA A 1 397 ? -23.987 -2.329 9.726 1.00 95.31 397 ALA A CA 1
ATOM 3164 C C . ALA A 1 397 ? -24.304 -3.190 8.485 1.00 95.31 397 ALA A C 1
ATOM 3166 O O . ALA A 1 397 ? -23.567 -4.120 8.160 1.00 95.31 397 ALA A O 1
ATOM 3167 N N . HIS A 1 398 ? -25.372 -2.845 7.756 1.00 95.12 398 HIS A N 1
ATOM 3168 C CA . HIS A 1 398 ? -25.808 -3.561 6.552 1.00 95.12 398 HIS A CA 1
ATOM 3169 C C . HIS A 1 398 ? -25.019 -3.170 5.285 1.00 95.12 398 HIS A C 1
ATOM 3171 O O . HIS A 1 398 ? -25.092 -3.859 4.273 1.00 95.12 398 HIS A O 1
ATOM 3177 N N . GLN A 1 399 ? -24.244 -2.078 5.307 1.00 96.38 399 GLN A N 1
ATOM 3178 C CA . GLN A 1 399 ? -23.542 -1.538 4.133 1.00 96.38 399 GLN A CA 1
ATOM 3179 C C . GLN A 1 399 ? -22.150 -2.160 3.964 1.00 96.38 399 GLN A C 1
ATOM 3181 O O . GLN A 1 399 ? -21.130 -1.461 3.936 1.00 96.38 399 GLN A O 1
ATOM 3186 N N . ARG A 1 400 ? -22.102 -3.487 3.837 1.00 94.19 400 ARG A N 1
ATOM 3187 C CA . ARG A 1 400 ? -20.850 -4.257 3.756 1.00 94.19 400 ARG A CA 1
ATOM 3188 C C . ARG A 1 400 ? -20.003 -3.870 2.541 1.00 94.19 400 ARG A C 1
ATOM 3190 O O . ARG A 1 400 ? -18.815 -3.604 2.704 1.00 94.19 400 ARG A O 1
ATOM 3197 N N . ASP A 1 401 ? -20.623 -3.652 1.384 1.00 95.19 401 ASP A N 1
ATOM 3198 C CA . ASP A 1 401 ? -19.927 -3.192 0.171 1.00 95.19 401 ASP A CA 1
ATOM 3199 C C . ASP A 1 401 ? -19.291 -1.806 0.345 1.00 95.19 401 ASP A C 1
ATOM 3201 O O . ASP A 1 401 ? -18.197 -1.523 -0.150 1.00 95.19 401 ASP A O 1
ATOM 3205 N N . LYS A 1 402 ? -19.961 -0.909 1.080 1.00 96.56 402 LYS A N 1
ATOM 3206 C CA . LYS A 1 402 ? -19.425 0.423 1.389 1.00 96.56 402 LYS A CA 1
ATOM 3207 C C . LYS A 1 402 ? -18.226 0.317 2.327 1.00 96.56 402 LYS A C 1
ATOM 3209 O O . LYS A 1 402 ? -17.237 1.023 2.118 1.00 96.56 402 LYS A O 1
ATOM 3214 N N . LEU A 1 403 ? -18.296 -0.561 3.330 1.00 96.81 403 LEU A N 1
ATOM 3215 C CA . LEU A 1 403 ? -17.173 -0.848 4.219 1.00 96.81 403 LEU A CA 1
ATOM 3216 C C . LEU A 1 403 ? -15.994 -1.448 3.443 1.00 96.81 403 LEU A C 1
ATOM 3218 O O . LEU A 1 403 ? -14.857 -1.035 3.665 1.00 96.81 403 LEU A O 1
ATOM 3222 N N . GLU A 1 404 ? -16.243 -2.348 2.492 1.00 95.88 404 GLU A N 1
ATOM 3223 C CA . GLU A 1 404 ? -15.194 -2.914 1.646 1.00 95.88 404 GLU A CA 1
ATOM 3224 C C . GLU A 1 404 ? -14.530 -1.844 0.774 1.00 95.88 404 GLU A C 1
ATOM 3226 O O . GLU A 1 404 ? -13.303 -1.717 0.777 1.00 95.88 404 GLU A O 1
ATOM 3231 N N . ARG A 1 405 ? -15.318 -0.999 0.092 1.00 96.19 405 ARG A N 1
ATOM 3232 C CA . ARG A 1 405 ? -14.796 0.145 -0.680 1.00 96.19 405 ARG A CA 1
ATOM 3233 C C . ARG A 1 405 ? -13.949 1.071 0.191 1.00 96.19 405 ARG A C 1
ATOM 3235 O O . ARG A 1 405 ? -12.901 1.542 -0.253 1.00 96.19 405 ARG A O 1
ATOM 3242 N N . LEU A 1 406 ? -14.365 1.303 1.435 1.00 95.69 406 LEU A N 1
ATOM 3243 C CA . LEU A 1 406 ? -13.620 2.097 2.406 1.00 95.69 406 LEU A CA 1
ATOM 3244 C C . LEU A 1 406 ? -12.306 1.414 2.825 1.00 95.69 406 LEU A C 1
ATOM 3246 O O . LEU A 1 406 ? -11.267 2.075 2.866 1.00 95.69 406 LEU A O 1
ATOM 3250 N N . CYS A 1 407 ? -12.322 0.101 3.072 1.00 96.56 407 CYS A N 1
ATOM 3251 C CA . CYS A 1 407 ? -11.128 -0.686 3.382 1.00 96.56 407 CYS A CA 1
ATOM 3252 C C . CYS A 1 407 ? -10.140 -0.707 2.205 1.00 96.56 407 CYS A C 1
ATOM 3254 O O . CYS A 1 407 ? -8.938 -0.518 2.413 1.00 96.56 407 CYS A O 1
ATOM 3256 N N . ARG A 1 408 ? -10.625 -0.846 0.964 1.00 94.44 408 ARG A N 1
ATOM 3257 C CA . ARG A 1 408 ? -9.810 -0.714 -0.257 1.00 94.44 408 ARG A CA 1
ATOM 3258 C C . ARG A 1 408 ? -9.229 0.697 -0.377 1.00 94.44 408 ARG A C 1
ATOM 3260 O O . ARG A 1 408 ? -8.035 0.861 -0.594 1.00 94.44 408 ARG A O 1
ATOM 3267 N N . TYR A 1 409 ? -10.041 1.731 -0.149 1.00 92.19 409 TYR A N 1
ATOM 3268 C CA . TYR A 1 409 ? -9.601 3.126 -0.212 1.00 92.19 409 TYR A CA 1
ATOM 3269 C C . TYR A 1 409 ? -8.434 3.431 0.738 1.00 92.19 409 TYR A C 1
ATOM 3271 O O . TYR A 1 409 ? -7.460 4.064 0.329 1.00 92.19 409 TYR A O 1
ATOM 3279 N N . ILE A 1 410 ? -8.508 2.986 1.995 1.00 93.19 410 ILE A N 1
ATOM 3280 C CA . ILE A 1 410 ? -7.457 3.265 2.987 1.00 93.19 410 ILE A CA 1
ATOM 3281 C C . ILE A 1 410 ? -6.213 2.386 2.815 1.00 93.19 410 ILE A C 1
ATOM 3283 O O . ILE A 1 410 ? -5.135 2.801 3.239 1.00 93.19 410 ILE A O 1
ATOM 3287 N N . SER A 1 411 ? -6.348 1.206 2.196 1.00 91.12 411 SER A N 1
ATOM 3288 C CA . SER A 1 411 ? -5.249 0.260 1.927 1.00 91.12 411 SER A CA 1
ATOM 3289 C C . SER A 1 411 ? -4.622 0.408 0.538 1.00 91.12 411 SER A C 1
ATOM 3291 O O . SER A 1 411 ? -3.761 -0.389 0.164 1.00 91.12 411 SER A O 1
ATOM 3293 N N . ARG A 1 412 ? -5.031 1.434 -0.216 1.00 89.31 412 ARG A N 1
ATOM 3294 C CA . ARG A 1 412 ? -4.556 1.702 -1.575 1.00 89.31 412 ARG A CA 1
ATOM 3295 C C . ARG A 1 412 ? -3.026 1.866 -1.653 1.00 89.31 412 ARG A C 1
ATOM 3297 O O . ARG A 1 412 ? -2.425 2.412 -0.721 1.00 89.31 412 ARG A O 1
ATOM 3304 N N . PRO A 1 413 ? -2.402 1.478 -2.779 1.00 87.69 413 PRO A N 1
ATOM 3305 C CA . PRO A 1 413 ? -1.009 1.813 -3.055 1.00 87.69 413 PRO A CA 1
ATOM 3306 C C . PRO A 1 413 ? -0.800 3.321 -3.255 1.00 87.69 413 PRO A C 1
ATOM 3308 O O . PRO A 1 413 ? -1.747 4.072 -3.503 1.00 87.69 413 PRO A O 1
ATOM 3311 N N . ALA A 1 414 ? 0.462 3.750 -3.164 1.00 87.88 414 ALA A N 1
ATOM 3312 C CA . ALA A 1 414 ? 0.861 5.139 -3.394 1.00 87.88 414 ALA A CA 1
ATOM 3313 C C . ALA A 1 414 ? 0.689 5.571 -4.857 1.00 87.88 414 ALA A C 1
ATOM 3315 O O . ALA A 1 414 ? 0.234 6.685 -5.131 1.00 87.88 414 ALA A O 1
ATOM 3316 N N . ILE A 1 415 ? 1.028 4.670 -5.782 1.00 88.81 415 ILE A N 1
ATOM 3317 C CA . ILE A 1 415 ? 1.056 4.918 -7.223 1.00 88.81 415 ILE A CA 1
ATOM 3318 C C . ILE A 1 415 ? -0.137 4.235 -7.891 1.00 88.81 415 ILE A C 1
ATOM 3320 O O . ILE A 1 415 ? -0.547 3.139 -7.505 1.00 88.81 415 ILE A O 1
ATOM 3324 N N . SER A 1 416 ? -0.673 4.889 -8.918 1.00 86.06 416 SER A N 1
ATOM 3325 C CA . SER A 1 416 ? -1.598 4.298 -9.878 1.00 86.06 416 SER A CA 1
ATOM 3326 C C . SER A 1 416 ? -1.076 4.551 -11.286 1.00 86.06 416 SER A C 1
ATOM 3328 O O . SER A 1 416 ? -0.864 5.706 -11.644 1.00 86.06 416 SER A O 1
ATOM 3330 N N . GLU A 1 417 ? -0.912 3.488 -12.074 1.00 85.31 417 GLU A N 1
ATOM 3331 C CA . GLU A 1 417 ? -0.479 3.571 -13.480 1.00 85.31 417 GLU A CA 1
ATOM 3332 C C . GLU A 1 417 ? -1.418 4.452 -14.307 1.00 85.31 417 GLU A C 1
ATOM 3334 O O . GLU A 1 417 ? -0.960 5.274 -15.082 1.00 85.31 417 GLU A O 1
ATOM 3339 N N . LYS A 1 418 ? -2.728 4.408 -14.032 1.00 87.75 418 LYS A N 1
ATOM 3340 C CA . LYS A 1 418 ? -3.729 5.263 -14.694 1.00 87.75 418 LYS A CA 1
ATOM 3341 C C . LYS A 1 418 ? -3.498 6.767 -14.516 1.00 87.75 418 LYS A C 1
ATOM 3343 O O . LYS A 1 418 ? -4.054 7.549 -15.270 1.00 87.75 418 LYS A O 1
ATOM 3348 N N . ARG A 1 419 ? -2.754 7.168 -13.482 1.00 90.50 419 ARG A N 1
ATOM 3349 C CA . ARG A 1 419 ? -2.452 8.573 -13.167 1.00 90.50 419 ARG A CA 1
ATOM 3350 C C . ARG A 1 419 ? -1.044 8.971 -13.602 1.00 90.50 419 ARG A C 1
ATOM 3352 O O . ARG A 1 419 ? -0.664 10.117 -13.386 1.00 90.50 419 ARG A O 1
ATOM 3359 N N . LEU A 1 420 ? -0.257 8.037 -14.131 1.00 91.06 420 LEU A N 1
ATOM 3360 C CA . LEU A 1 420 ? 1.148 8.214 -14.470 1.00 91.06 420 LEU A CA 1
ATOM 3361 C C . LEU A 1 420 ? 1.303 8.229 -15.992 1.00 91.06 420 LEU A C 1
ATOM 3363 O O . LEU A 1 420 ? 0.829 7.324 -16.666 1.00 91.06 420 LEU A O 1
ATOM 3367 N N . ALA A 1 421 ? 1.974 9.244 -16.527 1.00 90.56 421 ALA A N 1
ATOM 3368 C CA . ALA A 1 421 ? 2.279 9.345 -17.950 1.00 90.56 421 ALA A CA 1
ATOM 3369 C C . ALA A 1 421 ? 3.659 9.978 -18.162 1.00 90.56 421 ALA A C 1
ATOM 3371 O O . ALA A 1 421 ? 4.099 10.791 -17.346 1.00 90.56 421 ALA A O 1
ATOM 3372 N N . LEU A 1 422 ? 4.317 9.645 -19.270 1.00 92.19 422 LEU A N 1
ATOM 3373 C CA . LEU A 1 422 ? 5.514 10.345 -19.737 1.00 92.19 422 LEU A CA 1
ATOM 3374 C C . LEU A 1 422 ? 5.113 11.491 -20.672 1.00 92.19 422 LEU A C 1
ATOM 3376 O O . LEU A 1 422 ? 4.170 11.371 -21.453 1.00 92.19 422 LEU A O 1
ATOM 3380 N N . THR A 1 423 ? 5.798 12.625 -20.566 1.00 88.94 423 THR A N 1
ATOM 3381 C CA . THR A 1 423 ? 5.673 13.734 -21.518 1.00 88.94 423 THR A CA 1
ATOM 3382 C C . THR A 1 423 ? 6.630 13.525 -22.692 1.00 88.94 423 THR A C 1
ATOM 3384 O O . THR A 1 423 ? 7.600 12.778 -22.577 1.00 88.94 423 THR A O 1
ATOM 3387 N N . ALA A 1 424 ? 6.405 14.234 -23.804 1.00 86.75 424 ALA A N 1
ATOM 3388 C CA . ALA A 1 424 ? 7.288 14.187 -24.977 1.00 86.75 424 ALA A CA 1
ATOM 3389 C C . ALA A 1 424 ? 8.754 14.545 -24.654 1.00 86.75 424 ALA A C 1
ATOM 3391 O O . ALA A 1 424 ? 9.668 14.056 -25.304 1.00 86.75 424 ALA A O 1
ATOM 3392 N N . ASN A 1 425 ? 8.982 15.340 -23.604 1.00 86.56 425 ASN A N 1
ATOM 3393 C CA . ASN A 1 425 ? 10.316 15.762 -23.170 1.00 86.56 425 ASN A CA 1
ATOM 3394 C C . ASN A 1 425 ? 10.944 14.795 -22.143 1.00 86.56 425 ASN A C 1
ATOM 3396 O O . ASN A 1 425 ? 11.900 15.160 -21.465 1.00 86.56 425 ASN A O 1
ATOM 3400 N N . GLY A 1 426 ? 10.372 13.601 -21.948 1.00 87.50 426 GLY A N 1
ATOM 3401 C CA . GLY A 1 426 ? 10.870 12.604 -20.994 1.00 87.50 426 GLY A CA 1
ATOM 3402 C C . GLY A 1 426 ? 10.590 12.923 -19.519 1.00 87.50 426 GLY A C 1
ATOM 3403 O O . GLY A 1 426 ? 11.149 12.276 -18.635 1.00 87.50 426 GLY A O 1
ATOM 3404 N N . GLN A 1 427 ? 9.729 13.903 -19.222 1.00 89.19 427 GLN A N 1
ATOM 3405 C CA . GLN A 1 427 ? 9.308 14.196 -17.848 1.00 89.19 427 GLN A CA 1
ATOM 3406 C C . GLN A 1 427 ? 8.143 13.297 -17.435 1.00 89.19 427 GLN A C 1
ATOM 3408 O O . GLN A 1 427 ? 7.372 12.811 -18.259 1.00 89.19 427 GLN A O 1
ATOM 3413 N N . ILE A 1 428 ? 7.970 13.114 -16.133 1.00 91.81 428 ILE A N 1
ATOM 3414 C CA . ILE A 1 428 ? 6.907 12.289 -15.569 1.00 91.81 428 ILE A CA 1
ATOM 3415 C C . ILE A 1 428 ? 5.754 13.191 -15.142 1.00 91.81 428 ILE A C 1
ATOM 3417 O O . ILE A 1 428 ? 5.876 13.983 -14.207 1.00 91.81 428 ILE A O 1
ATOM 3421 N N . ARG A 1 429 ? 4.606 13.048 -15.803 1.00 94.00 429 ARG A N 1
ATOM 3422 C CA . ARG A 1 429 ? 3.346 13.692 -15.432 1.00 94.00 429 ARG A CA 1
ATOM 3423 C C . ARG A 1 429 ? 2.545 12.769 -14.524 1.00 94.00 429 ARG A C 1
ATOM 3425 O O . ARG A 1 429 ? 2.179 11.664 -14.918 1.00 94.00 429 ARG A O 1
ATOM 3432 N N . TYR A 1 430 ? 2.208 13.254 -13.333 1.00 94.25 430 TYR A N 1
ATOM 3433 C CA . TYR A 1 430 ? 1.326 12.559 -12.403 1.00 94.25 430 TYR A CA 1
ATOM 3434 C C . TYR A 1 430 ? 0.049 13.357 -12.142 1.00 94.25 430 TYR A C 1
ATOM 3436 O O . TYR A 1 430 ? 0.082 14.449 -11.570 1.00 94.25 430 TYR A O 1
ATOM 3444 N N . GLU A 1 431 ? -1.090 12.810 -12.550 1.00 94.38 431 GLU A N 1
ATOM 3445 C CA . GLU A 1 431 ? -2.411 13.392 -12.316 1.00 94.38 431 GLU A CA 1
ATOM 3446 C C . GLU A 1 431 ? -2.796 13.267 -10.839 1.00 94.38 431 GLU A C 1
ATOM 3448 O O . GLU A 1 431 ? -2.559 12.237 -10.211 1.00 94.38 431 GLU A O 1
ATOM 3453 N N . LEU A 1 432 ? -3.407 14.288 -10.245 1.00 91.12 432 LEU A N 1
ATOM 3454 C CA . LEU A 1 432 ? -3.940 14.268 -8.885 1.00 91.12 432 LEU A CA 1
ATOM 3455 C C . LEU A 1 432 ? -5.277 13.524 -8.834 1.00 91.12 432 LEU A C 1
ATOM 3457 O O . LEU A 1 432 ? -6.151 13.742 -9.658 1.00 91.12 432 LEU A O 1
ATOM 3461 N N . LYS A 1 433 ? -5.495 12.705 -7.795 1.00 87.44 433 LYS A N 1
ATOM 3462 C CA . LYS A 1 433 ? -6.771 11.982 -7.621 1.00 87.44 433 LYS A CA 1
ATOM 3463 C C . LYS A 1 433 ? -7.970 12.937 -7.548 1.00 87.44 433 LYS A C 1
ATOM 3465 O O . LYS A 1 433 ? -9.076 12.603 -7.958 1.00 87.44 433 LYS A O 1
ATOM 3470 N N . THR A 1 434 ? -7.759 14.078 -6.911 1.00 86.38 434 THR A N 1
ATOM 3471 C CA . THR A 1 434 ? -8.742 15.146 -6.792 1.00 86.38 434 THR A CA 1
ATOM 3472 C C . THR A 1 434 ? -7.987 16.442 -7.037 1.00 86.38 434 THR A C 1
ATOM 3474 O O . THR A 1 434 ? -6.962 16.641 -6.369 1.00 86.38 434 THR A O 1
ATOM 3477 N N . PRO A 1 435 ? -8.449 17.289 -7.972 1.00 87.62 435 PRO A N 1
ATOM 3478 C CA . PRO A 1 435 ? -7.852 18.593 -8.196 1.00 87.62 435 PRO A CA 1
ATOM 3479 C C . PRO A 1 435 ? -7.766 19.389 -6.896 1.00 87.62 435 PRO A C 1
ATOM 3481 O O . PRO A 1 435 ? -8.658 19.326 -6.044 1.00 87.62 435 PRO A O 1
ATOM 3484 N N . TYR A 1 436 ? -6.680 20.129 -6.725 1.00 86.44 436 TYR A N 1
ATOM 3485 C CA . TYR A 1 436 ? -6.564 21.055 -5.610 1.00 86.44 436 TYR A CA 1
ATOM 3486 C C . TYR A 1 436 ? -7.448 22.280 -5.838 1.00 86.44 436 TYR A C 1
ATOM 3488 O O . TYR A 1 436 ? -7.836 22.600 -6.960 1.00 86.44 436 TYR A O 1
ATOM 3496 N N . ARG A 1 437 ? -7.768 22.985 -4.747 1.00 81.50 437 ARG A N 1
ATOM 3497 C CA . ARG A 1 437 ? -8.659 24.157 -4.781 1.00 81.50 437 ARG A CA 1
ATOM 3498 C C . ARG A 1 437 ? -8.153 25.269 -5.697 1.00 81.50 437 ARG A C 1
ATOM 3500 O O . ARG A 1 437 ? -8.958 25.952 -6.309 1.00 81.50 437 ARG A O 1
ATOM 3507 N N . ASN A 1 438 ? -6.836 25.403 -5.827 1.00 82.75 438 ASN A N 1
ATOM 3508 C CA . ASN A 1 438 ? -6.176 26.348 -6.729 1.00 82.75 438 ASN A CA 1
ATOM 3509 C C . ASN A 1 438 ? -6.190 25.904 -8.206 1.00 82.75 438 ASN A C 1
ATOM 3511 O O . ASN A 1 438 ? -5.434 26.449 -9.000 1.00 82.75 438 ASN A O 1
ATOM 3515 N N . GLY A 1 439 ? -6.958 24.872 -8.564 1.00 85.44 439 GLY A N 1
ATOM 3516 C CA . GLY A 1 439 ? -7.044 24.392 -9.938 1.00 85.44 439 GLY A CA 1
ATOM 3517 C C . GLY A 1 439 ? -5.915 23.453 -10.363 1.00 85.44 439 GLY A C 1
ATOM 3518 O O . GLY A 1 439 ? -5.917 22.977 -11.500 1.00 85.44 439 GLY A O 1
ATOM 3519 N N . THR A 1 440 ? -4.956 23.147 -9.476 1.00 88.50 440 THR A N 1
ATOM 3520 C CA . THR A 1 440 ? -3.890 22.186 -9.781 1.00 88.50 440 THR A CA 1
ATOM 3521 C C . THR A 1 440 ? -4.480 20.799 -10.012 1.00 88.50 440 THR A C 1
ATOM 3523 O O . THR A 1 440 ? -5.159 20.251 -9.143 1.00 88.50 440 THR A O 1
ATOM 3526 N N . THR A 1 441 ? -4.164 20.205 -11.158 1.00 91.69 441 THR A N 1
ATOM 3527 C CA . THR A 1 441 ? -4.618 18.869 -11.566 1.00 91.69 441 THR A CA 1
ATOM 3528 C C . THR A 1 441 ? -3.469 17.894 -11.744 1.00 91.69 441 THR A C 1
ATOM 3530 O O . THR A 1 441 ? -3.667 16.707 -11.521 1.00 91.69 441 THR A O 1
ATOM 3533 N N . HIS A 1 442 ? -2.268 18.365 -12.086 1.00 93.12 442 HIS A N 1
ATOM 3534 C CA . HIS A 1 442 ? -1.111 17.498 -12.308 1.00 93.12 442 HIS A CA 1
ATOM 3535 C C . HIS A 1 442 ? 0.145 18.034 -11.629 1.00 93.12 442 HIS A C 1
ATOM 3537 O O . HIS A 1 442 ? 0.281 19.230 -11.361 1.00 93.12 442 HIS A O 1
ATOM 3543 N N . VAL A 1 443 ? 1.085 17.126 -11.404 1.00 92.38 443 VAL A N 1
ATOM 3544 C CA . VAL A 1 443 ? 2.436 17.403 -10.927 1.00 92.38 443 VAL A CA 1
ATOM 3545 C C . VAL A 1 443 ? 3.416 16.844 -11.949 1.00 92.38 443 VAL A C 1
ATOM 3547 O O . VAL A 1 443 ? 3.216 15.725 -12.422 1.00 92.38 443 VAL A O 1
ATOM 3550 N N . ILE A 1 444 ? 4.436 17.618 -12.311 1.00 91.94 444 ILE A N 1
ATOM 3551 C CA . ILE A 1 444 ? 5.473 17.193 -13.255 1.00 91.94 444 ILE A CA 1
ATOM 3552 C C . ILE A 1 444 ? 6.777 16.980 -12.495 1.00 91.94 444 ILE A C 1
ATOM 3554 O O . ILE A 1 444 ? 7.160 17.809 -11.667 1.00 91.94 444 ILE A O 1
ATOM 3558 N N . PHE A 1 445 ? 7.449 15.873 -12.787 1.00 90.38 445 PHE A N 1
ATOM 3559 C CA . PHE A 1 445 ? 8.723 15.497 -12.196 1.00 90.38 445 PHE A CA 1
ATOM 3560 C C . PHE A 1 445 ? 9.762 15.239 -13.283 1.00 90.38 445 PHE A C 1
ATOM 3562 O O . PHE A 1 445 ? 9.447 14.660 -14.322 1.00 90.38 445 PHE A O 1
ATOM 3569 N N . GLU A 1 446 ? 11.016 15.584 -13.012 1.00 89.56 446 GLU A N 1
ATOM 3570 C CA . GLU A 1 446 ? 12.128 14.931 -13.700 1.00 89.56 446 GLU A CA 1
ATOM 3571 C C . GLU A 1 446 ? 12.228 13.458 -13.246 1.00 89.56 446 GLU A C 1
ATOM 3573 O O . GLU A 1 446 ? 11.807 13.132 -12.128 1.00 89.56 446 GLU A O 1
ATOM 3578 N N . PRO A 1 447 ? 12.771 12.541 -14.069 1.00 88.69 447 PRO A N 1
ATOM 3579 C CA . PRO A 1 447 ? 12.838 11.119 -13.725 1.00 88.69 447 PRO A CA 1
ATOM 3580 C C . PRO A 1 447 ? 13.516 10.825 -12.380 1.00 88.69 447 PRO A C 1
ATOM 3582 O O . PRO A 1 447 ? 12.982 10.069 -11.566 1.00 88.69 447 PRO A O 1
ATOM 3585 N N . LEU A 1 448 ? 14.657 11.467 -12.107 1.00 85.88 448 LEU A N 1
ATOM 3586 C CA . LEU A 1 448 ? 15.375 11.295 -10.841 1.00 85.88 448 LEU A CA 1
ATOM 3587 C C . LEU A 1 448 ? 14.590 11.867 -9.656 1.00 85.88 448 LEU A C 1
ATOM 3589 O O . LEU A 1 448 ? 14.511 11.225 -8.609 1.00 85.88 448 LEU A O 1
ATOM 3593 N N . ASP A 1 449 ? 13.929 13.011 -9.836 1.00 86.62 449 ASP A N 1
ATOM 3594 C CA . ASP A 1 449 ? 1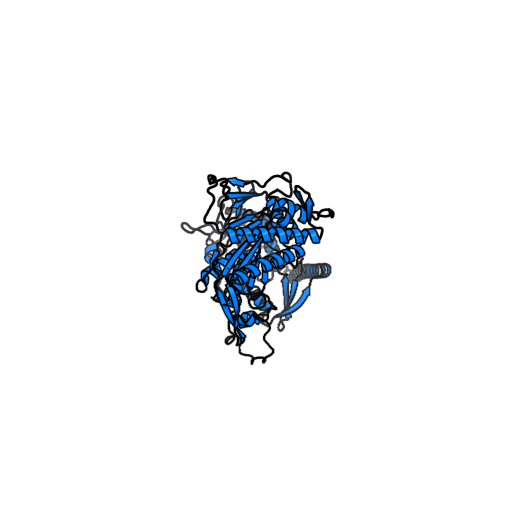3.083 13.613 -8.803 1.00 86.62 449 ASP A CA 1
ATOM 3595 C C . ASP A 1 449 ? 11.902 12.722 -8.439 1.00 86.62 449 ASP A C 1
ATOM 3597 O O . ASP A 1 449 ? 11.541 12.597 -7.266 1.00 86.62 449 ASP A O 1
ATOM 3601 N N . PHE A 1 450 ? 11.300 12.073 -9.434 1.00 89.50 450 PHE A N 1
ATOM 3602 C CA . PHE A 1 450 ? 10.238 11.105 -9.208 1.00 89.50 450 PHE A CA 1
ATOM 3603 C C . PHE A 1 450 ? 10.742 9.914 -8.387 1.00 89.50 450 PHE A C 1
ATOM 3605 O O . PHE A 1 450 ? 10.120 9.563 -7.383 1.00 89.50 450 PHE A O 1
ATOM 3612 N N . ILE A 1 451 ? 11.896 9.337 -8.739 1.00 89.56 451 ILE A N 1
ATOM 3613 C CA . ILE A 1 451 ? 12.514 8.236 -7.979 1.00 89.56 451 ILE A CA 1
ATOM 3614 C C . ILE A 1 451 ? 12.826 8.681 -6.543 1.00 89.56 451 ILE A C 1
ATOM 3616 O O . ILE A 1 451 ? 12.481 7.978 -5.591 1.00 89.56 451 ILE A O 1
ATOM 3620 N N . ALA A 1 452 ? 13.388 9.878 -6.365 1.00 88.12 452 ALA A N 1
ATOM 3621 C CA . ALA A 1 452 ? 13.669 10.470 -5.061 1.00 88.12 452 ALA A CA 1
ATOM 3622 C C . ALA A 1 452 ? 12.393 10.650 -4.215 1.00 88.12 452 ALA A C 1
ATOM 3624 O O . ALA A 1 452 ? 12.379 10.333 -3.019 1.00 88.12 452 ALA A O 1
ATOM 3625 N N . LYS A 1 453 ? 11.282 11.092 -4.829 1.00 89.00 453 LYS A N 1
ATOM 3626 C CA . LYS A 1 453 ? 9.972 11.148 -4.161 1.00 89.00 453 LYS A CA 1
ATOM 3627 C C . LYS A 1 453 ? 9.532 9.768 -3.705 1.00 89.00 453 LYS A C 1
ATOM 3629 O O . LYS A 1 453 ? 9.137 9.634 -2.550 1.00 89.00 453 LYS A O 1
ATOM 3634 N N . LEU A 1 454 ? 9.620 8.756 -4.567 1.00 90.44 454 LEU A N 1
ATOM 3635 C CA . LEU A 1 454 ? 9.216 7.390 -4.237 1.00 90.44 454 LEU A CA 1
ATOM 3636 C C . LEU A 1 454 ? 10.066 6.789 -3.115 1.00 90.44 454 LEU A C 1
ATOM 3638 O O . LEU A 1 454 ? 9.507 6.198 -2.188 1.00 90.44 454 LEU A O 1
ATOM 3642 N N . ALA A 1 455 ? 11.382 7.005 -3.140 1.00 89.56 455 ALA A N 1
ATOM 3643 C CA . ALA A 1 455 ? 12.299 6.577 -2.089 1.00 89.56 455 ALA A CA 1
ATOM 3644 C C . ALA A 1 455 ? 11.915 7.167 -0.719 1.00 89.56 455 ALA A C 1
ATOM 3646 O O . ALA A 1 455 ? 11.858 6.440 0.273 1.00 89.56 455 ALA A O 1
ATOM 3647 N N . ALA A 1 456 ? 11.528 8.447 -0.661 1.00 90.44 456 ALA A N 1
ATOM 3648 C CA . ALA A 1 456 ? 11.081 9.089 0.579 1.00 90.44 456 ALA A CA 1
ATOM 3649 C C . ALA A 1 456 ? 9.804 8.459 1.184 1.00 90.44 456 ALA A C 1
ATOM 3651 O O . ALA A 1 456 ? 9.572 8.546 2.398 1.00 90.44 456 ALA A O 1
ATOM 3652 N N . LEU A 1 457 ? 8.961 7.817 0.365 1.00 92.12 457 LEU A N 1
ATOM 3653 C CA . LEU A 1 457 ? 7.733 7.156 0.824 1.00 92.12 457 LEU A CA 1
ATOM 3654 C C . LEU A 1 457 ? 8.007 5.807 1.497 1.00 92.12 457 LEU A C 1
ATOM 3656 O O . LEU A 1 457 ? 7.199 5.372 2.327 1.00 92.12 457 LEU A O 1
ATOM 3660 N N . VAL A 1 458 ? 9.133 5.164 1.168 1.00 89.19 458 VAL A N 1
ATOM 3661 C CA . VAL A 1 458 ? 9.495 3.827 1.647 1.00 89.19 458 VAL A CA 1
ATOM 3662 C C . VAL A 1 458 ? 9.657 3.847 3.175 1.00 89.19 458 VAL A C 1
ATOM 3664 O O . VAL A 1 458 ? 10.490 4.579 3.711 1.00 89.19 458 VAL A O 1
ATOM 3667 N N . PRO A 1 459 ? 8.871 3.059 3.932 1.00 86.56 459 PRO A N 1
ATOM 3668 C CA . PRO A 1 459 ? 9.047 2.965 5.374 1.00 86.56 459 PRO A CA 1
ATOM 3669 C C . PRO A 1 459 ? 10.346 2.227 5.733 1.00 86.56 459 PRO A C 1
ATOM 3671 O O . PRO A 1 459 ? 10.802 1.325 5.012 1.00 86.56 459 PRO A O 1
ATOM 3674 N N . LYS A 1 460 ? 10.905 2.558 6.906 1.00 82.56 460 LYS A N 1
ATOM 3675 C CA . LYS A 1 460 ? 12.012 1.800 7.505 1.00 82.56 460 LYS A CA 1
ATOM 3676 C C . LYS A 1 460 ? 11.638 0.307 7.634 1.00 82.56 460 LYS A C 1
ATOM 3678 O O . LYS A 1 460 ? 10.454 -0.019 7.796 1.00 82.56 460 LYS A O 1
ATOM 3683 N N . PRO A 1 461 ? 12.611 -0.617 7.547 1.00 75.19 461 PRO A N 1
ATOM 3684 C CA . PRO A 1 461 ? 12.366 -2.041 7.755 1.00 75.19 461 PRO A CA 1
ATOM 3685 C C . PRO A 1 461 ? 11.625 -2.327 9.066 1.00 75.19 461 PRO A C 1
ATOM 3687 O O . PRO A 1 461 ? 11.773 -1.602 10.047 1.00 75.19 461 PRO A O 1
ATOM 3690 N N . ARG A 1 462 ? 10.815 -3.395 9.083 1.00 75.81 462 ARG A N 1
ATOM 3691 C CA . ARG A 1 462 ? 10.052 -3.876 10.259 1.00 75.81 462 ARG A CA 1
ATOM 3692 C C . ARG A 1 462 ? 8.983 -2.907 10.797 1.00 75.81 462 ARG A C 1
ATOM 3694 O O . ARG A 1 462 ? 8.281 -3.226 11.757 1.00 75.81 462 ARG A O 1
ATOM 3701 N N . VAL A 1 463 ? 8.768 -1.763 10.146 1.00 83.25 463 VAL A N 1
ATOM 3702 C CA . VAL A 1 463 ? 7.676 -0.848 10.484 1.00 83.25 463 VAL A CA 1
ATOM 3703 C C . VAL A 1 463 ? 6.373 -1.355 9.882 1.00 83.25 463 VAL A C 1
ATOM 3705 O O . VAL A 1 463 ? 6.085 -1.186 8.700 1.00 83.25 463 VAL A O 1
ATOM 3708 N N . ASN A 1 464 ? 5.528 -1.940 10.723 1.00 86.69 464 ASN A N 1
ATOM 3709 C CA . ASN A 1 464 ? 4.163 -2.261 10.328 1.00 86.69 464 ASN A CA 1
ATOM 3710 C C . ASN A 1 464 ? 3.401 -0.944 10.047 1.00 86.69 464 ASN A C 1
ATOM 3712 O O . ASN A 1 464 ? 3.511 -0.006 10.835 1.00 86.69 464 ASN A O 1
ATOM 3716 N N . LEU A 1 465 ? 2.565 -0.860 9.012 1.00 91.25 465 LEU A N 1
ATOM 3717 C CA . LEU A 1 465 ? 1.721 0.329 8.753 1.00 91.25 465 LEU A CA 1
ATOM 3718 C C . LEU A 1 465 ? 0.234 0.103 9.050 1.00 91.25 465 LEU A C 1
ATOM 3720 O O . LEU A 1 465 ? -0.539 1.053 9.091 1.00 91.25 465 LEU A O 1
ATOM 3724 N N . THR A 1 466 ? -0.163 -1.137 9.330 1.00 93.31 466 THR A N 1
ATOM 3725 C CA . THR A 1 466 ? -1.495 -1.470 9.848 1.00 93.31 466 THR A CA 1
ATOM 3726 C C . THR A 1 466 ? -1.394 -1.714 11.353 1.00 93.31 466 THR A C 1
ATOM 3728 O O . THR A 1 466 ? -0.491 -2.418 11.814 1.00 93.31 466 THR A O 1
ATOM 3731 N N . ARG A 1 467 ? -2.277 -1.109 12.146 1.00 95.00 467 ARG A N 1
ATOM 3732 C CA . ARG A 1 467 ? -2.347 -1.277 13.604 1.00 95.00 467 ARG A CA 1
ATOM 3733 C C . ARG A 1 467 ? -3.768 -1.599 14.018 1.00 95.00 467 ARG A C 1
ATOM 3735 O O . ARG A 1 467 ? -4.700 -0.964 13.546 1.00 95.00 467 ARG A O 1
ATOM 3742 N N . PHE A 1 468 ? -3.910 -2.538 14.937 1.00 95.75 468 PHE A N 1
ATOM 3743 C CA . PHE A 1 468 ? -5.187 -2.905 15.531 1.00 95.75 468 PHE A CA 1
ATOM 3744 C C . PHE A 1 468 ? -5.176 -2.464 16.994 1.00 95.75 468 PHE A C 1
ATOM 3746 O O . PHE A 1 468 ? -4.229 -2.782 17.715 1.00 95.75 468 PHE A O 1
ATOM 3753 N N . HIS A 1 469 ? -6.207 -1.742 17.425 1.00 95.69 469 HIS A N 1
ATOM 3754 C CA . HIS A 1 469 ? -6.330 -1.217 18.782 1.00 95.69 469 HIS A CA 1
ATOM 3755 C C . HIS A 1 469 ? -7.651 -1.628 19.429 1.00 95.69 469 HIS A C 1
ATOM 3757 O O . HIS A 1 469 ? -8.647 -1.884 18.745 1.00 95.69 469 HIS A O 1
ATOM 3763 N N . GLY A 1 470 ? -7.651 -1.656 20.763 1.00 94.12 470 GLY A N 1
ATOM 3764 C CA . GLY A 1 470 ? -8.836 -1.968 21.555 1.00 94.12 470 GLY A CA 1
ATOM 3765 C C . GLY A 1 470 ? -9.352 -3.371 21.293 1.00 94.12 470 GLY A C 1
ATOM 3766 O O . GLY A 1 470 ? -8.570 -4.319 21.244 1.00 94.12 470 GLY A O 1
ATOM 3767 N N . LEU A 1 471 ? -10.658 -3.482 21.060 1.00 93.38 471 LEU A N 1
ATOM 3768 C CA . LEU A 1 471 ? -11.337 -4.747 20.768 1.00 93.38 471 LEU A CA 1
ATOM 3769 C C . LEU A 1 471 ? -10.705 -5.532 19.613 1.00 93.38 471 LEU A C 1
ATOM 3771 O O . LEU A 1 471 ? -10.687 -6.756 19.657 1.00 93.38 471 LEU A O 1
ATOM 3775 N N . PHE A 1 472 ? -10.134 -4.855 18.612 1.00 94.88 472 PHE A N 1
ATOM 3776 C CA . PHE A 1 472 ? -9.525 -5.523 17.459 1.00 94.88 472 PHE A CA 1
ATOM 3777 C C . PHE A 1 472 ? -8.054 -5.901 17.663 1.00 94.88 472 PHE A C 1
ATOM 3779 O O . PHE A 1 472 ? -7.499 -6.630 16.833 1.00 94.88 472 PHE A O 1
ATOM 3786 N N . ALA A 1 473 ? -7.408 -5.421 18.733 1.00 92.81 473 ALA A N 1
ATOM 3787 C CA . ALA A 1 473 ? -6.006 -5.713 19.014 1.00 92.81 473 ALA A CA 1
ATOM 3788 C C . ALA A 1 473 ? -5.789 -7.228 19.201 1.00 92.81 473 ALA A C 1
ATOM 3790 O O . ALA A 1 473 ? -6.604 -7.864 19.868 1.00 92.81 473 ALA A O 1
ATOM 3791 N N . PRO A 1 474 ? -4.692 -7.823 18.685 1.00 86.50 474 PRO A N 1
ATOM 3792 C CA . PRO A 1 474 ? -4.494 -9.274 18.711 1.00 86.50 474 PRO A CA 1
ATOM 3793 C C . PRO A 1 474 ? -4.592 -9.921 20.096 1.00 86.50 474 PRO A C 1
ATOM 3795 O O . PRO A 1 474 ? -5.097 -11.035 20.199 1.00 86.50 474 PRO A O 1
ATOM 3798 N N . ASN A 1 475 ? -4.163 -9.199 21.134 1.00 86.12 475 ASN A N 1
ATOM 3799 C CA . ASN A 1 475 ? -4.144 -9.660 22.524 1.00 86.12 475 ASN A CA 1
ATOM 3800 C C . ASN A 1 475 ? -5.393 -9.256 23.329 1.00 86.12 475 ASN A C 1
ATOM 3802 O O . ASN A 1 475 ? -5.420 -9.460 24.540 1.00 86.12 475 ASN A O 1
ATOM 3806 N N . SER A 1 476 ? -6.411 -8.660 22.700 1.00 88.81 476 SER A N 1
ATOM 3807 C CA . SER A 1 476 ? -7.657 -8.333 23.398 1.00 88.81 476 SER A CA 1
ATOM 3808 C C . SER A 1 476 ? -8.451 -9.602 23.705 1.00 88.81 476 SER A C 1
ATOM 3810 O O . SER A 1 476 ? -8.710 -10.411 22.811 1.00 88.81 476 SER A O 1
ATOM 3812 N N . LYS A 1 477 ? -8.872 -9.753 24.968 1.00 86.50 477 LYS A N 1
ATOM 3813 C CA . LYS A 1 477 ? -9.681 -10.890 25.439 1.00 86.50 477 LYS A CA 1
ATOM 3814 C C . LYS A 1 477 ? -11.048 -10.949 24.745 1.00 86.50 477 LYS A C 1
ATOM 3816 O O . LYS A 1 477 ? -11.537 -12.027 24.440 1.00 86.50 477 LYS A O 1
ATOM 3821 N N . HIS A 1 478 ? -11.617 -9.792 24.408 1.00 86.50 478 HIS A N 1
ATOM 3822 C CA . HIS A 1 478 ? -12.946 -9.683 23.794 1.00 86.50 478 HIS A CA 1
ATOM 3823 C C . HIS A 1 478 ? -12.920 -9.837 22.267 1.00 86.50 478 HIS A C 1
ATOM 3825 O O . HIS A 1 478 ? -13.968 -9.950 21.633 1.00 86.50 478 HIS A O 1
ATOM 3831 N N . ARG A 1 479 ? -11.731 -9.875 21.646 1.00 89.12 479 ARG A N 1
ATOM 3832 C CA . ARG A 1 479 ? -11.583 -9.969 20.183 1.00 89.12 479 ARG A CA 1
ATOM 3833 C C . ARG A 1 479 ? -12.304 -11.196 19.615 1.00 89.12 479 ARG A C 1
ATOM 3835 O O . ARG A 1 479 ? -12.937 -11.105 18.565 1.00 89.12 479 ARG A O 1
ATOM 3842 N N . VAL A 1 480 ? -12.255 -12.317 20.339 1.00 87.94 480 VAL A N 1
ATOM 3843 C CA . VAL A 1 480 ? -12.888 -13.584 19.944 1.00 87.94 480 VAL A CA 1
ATOM 3844 C C . VAL A 1 480 ? -14.417 -13.500 19.941 1.00 87.94 480 VAL A C 1
ATOM 3846 O O . VAL A 1 480 ? -15.057 -14.180 19.149 1.00 87.94 480 VAL A O 1
ATOM 3849 N N . GLN A 1 481 ? -14.998 -12.650 20.789 1.00 86.81 481 GLN A N 1
ATOM 3850 C CA . GLN A 1 481 ? -16.447 -12.482 20.918 1.00 86.81 481 GLN A CA 1
ATOM 3851 C C . GLN A 1 481 ? -17.001 -11.472 19.902 1.00 86.81 481 GLN A C 1
ATOM 3853 O O . GLN A 1 481 ? -18.143 -11.597 19.478 1.00 86.81 481 GLN A O 1
ATOM 3858 N N . VAL A 1 482 ? -16.195 -10.478 19.511 1.00 88.94 482 VAL A N 1
ATOM 3859 C CA . VAL A 1 482 ? -16.637 -9.364 18.653 1.00 88.94 482 VAL A CA 1
ATOM 3860 C C . VAL A 1 482 ? -16.346 -9.603 17.171 1.00 88.94 482 VAL A C 1
ATOM 3862 O O . VAL A 1 482 ? -17.096 -9.154 16.314 1.00 88.94 482 VAL A O 1
ATOM 3865 N N . THR A 1 483 ? -15.243 -10.267 16.829 1.00 89.94 483 THR A N 1
ATOM 3866 C CA . THR A 1 483 ? -14.869 -10.444 15.416 1.00 89.94 483 THR A CA 1
ATOM 3867 C C . THR A 1 483 ? -15.656 -11.597 14.773 1.00 89.94 483 THR A C 1
ATOM 3869 O O . THR A 1 483 ? -15.762 -12.652 15.402 1.00 89.94 483 THR A O 1
ATOM 3872 N N . PRO A 1 484 ? -16.157 -11.471 13.523 1.00 86.88 484 PRO A N 1
ATOM 3873 C CA . PRO A 1 484 ? -16.934 -12.535 12.866 1.00 86.88 484 PRO A CA 1
ATOM 3874 C C . PRO A 1 484 ? -16.185 -13.866 12.798 1.00 86.88 484 PRO A C 1
ATOM 3876 O O . PRO A 1 484 ? -16.732 -14.933 13.062 1.00 86.88 484 PRO A O 1
ATOM 3879 N N . ALA A 1 485 ? -14.882 -13.793 12.527 1.00 83.50 485 ALA A N 1
ATOM 3880 C CA . ALA A 1 485 ? -14.016 -14.956 12.502 1.00 83.50 485 ALA A CA 1
ATOM 3881 C C . ALA A 1 485 ? -13.615 -15.442 13.904 1.00 83.50 485 ALA A C 1
ATOM 3883 O O . ALA A 1 485 ? -12.775 -16.321 14.002 1.00 83.50 485 ALA A O 1
ATOM 3884 N N . LYS A 1 486 ? -14.117 -14.917 15.024 1.00 83.69 486 LYS A N 1
ATOM 3885 C CA . LYS A 1 486 ? -13.653 -15.316 16.369 1.00 83.69 486 LYS A CA 1
ATOM 3886 C C . LYS A 1 486 ? -12.118 -15.264 16.496 1.00 83.69 486 LYS A C 1
ATOM 3888 O O . LYS A 1 486 ? -11.469 -16.210 16.949 1.00 83.69 486 LYS A O 1
ATOM 3893 N N . ARG A 1 487 ? -11.493 -14.197 15.991 1.00 77.62 487 ARG A N 1
ATOM 3894 C CA . ARG A 1 487 ? -10.041 -13.975 16.082 1.00 77.62 487 ARG A CA 1
ATOM 3895 C C . ARG A 1 487 ? -9.688 -13.584 17.518 1.00 77.62 487 ARG A C 1
ATOM 3897 O O . ARG A 1 487 ? -10.264 -12.651 18.048 1.00 77.62 487 ARG A O 1
ATOM 3904 N N . GLY A 1 488 ? -8.708 -14.233 18.141 1.00 74.94 488 GLY A N 1
ATOM 3905 C CA . GLY A 1 488 ? -8.281 -13.941 19.520 1.00 74.94 488 GLY A CA 1
ATOM 3906 C C . GLY A 1 488 ? -7.769 -15.193 20.228 1.00 74.94 488 GLY A C 1
ATOM 3907 O O . GLY A 1 488 ? -7.860 -16.284 19.667 1.00 74.94 488 GLY A O 1
ATOM 3908 N N . LYS A 1 489 ? -7.223 -15.043 21.440 1.00 67.94 489 LYS A N 1
ATOM 3909 C CA . LYS A 1 489 ? -6.913 -16.201 22.289 1.00 67.94 489 LYS A CA 1
ATOM 3910 C C . LYS A 1 489 ? -8.234 -16.847 22.711 1.00 67.94 489 LYS A C 1
ATOM 3912 O O . LYS A 1 489 ? -9.034 -16.193 23.378 1.00 67.94 489 LYS A O 1
ATOM 3917 N N . LYS A 1 490 ? -8.470 -18.093 22.298 1.00 62.81 490 LYS A N 1
ATOM 3918 C CA . LYS A 1 490 ? -9.529 -18.911 22.895 1.00 62.81 490 LYS A CA 1
ATOM 3919 C C . LYS A 1 490 ? -9.074 -19.303 24.312 1.00 62.81 490 LYS A C 1
ATOM 3921 O O . LYS A 1 490 ? -7.877 -19.541 24.486 1.00 62.81 490 LYS A O 1
ATOM 3926 N N . PRO A 1 491 ? -9.965 -19.331 25.316 1.00 47.03 491 PRO A N 1
ATOM 3927 C CA . PRO A 1 491 ? -9.700 -20.127 26.502 1.00 47.03 491 PRO A CA 1
ATOM 3928 C C . PRO A 1 491 ? -9.525 -21.577 26.049 1.00 47.03 491 PRO A C 1
ATOM 3930 O O . PRO A 1 491 ? -10.224 -22.024 25.141 1.00 47.03 491 PRO A O 1
ATOM 3933 N N . ASP A 1 492 ? -8.524 -22.231 26.618 1.00 41.97 492 ASP A N 1
ATOM 3934 C CA . ASP A 1 492 ? -8.056 -23.569 26.281 1.00 41.97 492 ASP A CA 1
ATOM 3935 C C . ASP A 1 492 ? -9.221 -24.570 26.355 1.00 41.97 492 ASP A C 1
ATOM 3937 O O . ASP A 1 492 ? -9.623 -24.999 27.432 1.00 41.97 492 ASP A O 1
ATOM 3941 N N . GLN A 1 493 ? -9.859 -24.847 25.219 1.00 41.03 493 GLN A N 1
ATOM 3942 C CA . GLN A 1 493 ? -10.890 -25.870 25.095 1.00 41.03 493 GLN A CA 1
ATOM 3943 C C . GLN A 1 493 ? -10.713 -26.563 23.750 1.00 41.03 493 GLN A C 1
ATOM 3945 O O . GLN A 1 493 ? -11.006 -25.988 22.698 1.00 41.03 493 GLN A O 1
ATOM 3950 N N . SER A 1 494 ? -10.198 -27.789 23.873 1.00 38.88 494 SER A N 1
ATOM 3951 C CA . SER A 1 494 ? -10.185 -28.911 22.932 1.00 38.88 494 SER A CA 1
ATOM 3952 C C . SER A 1 494 ? -9.749 -28.597 21.503 1.00 38.88 494 SER A C 1
ATOM 3954 O O . SER A 1 494 ? -10.475 -27.970 20.728 1.00 38.88 494 SER A O 1
ATOM 3956 N N . GLU A 1 495 ? -8.588 -29.144 21.146 1.00 41.56 495 GLU A N 1
ATOM 3957 C CA . GLU A 1 495 ? -8.252 -29.571 19.790 1.00 41.56 495 GLU A CA 1
ATOM 3958 C C . GLU A 1 495 ? -9.481 -30.246 19.163 1.00 41.56 495 GLU A C 1
ATOM 3960 O O . GLU A 1 495 ? -9.853 -31.369 19.497 1.00 41.56 495 GLU A O 1
ATOM 3965 N N . GLY A 1 496 ? -10.191 -29.494 18.325 1.00 39.34 496 GLY A N 1
ATOM 3966 C CA . GLY A 1 496 ? -11.297 -30.027 17.551 1.00 39.34 496 GLY A CA 1
ATOM 3967 C C . GLY A 1 496 ? -10.724 -30.974 16.509 1.00 39.34 496 GLY A C 1
ATOM 3968 O O . GLY A 1 496 ? -9.829 -30.569 15.768 1.00 39.34 496 GLY A O 1
ATOM 3969 N N . LEU A 1 497 ? -11.246 -32.204 16.504 1.00 41.97 497 LEU A N 1
ATOM 3970 C CA . LEU A 1 497 ? -11.086 -33.247 15.488 1.00 41.97 497 LEU A CA 1
ATOM 3971 C C . LEU A 1 497 ? -10.721 -32.665 14.116 1.00 41.97 497 LEU A C 1
ATOM 3973 O O . LEU A 1 497 ? -11.384 -31.733 13.647 1.00 41.97 497 LEU A O 1
ATOM 3977 N N . ASP A 1 498 ? -9.675 -33.223 13.501 1.00 41.16 498 ASP A N 1
ATOM 3978 C CA . ASP A 1 498 ? -9.155 -32.833 12.190 1.00 41.16 498 ASP A CA 1
ATOM 3979 C C . ASP A 1 498 ? -10.242 -33.013 11.120 1.00 41.16 498 ASP A C 1
ATOM 3981 O O . ASP A 1 498 ? -10.418 -34.061 10.508 1.00 41.16 498 ASP A O 1
ATOM 3985 N N . THR A 1 499 ? -11.062 -31.979 10.972 1.00 49.56 499 THR A N 1
ATOM 3986 C CA . THR A 1 499 ? -12.079 -31.874 9.935 1.00 49.56 499 THR A CA 1
ATOM 3987 C C . THR A 1 499 ? -11.363 -31.572 8.627 1.00 49.56 499 THR A C 1
ATOM 3989 O O . THR A 1 499 ? -10.435 -30.753 8.588 1.00 49.56 499 THR A O 1
ATOM 3992 N N . GLY A 1 500 ? -11.763 -32.246 7.547 1.00 49.06 500 GLY A N 1
ATOM 3993 C CA . GLY A 1 500 ? -11.130 -32.091 6.242 1.00 49.06 500 GLY A CA 1
ATOM 3994 C C . GLY A 1 500 ? -11.104 -30.623 5.804 1.00 49.06 500 GLY A C 1
ATOM 3995 O O . GLY A 1 500 ? -11.940 -29.812 6.203 1.00 49.06 500 GLY A O 1
ATOM 3996 N N . TRP A 1 501 ? -10.140 -30.240 4.960 1.00 49.78 501 TRP A N 1
ATOM 3997 C CA . TRP A 1 501 ? -10.000 -28.859 4.462 1.00 49.78 501 TRP A CA 1
ATOM 3998 C C . TRP A 1 501 ? -11.319 -28.277 3.911 1.00 49.78 501 TRP A C 1
ATOM 4000 O O . TRP A 1 501 ? -11.591 -27.084 4.077 1.00 49.78 501 TRP A O 1
ATOM 4010 N N . CYS A 1 502 ? -12.160 -29.126 3.312 1.00 52.38 502 CYS A N 1
ATOM 4011 C CA . CYS A 1 502 ? -13.468 -28.783 2.753 1.00 52.38 502 CYS A CA 1
ATOM 4012 C C . CYS A 1 502 ? -14.544 -28.454 3.803 1.00 52.38 502 CYS A C 1
ATOM 4014 O O . CYS A 1 502 ? -15.435 -27.661 3.505 1.00 52.38 502 CYS A O 1
ATOM 4016 N N . ASP A 1 503 ? -14.410 -28.937 5.035 1.00 60.62 503 ASP A N 1
ATOM 4017 C CA . ASP A 1 503 ? -15.381 -28.707 6.115 1.00 60.62 503 ASP A CA 1
ATOM 4018 C C . ASP A 1 503 ? -15.054 -27.448 6.935 1.00 60.62 503 ASP A C 1
ATOM 4020 O O . ASP A 1 503 ? -15.897 -26.913 7.653 1.00 60.62 503 ASP A O 1
ATOM 4024 N N . LYS A 1 504 ? -13.830 -26.918 6.787 1.00 60.03 504 LYS A N 1
ATOM 4025 C CA . LYS A 1 504 ? -13.392 -25.669 7.428 1.00 60.03 504 LYS A CA 1
ATOM 4026 C C . LYS A 1 504 ? -14.107 -24.471 6.805 1.00 60.03 504 LYS A C 1
ATOM 4028 O O . LYS A 1 504 ? -14.116 -24.316 5.580 1.00 60.03 504 LYS A O 1
ATOM 4033 N N . SER A 1 505 ? -14.618 -23.563 7.637 1.00 63.38 505 SER A N 1
ATOM 4034 C CA . SER A 1 505 ? -15.147 -22.274 7.171 1.00 63.38 505 SER A CA 1
ATOM 4035 C C . SER A 1 505 ? -14.055 -21.447 6.465 1.00 63.38 505 SER A C 1
ATOM 4037 O O . SER A 1 505 ? -12.865 -21.622 6.754 1.00 63.38 505 SER A O 1
ATOM 4039 N N . PRO A 1 506 ? -14.402 -20.490 5.577 1.00 61.59 506 PRO A N 1
ATOM 4040 C CA . PRO A 1 506 ? -13.410 -19.634 4.917 1.00 61.59 506 PRO A CA 1
ATOM 4041 C C . PRO A 1 506 ? -12.416 -18.979 5.894 1.00 61.59 506 PRO A C 1
ATOM 4043 O O . PRO A 1 506 ? -11.210 -18.990 5.655 1.00 61.59 506 PRO A O 1
ATOM 4046 N N . ALA A 1 507 ? -12.899 -18.519 7.052 1.00 59.19 507 ALA A N 1
ATOM 4047 C CA . ALA A 1 507 ? -12.086 -17.897 8.097 1.00 59.19 507 ALA A CA 1
ATOM 4048 C C . ALA A 1 507 ? -11.186 -18.882 8.877 1.00 59.19 507 ALA A C 1
ATOM 4050 O O . ALA A 1 507 ? -10.166 -18.489 9.455 1.00 59.19 507 ALA A O 1
ATOM 4051 N N . GLU A 1 508 ? -11.558 -20.159 8.955 1.00 63.78 508 GLU A N 1
ATOM 4052 C CA . GLU A 1 508 ? -10.705 -21.217 9.513 1.00 63.78 508 GLU A CA 1
ATOM 4053 C C . GLU A 1 508 ? -9.614 -21.607 8.521 1.00 63.78 508 GLU A C 1
ATOM 4055 O O . GLU A 1 508 ? -8.446 -21.671 8.910 1.00 63.78 508 GLU A O 1
ATOM 4060 N N . ARG A 1 509 ? -9.954 -21.721 7.230 1.00 61.16 509 ARG A N 1
ATOM 4061 C CA . ARG A 1 509 ? -8.971 -21.918 6.154 1.00 61.16 509 ARG A CA 1
ATOM 4062 C C . ARG A 1 509 ? -7.943 -20.785 6.139 1.00 61.16 509 ARG A C 1
ATOM 4064 O O . ARG A 1 509 ? -6.747 -21.049 6.162 1.00 61.16 509 ARG A O 1
ATOM 4071 N N . HIS A 1 510 ? -8.366 -19.517 6.208 1.00 63.00 510 HIS A N 1
ATOM 4072 C CA . HIS A 1 510 ? -7.447 -18.361 6.235 1.00 63.00 510 HIS A CA 1
ATOM 4073 C C . HIS A 1 510 ? -6.501 -18.328 7.442 1.00 63.00 510 HIS A C 1
ATOM 4075 O O . HIS A 1 510 ? -5.387 -17.795 7.345 1.00 63.00 510 HIS A O 1
ATOM 4081 N N . ARG A 1 511 ? -6.924 -18.865 8.591 1.00 62.94 511 ARG A N 1
ATOM 4082 C CA . ARG A 1 511 ? -6.075 -18.972 9.788 1.00 62.94 511 ARG A CA 1
ATOM 4083 C C . ARG A 1 511 ? -5.093 -20.129 9.700 1.00 62.94 511 ARG A C 1
ATOM 4085 O O . ARG A 1 511 ? -3.934 -19.921 10.042 1.00 62.94 511 ARG A O 1
ATOM 4092 N N . ALA A 1 512 ? -5.541 -21.276 9.202 1.00 61.88 512 ALA A N 1
ATOM 4093 C CA . ALA A 1 512 ? -4.713 -22.459 9.000 1.00 61.88 512 ALA A CA 1
ATOM 4094 C C . ALA A 1 512 ? -3.698 -22.302 7.854 1.00 61.88 512 ALA A C 1
ATOM 4096 O O . ALA A 1 512 ? -2.766 -23.094 7.767 1.00 61.88 512 ALA A O 1
ATOM 4097 N N . MET A 1 513 ? -3.850 -21.278 6.998 1.00 68.12 513 MET A N 1
ATOM 4098 C CA . MET A 1 513 ? -2.975 -21.092 5.842 1.00 68.12 513 MET A CA 1
ATOM 4099 C C . MET A 1 513 ? -1.493 -21.006 6.210 1.00 68.12 513 MET A C 1
ATOM 4101 O O . MET A 1 513 ? -1.067 -20.064 6.903 1.00 68.12 513 MET A O 1
ATOM 4105 N N . THR A 1 514 ? -0.715 -21.924 5.636 1.00 67.88 514 THR A N 1
ATOM 4106 C CA . THR A 1 514 ? 0.747 -21.911 5.686 1.00 67.88 514 THR A CA 1
ATOM 4107 C C . THR A 1 514 ? 1.294 -20.679 4.965 1.00 67.88 514 THR A C 1
ATOM 4109 O O . THR A 1 514 ? 0.604 -19.988 4.208 1.00 67.88 514 THR A O 1
ATOM 4112 N N . TRP A 1 515 ? 2.565 -20.358 5.200 1.00 70.44 515 TRP A N 1
ATOM 4113 C CA . TRP A 1 515 ? 3.210 -19.262 4.480 1.00 70.44 515 TRP A CA 1
ATOM 4114 C C . TRP A 1 515 ? 3.226 -19.490 2.952 1.00 70.44 515 TRP A C 1
ATOM 4116 O O . TRP A 1 515 ? 2.997 -18.538 2.206 1.00 70.44 515 TRP A O 1
ATOM 4126 N N . MET A 1 516 ? 3.390 -20.739 2.503 1.00 68.12 516 MET A N 1
ATOM 4127 C CA . MET A 1 516 ? 3.366 -21.139 1.087 1.00 68.12 516 MET A CA 1
ATOM 4128 C C . MET A 1 516 ? 1.993 -20.876 0.452 1.00 68.12 516 MET A C 1
ATOM 4130 O O . MET A 1 516 ? 1.891 -20.192 -0.564 1.00 68.12 516 MET A O 1
ATOM 4134 N N . GLN A 1 517 ? 0.916 -21.254 1.144 1.00 73.00 517 GLN A N 1
ATOM 4135 C CA . GLN A 1 517 ? -0.462 -20.978 0.713 1.00 73.00 517 GLN A CA 1
ATOM 4136 C C . GLN A 1 517 ? -0.750 -19.480 0.615 1.00 73.00 517 GLN A C 1
ATOM 4138 O O . GLN A 1 517 ? -1.474 -19.024 -0.270 1.00 73.00 517 GLN A O 1
ATOM 4143 N N . ARG A 1 518 ? -0.165 -18.677 1.513 1.00 70.50 518 ARG A N 1
ATOM 4144 C CA . ARG A 1 518 ? -0.280 -17.211 1.458 1.00 70.50 518 ARG A CA 1
ATOM 4145 C C . ARG A 1 518 ? 0.473 -16.628 0.266 1.00 70.50 518 ARG A C 1
ATOM 4147 O O . ARG A 1 518 ? -0.003 -15.644 -0.298 1.00 70.50 518 ARG A O 1
ATOM 4154 N N . LEU A 1 519 ? 1.619 -17.195 -0.114 1.00 68.50 519 LEU A N 1
ATOM 4155 C CA . LEU A 1 519 ? 2.332 -16.789 -1.325 1.00 68.50 519 LEU A CA 1
ATOM 4156 C C . LEU A 1 519 ? 1.515 -17.084 -2.581 1.00 68.50 519 LEU A C 1
ATOM 4158 O O . LEU A 1 519 ? 1.324 -16.170 -3.384 1.00 68.50 519 LEU A O 1
ATOM 4162 N N . LYS A 1 520 ? 0.962 -18.295 -2.699 1.00 70.81 520 LYS A N 1
ATOM 4163 C CA . LYS A 1 520 ? 0.064 -18.671 -3.796 1.00 70.81 520 LYS A CA 1
ATOM 4164 C C . LYS A 1 520 ? -1.143 -17.738 -3.853 1.00 70.81 520 LYS A C 1
ATOM 4166 O O . LYS A 1 520 ? -1.359 -17.047 -4.838 1.00 70.81 520 LYS A O 1
ATOM 4171 N N . ARG A 1 521 ? -1.861 -17.583 -2.741 1.00 70.69 521 ARG A N 1
ATOM 4172 C CA . ARG A 1 521 ? -3.063 -16.740 -2.673 1.00 70.69 521 ARG A CA 1
ATOM 4173 C C . ARG A 1 521 ? -2.815 -15.267 -3.024 1.00 70.69 521 ARG A C 1
ATOM 4175 O O . ARG A 1 521 ? -3.635 -14.654 -3.697 1.00 70.69 521 ARG A O 1
ATOM 4182 N N . VAL A 1 522 ? -1.740 -14.663 -2.510 1.00 66.69 522 VAL A N 1
ATOM 4183 C CA . VAL A 1 522 ? -1.516 -13.206 -2.617 1.00 66.69 522 VAL A CA 1
ATOM 4184 C C . VAL A 1 522 ? -0.680 -12.843 -3.845 1.00 66.69 522 VAL A C 1
ATOM 4186 O O . VAL A 1 522 ? -0.905 -11.795 -4.451 1.00 66.69 522 VAL A O 1
ATOM 4189 N N . PHE A 1 523 ? 0.309 -13.664 -4.196 1.00 65.62 523 PHE A N 1
ATOM 4190 C CA . PHE A 1 523 ? 1.299 -13.369 -5.235 1.00 65.62 523 PHE A CA 1
ATOM 4191 C C . PHE A 1 523 ? 1.274 -14.357 -6.404 1.00 65.62 523 PHE A C 1
ATOM 4193 O O . PHE A 1 523 ? 1.973 -14.112 -7.379 1.00 65.62 523 PHE A O 1
ATOM 4200 N N . ASN A 1 524 ? 0.428 -15.386 -6.361 1.00 67.75 524 ASN A N 1
ATOM 4201 C CA . ASN A 1 524 ? 0.406 -16.483 -7.329 1.00 67.75 524 ASN A CA 1
ATOM 4202 C C . ASN A 1 524 ? 1.760 -17.192 -7.471 1.00 67.75 524 ASN A C 1
ATOM 4204 O O . ASN A 1 524 ? 2.166 -17.590 -8.554 1.00 67.75 524 ASN A O 1
ATOM 4208 N N . ILE A 1 525 ? 2.487 -17.297 -6.355 1.00 70.75 525 ILE A N 1
ATOM 4209 C CA . ILE A 1 525 ? 3.743 -18.043 -6.275 1.00 70.75 525 ILE A CA 1
ATOM 4210 C C . ILE A 1 525 ? 3.426 -19.355 -5.566 1.00 70.75 525 ILE A C 1
ATOM 4212 O O . ILE A 1 525 ? 3.309 -19.372 -4.338 1.00 70.75 525 ILE A O 1
ATOM 4216 N N . ASP A 1 526 ? 3.234 -20.420 -6.341 1.00 73.75 526 ASP A N 1
ATOM 4217 C CA . ASP A 1 526 ? 3.053 -21.764 -5.801 1.00 73.75 526 ASP A CA 1
ATOM 4218 C C . ASP A 1 526 ? 4.412 -22.412 -5.527 1.00 73.75 526 ASP A C 1
ATOM 4220 O O . ASP A 1 526 ? 5.284 -22.467 -6.393 1.00 73.75 526 ASP A O 1
ATOM 4224 N N . ILE A 1 527 ? 4.588 -22.841 -4.284 1.00 77.62 527 ILE A N 1
ATOM 4225 C CA . ILE A 1 527 ? 5.753 -23.580 -3.794 1.00 77.62 527 ILE A CA 1
ATOM 4226 C C . ILE A 1 527 ? 5.309 -24.726 -2.878 1.00 77.62 527 ILE A C 1
ATOM 4228 O O . ILE A 1 527 ? 6.091 -25.186 -2.054 1.00 77.62 527 ILE A O 1
ATOM 4232 N N . GLU A 1 528 ? 4.040 -25.132 -2.966 1.00 81.56 528 GLU A N 1
ATOM 4233 C CA . GLU A 1 528 ? 3.541 -26.364 -2.347 1.00 81.56 528 GLU A CA 1
ATOM 4234 C C . GLU A 1 528 ? 3.778 -27.560 -3.273 1.00 81.56 528 GLU A C 1
ATOM 4236 O O . GLU A 1 528 ? 4.041 -28.664 -2.800 1.00 81.56 528 GLU A O 1
ATOM 4241 N N . VAL A 1 529 ? 3.731 -27.312 -4.585 1.00 82.75 529 VAL A N 1
ATOM 4242 C CA . VAL A 1 529 ? 3.823 -28.319 -5.642 1.00 82.75 529 VAL A CA 1
ATOM 4243 C C . VAL A 1 529 ? 5.080 -28.094 -6.478 1.00 82.75 529 VAL A C 1
ATOM 4245 O O . VAL A 1 529 ? 5.434 -26.964 -6.819 1.00 82.75 529 VAL A O 1
ATOM 4248 N N . CYS A 1 530 ? 5.776 -29.180 -6.801 1.00 77.69 530 CYS A N 1
ATOM 4249 C CA . CYS A 1 530 ? 6.966 -29.157 -7.631 1.00 77.69 530 CYS A CA 1
ATOM 4250 C C . CYS A 1 530 ? 6.595 -28.921 -9.094 1.00 77.69 530 CYS A C 1
ATOM 4252 O O . CYS A 1 530 ? 5.812 -29.670 -9.669 1.00 77.69 530 CYS A O 1
ATOM 4254 N N . GLU A 1 531 ? 7.241 -27.938 -9.715 1.00 76.88 531 GLU A N 1
ATOM 4255 C CA . GLU A 1 531 ? 7.066 -27.611 -11.135 1.00 76.88 531 GLU A CA 1
ATOM 4256 C C . GLU A 1 531 ? 7.571 -28.698 -12.103 1.00 76.88 531 GLU A C 1
ATOM 4258 O O . GLU A 1 531 ? 7.207 -28.675 -13.271 1.00 76.88 531 GLU A O 1
ATOM 4263 N N . HIS A 1 532 ? 8.379 -29.658 -11.631 1.00 74.56 532 HIS A N 1
ATOM 4264 C CA . HIS A 1 532 ? 8.897 -30.756 -12.456 1.00 74.56 532 HIS A CA 1
ATOM 4265 C C . HIS A 1 532 ? 8.078 -32.045 -12.364 1.00 74.56 532 HIS A C 1
ATOM 4267 O O . HIS A 1 532 ? 7.835 -32.679 -13.385 1.00 74.56 532 HIS A O 1
ATOM 4273 N N . CYS A 1 533 ? 7.695 -32.473 -11.157 1.00 81.69 533 CYS A N 1
ATOM 4274 C CA . CYS A 1 533 ? 7.063 -33.784 -10.953 1.00 81.69 533 CYS A CA 1
ATOM 4275 C C . CYS A 1 533 ? 5.688 -33.729 -10.275 1.00 81.69 533 CYS A C 1
ATOM 4277 O O . CYS A 1 533 ? 5.110 -34.778 -10.016 1.00 81.69 533 CYS A O 1
ATOM 4279 N N . GLY A 1 534 ? 5.182 -32.543 -9.918 1.00 84.06 534 GLY A N 1
ATOM 4280 C CA . GLY A 1 534 ? 3.940 -32.406 -9.146 1.00 84.06 534 GLY A CA 1
ATOM 4281 C C . GLY A 1 534 ? 4.046 -32.842 -7.676 1.00 84.06 534 GLY A C 1
ATOM 4282 O O . GLY A 1 534 ? 3.062 -32.784 -6.945 1.00 84.06 534 GLY A O 1
ATOM 4283 N N . GLY A 1 535 ? 5.234 -33.264 -7.236 1.00 85.50 535 GLY A N 1
ATOM 4284 C CA . GLY A 1 535 ? 5.521 -33.706 -5.874 1.00 85.50 535 GLY A CA 1
ATOM 4285 C C . GLY A 1 535 ? 5.508 -32.586 -4.837 1.00 85.50 535 GLY A C 1
ATOM 4286 O O . GLY A 1 535 ? 5.532 -31.401 -5.177 1.00 85.50 535 GLY A O 1
ATOM 4287 N N . GLN A 1 536 ? 5.522 -32.942 -3.554 1.00 88.00 536 GLN A N 1
ATOM 4288 C CA . GLN A 1 536 ? 5.480 -31.959 -2.468 1.00 88.00 536 GLN A CA 1
ATOM 4289 C C . GLN A 1 536 ? 6.801 -31.180 -2.364 1.00 88.00 536 GLN A C 1
ATOM 4291 O O . GLN A 1 536 ? 7.893 -31.743 -2.470 1.00 88.00 536 GLN A O 1
ATOM 4296 N N . VAL A 1 537 ? 6.713 -29.865 -2.150 1.00 86.19 537 VAL A N 1
ATOM 4297 C CA . VAL A 1 537 ? 7.876 -28.980 -1.983 1.00 86.19 537 VAL A CA 1
ATOM 4298 C C . VAL A 1 537 ? 8.008 -28.514 -0.534 1.00 86.19 537 VAL A C 1
ATOM 4300 O O . VAL A 1 537 ? 7.034 -28.167 0.135 1.00 86.19 537 VAL A O 1
ATOM 4303 N N . LYS A 1 538 ? 9.254 -28.476 -0.049 1.00 84.50 538 LYS A N 1
ATOM 4304 C CA . LYS A 1 538 ? 9.612 -28.054 1.306 1.00 84.50 538 LYS A CA 1
ATOM 4305 C C . LYS A 1 538 ? 10.640 -26.930 1.289 1.00 84.50 538 LYS A C 1
ATOM 4307 O O . LYS A 1 538 ? 11.578 -26.928 0.493 1.00 84.50 538 LYS A O 1
ATOM 4312 N N . VAL A 1 539 ? 10.502 -25.983 2.217 1.00 82.31 539 VAL A N 1
ATOM 4313 C CA . VAL A 1 539 ? 11.528 -24.960 2.471 1.00 82.31 539 VAL A CA 1
ATOM 4314 C C . VAL A 1 539 ? 12.698 -25.609 3.207 1.00 82.31 539 VAL A C 1
ATOM 4316 O O . VAL A 1 539 ? 12.513 -26.134 4.304 1.00 82.31 539 VAL A O 1
ATOM 4319 N N . ILE A 1 540 ? 13.895 -25.562 2.618 1.00 88.56 540 ILE A N 1
ATOM 4320 C CA . ILE A 1 540 ? 15.099 -26.183 3.191 1.00 88.56 540 ILE A CA 1
ATOM 4321 C C . ILE A 1 540 ? 16.080 -25.170 3.783 1.00 88.56 540 ILE A C 1
ATOM 4323 O O . ILE A 1 540 ? 16.817 -25.518 4.700 1.00 88.56 540 ILE A O 1
ATOM 4327 N N . ALA A 1 541 ? 16.092 -23.921 3.302 1.00 83.44 541 ALA A N 1
ATOM 4328 C CA . ALA A 1 541 ? 16.950 -22.877 3.863 1.00 83.44 541 ALA A CA 1
ATOM 4329 C C . ALA A 1 541 ? 16.399 -21.464 3.628 1.00 83.44 541 ALA A C 1
ATOM 4331 O O . ALA A 1 541 ? 15.745 -21.201 2.617 1.00 83.44 541 ALA A O 1
ATOM 4332 N N . SER A 1 542 ? 16.729 -20.553 4.549 1.00 83.88 542 SER A N 1
ATOM 4333 C CA . SER A 1 542 ? 16.585 -19.102 4.394 1.00 83.88 542 SER A CA 1
ATOM 4334 C C . SER A 1 542 ? 17.969 -18.486 4.265 1.00 83.88 542 SER A C 1
ATOM 4336 O O . SER A 1 542 ? 18.770 -18.607 5.189 1.00 83.88 542 SER A O 1
ATOM 4338 N N . ILE A 1 543 ? 18.266 -17.882 3.114 1.00 82.38 543 ILE A N 1
ATOM 4339 C CA . ILE A 1 543 ? 19.583 -17.326 2.809 1.00 82.38 543 ILE A CA 1
ATOM 4340 C C . ILE A 1 543 ? 19.500 -15.800 2.857 1.00 82.38 543 ILE A C 1
ATOM 4342 O O . ILE A 1 543 ? 18.870 -15.169 2.008 1.00 82.38 543 ILE A O 1
ATOM 4346 N N . GLU A 1 544 ? 20.138 -15.222 3.873 1.00 81.12 544 GLU A N 1
ATOM 4347 C CA . GLU A 1 544 ? 20.138 -13.777 4.149 1.00 81.12 544 GLU A CA 1
ATOM 4348 C C . GLU A 1 544 ? 21.551 -13.166 4.161 1.00 81.12 544 GLU A C 1
ATOM 4350 O O . GLU A 1 544 ? 21.681 -11.952 4.032 1.00 81.12 544 GLU A O 1
ATOM 4355 N N . ASP A 1 545 ? 22.604 -13.980 4.307 1.00 81.75 545 ASP A N 1
ATOM 4356 C CA . ASP A 1 545 ? 23.992 -13.504 4.360 1.00 81.75 545 ASP A CA 1
ATOM 4357 C C . ASP A 1 545 ? 24.476 -13.083 2.958 1.00 81.75 545 ASP A C 1
ATOM 4359 O O . ASP A 1 545 ? 24.534 -13.939 2.068 1.00 81.75 545 ASP A O 1
ATOM 4363 N N . PRO A 1 546 ? 24.872 -11.810 2.747 1.00 78.31 546 PRO A N 1
ATOM 4364 C CA . PRO A 1 546 ? 25.324 -11.314 1.448 1.00 78.31 546 PRO A CA 1
ATOM 4365 C C . PRO A 1 546 ? 26.472 -12.115 0.828 1.00 78.31 546 PRO A C 1
ATOM 4367 O O . PRO A 1 546 ? 26.465 -12.341 -0.379 1.00 78.31 546 PRO A O 1
ATOM 4370 N N . LYS A 1 547 ? 27.432 -12.596 1.630 1.00 84.31 547 LYS A N 1
ATOM 4371 C CA . LYS A 1 547 ? 28.564 -13.386 1.121 1.00 84.31 547 LYS A CA 1
ATOM 4372 C C . LYS A 1 547 ? 28.096 -14.750 0.631 1.00 84.31 547 LYS A C 1
ATOM 4374 O O . LYS A 1 547 ? 28.529 -15.220 -0.415 1.00 84.31 547 LYS A O 1
ATOM 4379 N N . VAL A 1 548 ? 27.187 -15.386 1.371 1.00 85.44 548 VAL A N 1
ATOM 4380 C CA . VAL A 1 548 ? 26.603 -16.679 0.982 1.00 85.44 548 VAL A CA 1
ATOM 4381 C C . VAL A 1 548 ? 25.726 -16.520 -0.259 1.00 85.44 548 VAL A C 1
ATOM 4383 O O . VAL A 1 548 ? 25.797 -17.352 -1.161 1.00 85.44 548 VAL A O 1
ATOM 4386 N N . ILE A 1 549 ? 24.939 -15.444 -0.331 1.00 80.00 549 ILE A N 1
ATOM 4387 C CA . ILE A 1 549 ? 24.147 -15.081 -1.512 1.00 80.00 549 ILE A CA 1
ATOM 4388 C C . ILE A 1 549 ? 25.066 -14.957 -2.723 1.00 80.00 549 ILE A C 1
ATOM 4390 O O . ILE A 1 549 ? 24.839 -15.629 -3.725 1.00 80.00 549 ILE A O 1
ATOM 4394 N N . GLU A 1 550 ? 26.127 -14.158 -2.622 1.00 82.94 550 GLU A N 1
ATOM 4395 C CA . GLU A 1 550 ? 27.069 -13.946 -3.716 1.00 82.94 550 GLU A CA 1
ATOM 4396 C C . GLU A 1 550 ? 27.722 -15.259 -4.165 1.00 82.94 550 GLU A C 1
ATOM 4398 O O . GLU A 1 550 ? 27.744 -15.555 -5.359 1.00 82.94 550 GLU A O 1
ATOM 4403 N N . LEU A 1 551 ? 28.177 -16.092 -3.223 1.00 87.25 551 LEU A N 1
ATOM 4404 C CA . LEU A 1 551 ? 28.752 -17.406 -3.517 1.00 87.25 551 LEU A CA 1
ATOM 4405 C C . LEU A 1 551 ? 27.761 -18.325 -4.242 1.00 87.25 551 LEU A C 1
ATOM 4407 O O . LEU A 1 551 ? 28.125 -18.939 -5.244 1.00 87.25 551 LEU A O 1
ATOM 4411 N N . ILE A 1 552 ? 26.513 -18.408 -3.771 1.00 81.38 552 ILE A N 1
ATOM 4412 C CA . ILE A 1 552 ? 25.473 -19.235 -4.398 1.00 81.38 552 ILE A CA 1
ATOM 4413 C C . ILE A 1 552 ? 25.150 -18.708 -5.796 1.00 81.38 552 ILE A C 1
ATOM 4415 O O . ILE A 1 552 ? 25.109 -19.489 -6.743 1.00 81.38 552 ILE A O 1
ATOM 4419 N N . LEU A 1 553 ? 24.950 -17.399 -5.953 1.00 82.50 553 LEU A N 1
ATOM 4420 C CA . LEU A 1 553 ? 24.641 -16.797 -7.249 1.00 82.50 553 LEU A CA 1
ATOM 4421 C C . LEU A 1 553 ? 25.811 -16.947 -8.228 1.00 82.50 553 LEU A C 1
ATOM 4423 O O . LEU A 1 553 ? 25.588 -17.269 -9.392 1.00 82.50 553 LEU A O 1
ATOM 4427 N N . ASN A 1 554 ? 27.055 -16.801 -7.769 1.00 80.38 554 ASN A N 1
ATOM 4428 C CA . ASN A 1 554 ? 28.251 -17.062 -8.571 1.00 80.38 554 ASN A CA 1
ATOM 4429 C C . ASN A 1 554 ? 28.346 -18.531 -8.980 1.00 80.38 554 ASN A C 1
ATOM 4431 O O . ASN A 1 554 ? 28.562 -18.812 -10.157 1.00 80.38 554 ASN A O 1
ATOM 4435 N N . TYR A 1 555 ? 28.122 -19.464 -8.053 1.00 82.25 555 TYR A N 1
ATOM 4436 C CA . TYR A 1 555 ? 28.086 -20.890 -8.365 1.00 82.25 555 TYR A CA 1
ATOM 4437 C C . TYR A 1 555 ? 26.992 -21.219 -9.385 1.00 82.25 555 TYR A C 1
ATOM 4439 O O . TYR A 1 555 ? 27.255 -21.950 -10.332 1.00 82.25 555 TYR A O 1
ATOM 4447 N N . LEU A 1 556 ? 25.785 -20.665 -9.243 1.00 74.94 556 LEU A N 1
ATOM 4448 C CA . LEU A 1 556 ? 24.689 -20.883 -10.191 1.00 74.94 556 LEU A CA 1
ATOM 4449 C C . LEU A 1 556 ? 25.003 -20.299 -11.571 1.00 74.94 556 LEU A C 1
ATOM 4451 O O . LEU A 1 556 ? 24.775 -20.979 -12.570 1.00 74.94 556 LEU A O 1
ATOM 4455 N N . ARG A 1 557 ? 25.593 -19.097 -11.631 1.00 73.94 557 ARG A N 1
ATOM 4456 C CA . ARG A 1 557 ? 26.092 -18.494 -12.878 1.00 73.94 557 ARG A CA 1
ATOM 4457 C C . ARG A 1 557 ? 27.150 -19.379 -13.545 1.00 73.94 557 ARG A C 1
ATOM 4459 O O . ARG A 1 557 ? 27.056 -19.655 -14.735 1.00 73.94 557 ARG A O 1
ATOM 4466 N N . GLN A 1 558 ? 28.116 -19.881 -12.776 1.00 72.44 558 GLN A N 1
ATOM 4467 C CA . GLN A 1 558 ? 29.166 -20.777 -13.273 1.00 72.44 558 GLN A CA 1
ATOM 4468 C C . GLN A 1 558 ? 28.627 -22.152 -13.679 1.00 72.44 558 GLN A C 1
ATOM 4470 O O . GLN A 1 558 ? 29.079 -22.716 -14.668 1.00 72.44 558 GLN A O 1
ATOM 4475 N N . LYS A 1 559 ? 27.670 -22.711 -12.932 1.00 69.62 559 LYS A N 1
ATOM 4476 C CA . LYS A 1 559 ? 27.019 -23.987 -13.246 1.00 69.62 559 LYS A CA 1
ATOM 4477 C C . LYS A 1 559 ? 26.207 -23.872 -14.532 1.00 69.62 559 LYS A C 1
ATOM 4479 O O . LYS A 1 559 ? 26.301 -24.772 -15.356 1.00 69.62 559 LYS A O 1
ATOM 4484 N N . ALA A 1 560 ? 25.469 -22.776 -14.718 1.00 58.91 560 ALA A N 1
ATOM 4485 C CA . ALA A 1 560 ? 24.794 -22.481 -15.979 1.00 58.91 560 ALA A CA 1
ATOM 4486 C C . ALA A 1 560 ? 25.811 -22.434 -17.131 1.00 58.91 560 ALA A C 1
ATOM 4488 O O . ALA A 1 560 ? 25.708 -23.236 -18.052 1.00 58.91 560 ALA A O 1
ATOM 4489 N N . ALA A 1 561 ? 26.883 -21.647 -16.984 1.00 51.91 561 ALA A N 1
ATOM 4490 C CA . ALA A 1 561 ? 27.945 -21.552 -17.987 1.00 51.91 561 ALA A CA 1
ATOM 4491 C C . ALA A 1 561 ? 28.644 -22.898 -18.290 1.00 51.91 561 ALA A C 1
ATOM 4493 O O . ALA A 1 561 ? 28.974 -23.181 -19.437 1.00 51.91 561 ALA A O 1
ATOM 4494 N N . LYS A 1 562 ? 28.859 -23.761 -17.284 1.00 56.97 562 LYS A N 1
ATOM 4495 C CA . LYS A 1 562 ? 29.458 -25.099 -17.461 1.00 56.97 562 LYS A CA 1
ATOM 4496 C C . LYS A 1 562 ? 28.518 -26.090 -18.143 1.00 56.97 562 LYS A C 1
ATOM 4498 O O . LYS A 1 562 ? 28.986 -26.903 -18.930 1.00 56.97 562 LYS A O 1
ATOM 4503 N N . VAL A 1 563 ? 27.220 -26.046 -17.844 1.00 53.19 563 VAL A N 1
ATOM 4504 C CA . VAL A 1 563 ? 26.211 -26.863 -18.541 1.00 53.19 563 VAL A CA 1
ATOM 4505 C C . VAL A 1 563 ? 26.115 -26.442 -20.007 1.00 53.19 563 VAL A C 1
ATOM 4507 O O . VAL A 1 563 ? 26.009 -27.304 -20.876 1.00 53.19 563 VAL A O 1
ATOM 4510 N N . ASP A 1 564 ? 26.225 -25.144 -20.287 1.00 41.16 564 ASP A N 1
ATOM 4511 C CA . ASP A 1 564 ? 26.243 -24.622 -21.654 1.00 41.16 564 ASP A CA 1
ATOM 4512 C C . ASP A 1 564 ? 27.531 -25.029 -22.403 1.00 41.16 564 ASP A C 1
ATOM 4514 O O . ASP A 1 564 ? 27.466 -25.406 -23.571 1.00 41.16 564 ASP A O 1
ATOM 4518 N N . ALA A 1 565 ? 28.684 -25.081 -21.720 1.00 41.47 565 ALA A N 1
ATOM 4519 C CA . ALA A 1 565 ? 29.958 -25.544 -22.290 1.00 41.47 565 ALA A CA 1
ATOM 4520 C C . ALA A 1 565 ? 30.055 -27.076 -22.483 1.00 41.47 565 ALA A C 1
ATOM 4522 O O . ALA A 1 565 ? 30.652 -27.540 -23.455 1.00 41.47 565 ALA A O 1
ATOM 4523 N N . ALA A 1 566 ? 29.472 -27.879 -21.583 1.00 44.12 566 ALA A N 1
ATOM 4524 C CA . ALA A 1 566 ? 29.458 -29.344 -21.692 1.00 44.12 566 ALA A CA 1
ATOM 4525 C C . ALA A 1 566 ? 28.589 -29.821 -22.868 1.00 44.12 566 ALA A C 1
ATOM 4527 O O . ALA A 1 566 ? 28.969 -30.740 -23.586 1.00 44.12 566 ALA A O 1
ATOM 4528 N N . LYS A 1 567 ? 27.476 -29.129 -23.134 1.00 40.94 567 LYS A N 1
ATOM 4529 C CA . LYS A 1 567 ? 26.622 -29.385 -24.302 1.00 40.94 567 LYS A CA 1
ATOM 4530 C C . LYS A 1 567 ? 27.291 -29.085 -25.646 1.00 40.94 567 LYS A C 1
ATOM 4532 O O . LYS A 1 567 ? 26.883 -29.652 -26.651 1.00 40.94 567 LYS A O 1
ATOM 4537 N N . GLN A 1 568 ? 28.309 -28.222 -25.677 1.00 41.16 568 GLN A N 1
ATOM 4538 C CA . GLN A 1 568 ? 29.101 -27.969 -26.888 1.00 41.16 568 GLN A CA 1
ATOM 4539 C C . GLN A 1 568 ? 30.119 -29.086 -27.181 1.00 41.16 568 GLN A C 1
ATOM 4541 O O . GLN A 1 568 ? 30.506 -29.252 -28.332 1.00 41.16 568 GLN A O 1
ATOM 4546 N N . HIS A 1 569 ? 30.530 -29.870 -26.175 1.00 40.06 569 HIS A N 1
ATOM 4547 C CA . HIS A 1 569 ? 31.513 -30.956 -26.322 1.00 40.06 569 HIS A CA 1
ATOM 4548 C C . HIS A 1 569 ? 30.900 -32.335 -26.640 1.00 40.06 569 HIS A C 1
ATOM 4550 O O . HIS A 1 569 ? 31.645 -33.267 -26.927 1.00 40.06 569 HIS A O 1
ATOM 4556 N N . GLU A 1 570 ? 29.569 -32.481 -26.618 1.00 33.19 570 GLU A N 1
ATOM 4557 C CA . GLU A 1 570 ? 28.857 -33.732 -26.955 1.00 33.19 570 GLU A CA 1
ATOM 4558 C C . GLU A 1 570 ? 28.358 -33.795 -28.413 1.00 33.19 570 GLU A C 1
ATOM 4560 O O . GLU A 1 570 ? 27.567 -34.670 -28.767 1.00 33.19 570 GLU A O 1
ATOM 4565 N N . LEU A 1 571 ? 28.816 -32.899 -29.294 1.00 32.50 571 LEU A N 1
ATOM 4566 C CA . LEU A 1 571 ? 28.617 -33.094 -30.730 1.00 32.50 571 LEU A CA 1
ATOM 4567 C C . LEU A 1 571 ? 29.584 -34.194 -31.210 1.00 32.50 571 LEU A C 1
ATOM 4569 O O . LEU A 1 571 ? 30.782 -34.102 -30.931 1.00 32.50 571 LEU A O 1
ATOM 4573 N N . PRO A 1 572 ? 29.109 -35.247 -31.907 1.00 35.59 572 PRO A N 1
ATOM 4574 C CA . PRO A 1 572 ? 30.006 -36.240 -32.486 1.00 35.59 572 PRO A CA 1
ATOM 4575 C C . PRO A 1 572 ? 30.981 -35.543 -33.448 1.00 35.59 572 PRO A C 1
ATOM 4577 O O . PRO A 1 572 ? 30.594 -34.548 -34.068 1.00 35.59 572 PRO A O 1
ATOM 4580 N N . PRO A 1 573 ? 32.227 -36.036 -33.594 1.00 38.41 573 PRO A N 1
ATOM 4581 C CA . PRO A 1 573 ? 33.182 -35.424 -34.507 1.00 38.41 573 PRO A CA 1
ATOM 4582 C C . PRO A 1 573 ? 32.567 -35.336 -35.903 1.00 38.41 573 PRO A C 1
ATOM 4584 O O . PRO A 1 573 ? 31.916 -36.281 -36.364 1.00 38.41 573 PRO A O 1
ATOM 4587 N N . GLU A 1 574 ? 32.754 -34.184 -36.549 1.00 36.06 574 GLU A N 1
ATOM 4588 C CA . GLU A 1 574 ? 32.285 -33.938 -37.907 1.00 36.06 574 GLU A CA 1
ATOM 4589 C C . GLU A 1 574 ? 32.720 -35.102 -38.805 1.00 36.06 574 GLU A C 1
ATOM 4591 O O . GLU A 1 574 ? 33.906 -35.434 -38.901 1.00 36.06 574 GLU A O 1
ATOM 4596 N N . ARG A 1 575 ? 31.751 -35.768 -39.446 1.00 39.31 575 ARG A N 1
ATOM 4597 C CA . ARG A 1 575 ? 32.072 -36.723 -40.508 1.00 39.31 575 ARG A CA 1
ATOM 4598 C C . ARG A 1 575 ? 32.828 -35.953 -41.583 1.00 39.31 575 ARG A C 1
ATOM 4600 O O . ARG A 1 575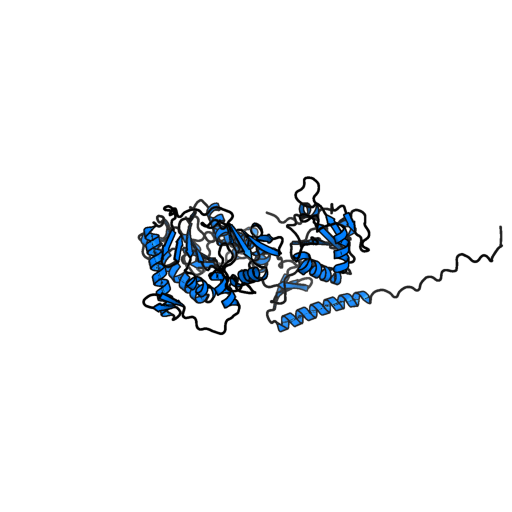 ? 32.322 -34.944 -42.070 1.00 39.31 575 ARG A O 1
ATOM 4607 N N . ALA A 1 576 ? 34.009 -36.449 -41.951 1.00 35.31 576 ALA A N 1
ATOM 4608 C CA . ALA A 1 576 ? 34.768 -35.916 -43.072 1.00 35.31 576 ALA A CA 1
ATOM 4609 C C . ALA A 1 576 ? 33.851 -35.763 -44.304 1.00 35.31 576 ALA A C 1
ATOM 4611 O O . ALA A 1 576 ? 32.987 -36.623 -44.525 1.00 35.31 576 ALA A O 1
ATOM 4612 N N . PRO A 1 577 ? 34.008 -34.684 -45.091 1.00 33.72 577 PRO A N 1
ATOM 4613 C CA . PRO A 1 577 ? 33.171 -34.455 -46.257 1.00 33.72 577 PRO A CA 1
ATOM 4614 C C . PRO A 1 577 ? 33.290 -35.644 -47.224 1.00 33.72 577 PRO A C 1
ATOM 4616 O O . PRO A 1 577 ? 34.380 -36.206 -47.373 1.00 33.72 577 PRO A O 1
ATOM 4619 N N . PRO A 1 578 ? 32.190 -36.058 -47.877 1.00 35.62 578 PRO A N 1
ATOM 4620 C CA . PRO A 1 578 ? 32.254 -37.113 -48.874 1.00 35.62 578 PRO A CA 1
ATOM 4621 C C . PRO A 1 578 ? 33.225 -36.698 -49.985 1.00 35.62 578 PRO A C 1
ATOM 4623 O O . PRO A 1 578 ? 33.100 -35.616 -50.557 1.00 35.62 578 PRO A O 1
ATOM 4626 N N . LEU A 1 579 ? 34.192 -37.564 -50.293 1.00 41.12 579 LEU A N 1
ATOM 4627 C CA . LEU A 1 579 ? 35.014 -37.448 -51.495 1.00 41.12 579 LEU A CA 1
ATOM 4628 C C . LEU A 1 579 ? 34.096 -37.645 -52.707 1.00 41.12 579 LEU A C 1
ATOM 4630 O O . LEU A 1 579 ? 33.849 -38.771 -53.127 1.00 41.12 579 LEU A O 1
ATOM 4634 N N . THR A 1 580 ? 33.542 -36.561 -53.240 1.00 35.88 580 THR A N 1
ATOM 4635 C CA . THR A 1 580 ? 32.845 -36.567 -54.529 1.00 35.88 580 THR A CA 1
ATOM 4636 C C . THR A 1 580 ? 33.873 -36.580 -55.661 1.00 35.88 580 THR A C 1
ATOM 4638 O O . THR A 1 580 ? 34.641 -35.619 -55.771 1.00 35.88 580 THR A O 1
ATOM 4641 N N . PRO A 1 581 ? 33.900 -37.607 -56.530 1.00 37.06 581 PRO A N 1
ATOM 4642 C CA . PRO A 1 581 ? 34.598 -37.516 -57.802 1.00 37.06 581 PRO A CA 1
ATOM 4643 C C . PRO A 1 581 ? 33.890 -36.478 -58.679 1.00 37.06 581 PRO A C 1
ATOM 4645 O O . PRO A 1 581 ? 32.661 -36.429 -58.730 1.00 37.06 581 PRO A O 1
ATOM 4648 N N . SER A 1 582 ? 34.683 -35.642 -59.345 1.00 37.66 582 SER A N 1
ATOM 4649 C CA . SER A 1 582 ? 34.250 -34.677 -60.360 1.00 37.66 582 SER A CA 1
ATOM 4650 C C . SER A 1 582 ? 33.237 -35.293 -61.336 1.00 37.66 582 SER A C 1
ATOM 4652 O O . SER A 1 582 ? 33.535 -36.281 -62.001 1.00 37.66 582 SER A O 1
ATOM 4654 N N . LEU A 1 583 ? 32.055 -34.682 -61.449 1.00 41.94 583 LEU A N 1
ATOM 4655 C CA . LEU A 1 583 ? 30.986 -35.060 -62.385 1.00 41.94 583 LEU A CA 1
ATOM 4656 C C . LEU A 1 583 ? 31.208 -34.535 -63.819 1.00 41.94 583 LEU A C 1
ATOM 4658 O O . LEU A 1 583 ? 30.309 -34.628 -64.648 1.00 41.94 583 LEU A O 1
ATOM 4662 N N . PHE A 1 584 ? 32.400 -34.013 -64.128 1.00 41.81 584 PHE A N 1
ATOM 4663 C CA . PHE A 1 584 ? 32.788 -33.608 -65.479 1.00 41.81 584 PHE A CA 1
ATOM 4664 C C . PHE A 1 584 ? 34.260 -33.950 -65.736 1.00 41.81 584 PHE A C 1
ATOM 4666 O O . PHE A 1 584 ? 35.143 -33.106 -65.598 1.00 41.81 584 PHE A O 1
ATOM 4673 N N . ASP A 1 585 ? 34.517 -35.198 -66.123 1.00 38.06 585 ASP A N 1
ATOM 4674 C CA . ASP A 1 585 ? 35.694 -35.552 -66.918 1.00 38.06 585 ASP A CA 1
ATOM 4675 C C . ASP A 1 585 ? 35.209 -35.940 -68.331 1.00 38.06 585 ASP A C 1
ATOM 4677 O O . ASP A 1 585 ? 34.467 -36.916 -68.469 1.00 38.06 585 ASP A O 1
ATOM 4681 N N . PRO A 1 586 ? 35.558 -35.183 -69.390 1.00 35.56 586 PRO A N 1
ATOM 4682 C CA . PRO A 1 586 ? 35.158 -35.474 -70.769 1.00 35.56 586 PRO A CA 1
ATOM 4683 C C . PRO A 1 586 ? 35.868 -36.680 -71.409 1.00 35.56 586 PRO A C 1
ATOM 4685 O O . PRO A 1 586 ? 35.749 -36.873 -72.618 1.00 35.56 586 PRO A O 1
ATOM 4688 N N . SER A 1 587 ? 36.626 -37.480 -70.656 1.00 42.56 587 SER A N 1
ATOM 4689 C CA . SER A 1 587 ? 37.485 -38.526 -71.215 1.00 42.56 587 SER A CA 1
ATOM 4690 C C . SER A 1 587 ? 37.127 -39.945 -70.763 1.00 42.56 587 SER A C 1
ATOM 4692 O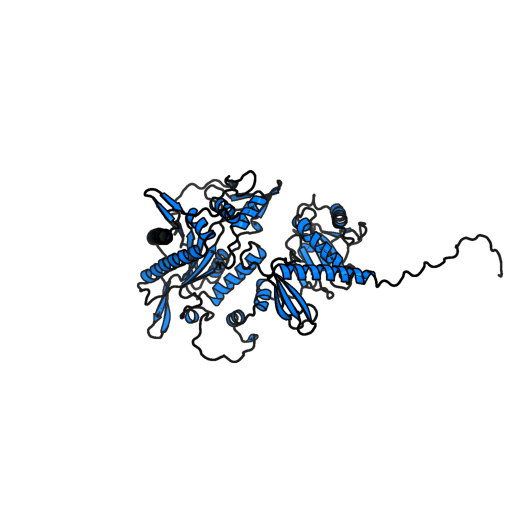 O . SER A 1 587 ? 37.919 -40.601 -70.101 1.00 42.56 587 SER A O 1
ATOM 4694 N N . GLN A 1 588 ? 35.963 -40.472 -71.172 1.00 37.69 588 GLN A N 1
ATOM 4695 C CA . GLN A 1 588 ? 35.804 -41.924 -71.394 1.00 37.69 588 GLN A CA 1
ATOM 4696 C C . GLN A 1 588 ? 34.515 -42.277 -72.152 1.00 37.69 588 GLN A C 1
ATOM 4698 O O . GLN A 1 588 ? 33.466 -42.603 -71.606 1.00 37.69 588 GLN A O 1
ATOM 4703 N N . THR A 1 589 ? 34.632 -42.214 -73.473 1.00 35.06 589 THR A N 1
ATOM 4704 C CA . THR A 1 589 ? 33.827 -42.959 -74.442 1.00 35.06 589 THR A CA 1
ATOM 4705 C C . THR A 1 589 ? 34.031 -44.474 -74.319 1.00 35.06 589 THR A C 1
ATOM 4707 O O . THR A 1 589 ? 35.160 -44.927 -74.158 1.00 35.06 589 THR A O 1
ATOM 4710 N N . CYS A 1 590 ? 32.943 -45.211 -74.583 1.00 33.62 590 CYS A N 1
ATOM 4711 C CA . CYS A 1 590 ? 32.835 -46.656 -74.836 1.00 33.62 590 CYS A CA 1
ATOM 4712 C C . CYS A 1 590 ? 33.041 -47.592 -73.636 1.00 33.62 590 CYS A C 1
ATOM 4714 O O . CYS A 1 590 ? 34.137 -47.691 -73.104 1.00 33.62 590 CYS A O 1
ATOM 4716 N N . LEU A 1 591 ? 32.005 -48.384 -73.322 1.00 33.16 591 LEU A N 1
ATOM 4717 C CA . LEU A 1 591 ? 31.985 -49.834 -73.576 1.00 33.16 591 LEU A CA 1
ATOM 4718 C C . LEU A 1 591 ? 30.565 -50.411 -73.327 1.00 33.16 591 LEU A C 1
ATOM 4720 O O . LEU A 1 591 ? 30.091 -50.453 -72.199 1.00 33.16 591 LEU A O 1
ATOM 4724 N N . PHE A 1 592 ? 29.968 -50.898 -74.425 1.00 35.12 592 PHE A N 1
ATOM 4725 C CA . PHE A 1 592 ? 28.864 -51.868 -74.571 1.00 35.12 592 PHE A CA 1
ATOM 4726 C C . PHE A 1 592 ? 27.385 -51.422 -74.493 1.00 35.12 592 PHE A C 1
ATOM 4728 O O . PHE A 1 592 ? 26.791 -51.363 -73.423 1.00 35.12 592 PHE A O 1
ATOM 4735 N N . ASN A 1 593 ? 26.848 -51.279 -75.720 1.00 33.34 593 ASN A N 1
ATOM 4736 C CA . ASN A 1 593 ? 25.480 -51.397 -76.262 1.00 33.34 593 ASN A CA 1
ATOM 4737 C C . ASN A 1 593 ? 24.332 -50.572 -75.679 1.00 33.34 593 ASN A C 1
ATOM 4739 O O . ASN A 1 593 ? 23.792 -50.947 -74.618 1.00 33.34 593 ASN A O 1
#

InterPro domains:
  IPR007069 Transposase, IS801/IS1294 [PF04986] (252-476)
  IPR013766 Thioredoxin domain [PS51352] (2-152)
  IPR026889 Transposase zinc-binding domain [PF14319] (148-207)
  IPR036249 Thioredoxin-like superfamily [SSF52833] (4-142)

pLDDT: mean 81.14, std 17.09, range [24.64, 98.31]

Radius of gyration: 30.99 Å; chains: 1; bounding box: 63×84×110 Å

Organism: Acinetobacter lwoffii (NCBI:txid28090)

Secondary structure (DSSP, 8-state):
------BPPP----EEE-TTS-EESPPPGGGG-SS-EEEEEE-TT-HHIIIIIHHHHHHHHHHHGGGT-EEEEEEEESS-TTTS-THHHHHHHHHTT--SEEEEEEPPTT-SS-HHHHHHT--SSSEEEEE-TTSBEEEEES-S---GGG-EEEEEETTT--EEEEEPP-TT-S--HHHHHHHHHHHHHIIIIIIS-SS-EEEEEEE--HHHHHHHHH-HHHHHHHHHHHHHHHHHHHHHHTT--TTTEE-EEEEEEEEE-TTS-EEEEEEEEEESEEEEE-TTS-EEEEE-PPPPHHHHHHHHHHHHHHHHHHHHTTTSEEE-SS-EEE-----S--HHHHHHHHHHTTB--SSTTTTSBPEEEE-SPPPP----TT--EEEETTEEEE---EE-TT-HHHHHHHHHHHT--S--GGGEEE-TTS-EEEE-SS--TTSEEEEEE-HHHHHHHHHHHPPPTT--SEEEEETTSTT-TTHHHHSTT--SPPPS--------TTTS-HHHHHHH--HHHHHHHHH----SB-TTTS-BEEEEEEE--HHHHHHHHHHHHHHHHHHHHHHHHTSPPPPPPP----S----------